Protein 6NK8 (pdb70)

Structure (mmCIF, N/CA/C/O backbone):
data_6NK8
#
_entry.id   6NK8
#
_cell.length_a   83.256
_cell.length_b   105.669
_cell.length_c   123.764
_cell.angle_alpha   90.000
_cell.angle_beta   90.000
_cell.angle_gamma   90.000
#
_symmetry.space_group_name_H-M   'C 2 2 21'
#
loop_
_entity.id
_entity.type
_entity.pdbx_description
1 polymer 'Class 2 OLD family nuclease'
2 non-polymer 'MAGNESIUM ION'
3 water water
#
loop_
_atom_site.group_PDB
_atom_site.id
_atom_site.type_symbol
_atom_site.label_atom_id
_atom_site.label_alt_id
_atom_site.label_comp_id
_atom_site.label_asym_id
_atom_site.label_entity_id
_atom_site.label_seq_id
_atom_site.pdbx_PDB_ins_code
_atom_site.Cartn_x
_atom_site.Cartn_y
_atom_site.Cartn_z
_atom_site.occupancy
_atom_site.B_iso_or_equiv
_atom_site.auth_seq_id
_atom_site.auth_comp_id
_atom_site.auth_asym_id
_atom_site.auth_atom_id
_atom_site.pdbx_PDB_model_num
ATOM 1 N N . PHE A 1 19 ? 54.74034 56.22142 33.87987 1.000 82.12163 391 PHE A N 1
ATOM 2 C CA . PHE A 1 19 ? 56.04176 56.55521 33.30731 1.000 76.70747 391 PHE A CA 1
ATOM 3 C C . PHE A 1 19 ? 57.13512 55.81105 34.08262 1.000 73.09181 391 PHE A C 1
ATOM 4 O O . PHE A 1 19 ? 58.18500 55.48948 33.52814 1.000 70.41432 391 PHE A O 1
ATOM 12 N N . PHE A 1 20 ? 56.86509 55.51693 35.35718 1.000 70.62320 392 PHE A N 1
ATOM 13 C CA . PHE A 1 20 ? 57.82776 54.83394 36.21222 1.000 62.13586 392 PHE A CA 1
ATOM 14 C C . PHE A 1 20 ? 57.13182 54.31944 37.47022 1.000 60.78590 392 PHE A C 1
ATOM 15 O O . PHE A 1 20 ? 56.20056 54.94292 37.98550 1.000 61.05952 392 PHE A O 1
ATOM 23 N N . ALA A 1 21 ? 57.59214 53.16112 37.94138 1.000 53.19913 393 ALA A N 1
ATOM 24 C CA . ALA A 1 21 ? 57.22395 52.59803 39.23156 1.000 44.85869 393 ALA A CA 1
ATOM 25 C C . ALA A 1 21 ? 58.50397 52.10763 39.88871 1.000 41.17313 393 ALA A C 1
ATOM 26 O O . ALA A 1 21 ? 59.48611 51.81857 39.20275 1.000 43.10340 393 ALA A O 1
ATOM 28 N N . ARG A 1 22 ? 58.51073 52.03958 41.22193 1.000 30.79527 394 ARG A N 1
ATOM 29 C CA . ARG A 1 22 ? 59.75020 51.66549 41.89429 1.000 25.42427 394 ARG A CA 1
ATOM 30 C C . ARG A 1 22 ? 60.06561 50.18590 41.68559 1.000 23.87806 394 ARG A C 1
ATOM 31 O O . ARG A 1 22 ? 61.23337 49.79147 41.73687 1.000 25.61257 394 ARG A O 1
ATOM 39 N N . GLY A 1 23 ? 59.04451 49.35776 41.45858 1.000 23.45597 395 GLY A N 1
ATOM 40 C CA . GLY A 1 23 ? 59.22386 47.92982 41.23823 1.000 20.72388 395 GLY A CA 1
ATOM 41 C C . GLY A 1 23 ? 58.00562 47.34014 40.55483 1.000 19.35731 395 GLY A C 1
ATOM 42 O O . GLY A 1 23 ? 56.92539 47.93781 40.54582 1.000 13.69357 395 GLY A O 1
ATOM 43 N N . ILE A 1 24 ? 58.19412 46.16272 39.96003 1.000 16.81432 396 ILE A N 1
ATOM 44 C CA . ILE A 1 24 ? 57.14013 45.49687 39.19787 1.000 15.57302 396 ILE A CA 1
ATOM 45 C C . ILE A 1 24 ? 57.13134 44.02187 39.55463 1.000 14.85297 396 ILE A C 1
ATOM 46 O O . ILE A 1 24 ? 58.19112 43.40601 39.69791 1.000 15.81398 396 ILE A O 1
ATOM 51 N N . ILE A 1 25 ? 55.93099 43.47323 39.73273 1.000 12.84868 397 ILE A N 1
ATOM 52 C CA . ILE A 1 25 ? 55.70527 42.04950 39.93947 1.000 12.93028 397 ILE A CA 1
ATOM 53 C C . ILE A 1 25 ? 55.02917 41.53598 38.68034 1.000 12.12743 397 ILE A C 1
ATOM 54 O O . ILE A 1 25 ? 53.87523 41.88135 38.40639 1.000 15.70132 397 ILE A O 1
ATOM 59 N N . PHE A 1 26 ? 55.73628 40.72971 37.90267 1.000 12.50947 398 PHE A N 1
ATOM 60 C CA . PHE A 1 26 ? 55.19964 40.19142 36.65897 1.000 11.95575 398 PHE A CA 1
ATOM 61 C C . PHE A 1 26 ? 54.50336 38.87920 36.94362 1.000 10.49635 398 PHE A C 1
ATOM 62 O O . PHE A 1 26 ? 55.07730 38.00666 37.58593 1.000 10.62516 398 PHE A O 1
ATOM 70 N N . VAL A 1 27 ? 53.27142 38.73678 36.46891 1.000 11.38431 399 VAL A N 1
ATOM 71 C CA . VAL A 1 27 ? 52.51204 37.52165 36.70744 1.000 13.94790 399 VAL A CA 1
ATOM 72 C C . VAL A 1 27 ? 51.89561 37.08875 35.39381 1.000 10.93317 399 VAL A C 1
ATOM 73 O O . VAL A 1 27 ? 51.89708 37.82712 34.41527 1.000 13.00137 399 VAL A O 1
ATOM 77 N N . GLU A 1 28 ? 51.35303 35.86744 35.39712 1.000 12.80485 400 GLU A N 1
ATOM 78 C CA . GLU A 1 28 ? 50.86835 35.24642 34.17497 1.000 15.45618 400 GLU A CA 1
ATOM 79 C C . GLU A 1 28 ? 49.47032 35.71008 33.80748 1.000 16.79784 400 GLU A C 1
ATOM 80 O O . GLU A 1 28 ? 49.18366 35.91010 32.62801 1.000 14.50713 400 GLU A O 1
ATOM 86 N N . GLY A 1 29 ? 48.56900 35.83915 34.77524 1.000 16.62615 401 GLY A N 1
ATOM 87 C CA . GLY A 1 29 ? 47.18929 36.02719 34.39369 1.000 13.67437 401 GLY A CA 1
ATOM 88 C C . GLY A 1 29 ? 46.36087 36.70954 35.45955 1.000 19.07307 401 GLY A C 1
ATOM 89 O O . GLY A 1 29 ? 46.88090 37.22522 36.45852 1.000 13.93873 401 GLY A O 1
ATOM 90 N N . ASP A 1 30 ? 45.04444 36.65637 35.23796 1.000 14.30964 402 ASP A N 1
ATOM 91 C CA . ASP A 1 30 ? 44.09179 37.39403 36.05300 1.000 17.05400 402 ASP A CA 1
ATOM 92 C C . ASP A 1 30 ? 44.05390 36.90138 37.49378 1.000 16.54011 402 ASP A C 1
ATOM 93 O O . ASP A 1 30 ? 43.85478 37.70606 38.40195 1.000 15.81356 402 ASP A O 1
ATOM 98 N N . ALA A 1 31 ? 44.25115 35.60196 37.73397 1.000 14.18339 403 ALA A N 1
ATOM 99 C CA . ALA A 1 31 ? 44.18054 35.10749 39.10720 1.000 15.10473 403 ALA A CA 1
ATOM 100 C C . ALA A 1 31 ? 45.28809 35.69620 39.97518 1.000 15.46907 403 ALA A C 1
ATOM 101 O O . ALA A 1 31 ? 45.04285 36.08957 41.12505 1.000 14.75996 403 ALA A O 1
ATOM 103 N N . GLU A 1 32 ? 46.51445 35.73969 39.45240 1.000 13.34680 404 GLU A N 1
ATOM 104 C CA . GLU A 1 32 ? 47.63637 36.30771 40.19610 1.000 13.95943 404 GLU A CA 1
ATOM 105 C C . GLU A 1 32 ? 47.46259 37.80723 40.37449 1.000 14.26011 404 GLU A C 1
ATOM 106 O O . GLU A 1 32 ? 47.79498 38.35955 41.42865 1.000 14.06595 404 GLU A O 1
ATOM 112 N N . ARG A 1 33 ? 46.93698 38.47691 39.34571 1.000 14.60438 405 ARG A N 1
ATOM 113 C CA . ARG A 1 33 ? 46.59650 39.89170 39.44325 1.000 16.14273 405 ARG A CA 1
ATOM 114 C C . ARG A 1 33 ? 45.74609 40.19070 40.67485 1.000 18.12930 405 ARG A C 1
ATOM 115 O O . ARG A 1 33 ? 45.92101 41.22449 41.32874 1.000 13.67930 405 ARG A O 1
ATOM 123 N N . PHE A 1 34 ? 44.81157 39.30755 41.00569 1.000 14.45114 406 PHE A N 1
ATOM 124 C CA . PHE A 1 34 ? 43.99601 39.54352 42.18513 1.000 13.29776 406 PHE A CA 1
ATOM 125 C C . PHE A 1 34 ? 44.58933 38.94344 43.45279 1.000 15.85500 406 PHE A C 1
ATOM 126 O O . PHE A 1 34 ? 44.37379 39.49406 44.53976 1.000 11.70355 406 PHE A O 1
ATOM 134 N N . LEU A 1 35 ? 45.35202 37.84630 43.35077 1.000 11.52163 407 LEU A N 1
ATOM 135 C CA . LEU A 1 35 ? 45.78380 37.17798 44.56790 1.000 12.71311 407 LEU A CA 1
ATOM 136 C C . LEU A 1 35 ? 47.09427 37.70447 45.11358 1.000 12.10392 407 LEU A C 1
ATOM 137 O O . LEU A 1 35 ? 47.28219 37.70573 46.33171 1.000 12.98085 407 LEU A O 1
ATOM 142 N N . ILE A 1 36 ? 48.02541 38.11657 44.27024 1.000 11.72131 408 ILE A N 1
ATOM 143 C CA . ILE A 1 36 ? 49.29348 38.62481 44.79341 1.000 15.58743 408 ILE A CA 1
ATOM 144 C C . ILE A 1 36 ? 49.07879 39.85806 45.66209 1.000 12.09518 408 ILE A C 1
ATOM 145 O O . ILE A 1 36 ? 49.68294 39.93229 46.74465 1.000 14.16806 408 ILE A O 1
ATOM 150 N N . PRO A 1 37 ? 48.25111 40.83926 45.28325 1.000 12.76923 409 PRO A N 1
ATOM 151 C CA . PRO A 1 37 ? 48.03197 41.98291 46.19602 1.000 12.80959 409 PRO A CA 1
ATOM 152 C C . PRO A 1 37 ? 47.32625 41.59680 47.48185 1.000 12.03389 409 PRO A C 1
ATOM 153 O O . PRO A 1 37 ? 47.56485 42.23359 48.51487 1.000 12.76264 409 PRO A O 1
ATOM 157 N N . ALA A 1 38 ? 46.45238 40.58933 47.45177 1.000 12.27813 410 ALA A N 1
ATOM 158 C CA . ALA A 1 38 ? 45.84033 40.11865 48.68604 1.000 9.27873 410 ALA A CA 1
ATOM 159 C C . ALA A 1 38 ? 46.87279 39.45250 49.58920 1.000 11.90799 410 ALA A C 1
ATOM 160 O O . ALA A 1 38 ? 46.91598 39.72372 50.78924 1.000 11.35160 410 ALA A O 1
ATOM 162 N N . PHE A 1 39 ? 47.73520 38.59087 49.03649 1.000 10.32834 411 PHE A N 1
ATOM 163 C CA . PHE A 1 39 ? 48.73990 37.96925 49.89529 1.000 10.65053 411 PHE A CA 1
ATOM 164 C C . PHE A 1 39 ? 49.71872 39.00050 50.43094 1.000 11.88422 411 PHE A C 1
ATOM 165 O O . PHE A 1 39 ? 50.20837 38.86348 51.55435 1.000 13.16154 411 PHE A O 1
ATOM 1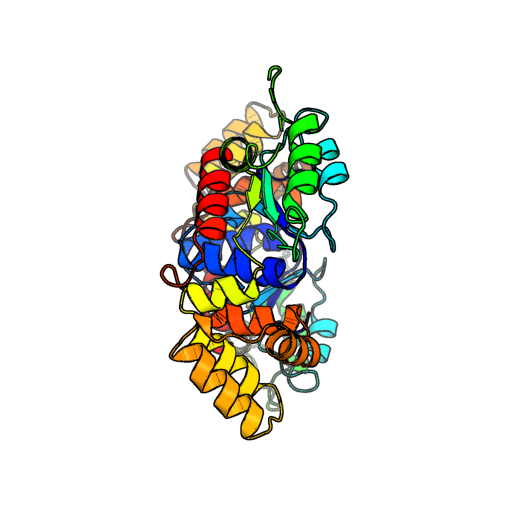73 N N . ALA A 1 40 ? 50.01987 40.03437 49.64674 1.000 12.12845 412 ALA A N 1
ATOM 174 C CA . ALA A 1 40 ? 50.89439 41.09868 50.13036 1.000 13.49489 412 ALA A CA 1
ATOM 175 C C . ALA A 1 40 ? 50.28600 41.79956 51.34422 1.000 13.39337 412 ALA A C 1
ATOM 176 O O . ALA A 1 40 ? 50.98645 42.08355 52.32002 1.000 14.87048 412 ALA A O 1
ATOM 178 N N . GLU A 1 41 ? 48.97828 42.06778 51.31112 1.000 14.35500 413 GLU A N 1
ATOM 179 C CA . GLU A 1 41 ? 48.30831 42.63089 52.48471 1.000 14.10120 413 GLU A CA 1
ATOM 180 C C . GLU A 1 41 ? 48.37770 41.68052 53.67506 1.000 16.81971 413 GLU A C 1
ATOM 181 O O . GLU A 1 41 ? 48.63315 42.10386 54.81054 1.000 15.63258 413 GLU A O 1
ATOM 187 N N . ALA A 1 42 ? 48.16246 40.38953 53.44232 1.000 15.46699 414 ALA A N 1
ATOM 188 C CA . ALA A 1 42 ? 48.19697 39.44825 54.55513 1.000 12.76844 414 ALA A CA 1
ATOM 189 C C . ALA A 1 42 ? 49.60019 39.29568 55.13147 1.000 16.09801 414 ALA A C 1
ATOM 190 O O . ALA A 1 42 ? 49.73282 38.93396 56.29997 1.000 14.71035 414 ALA A O 1
ATOM 192 N N . LEU A 1 43 ? 50.65169 39.55619 54.33783 1.000 15.68241 415 LEU A N 1
ATOM 193 C CA . LEU A 1 43 ? 52.02639 39.58888 54.83317 1.000 13.41168 415 LEU A CA 1
ATOM 194 C C . LEU A 1 43 ? 52.45911 40.96590 55.33276 1.000 15.90748 415 LEU A C 1
ATOM 195 O O . LEU A 1 43 ? 53.61977 41.12994 55.71829 1.000 15.75286 415 LEU A O 1
ATOM 200 N N . ASP A 1 44 ? 51.58030 41.96282 55.30438 1.000 14.56531 416 ASP A N 1
ATOM 201 C CA . ASP A 1 44 ? 51.94013 43.33432 55.67583 1.000 17.62002 416 ASP A CA 1
ATOM 202 C C . ASP A 1 44 ? 53.09141 43.87491 54.83203 1.000 17.51149 416 ASP A C 1
ATOM 203 O O . ASP A 1 44 ? 54.00073 44.51558 55.34936 1.000 17.18095 416 ASP A O 1
ATOM 208 N N . ILE A 1 45 ? 53.04828 43.62571 53.52472 1.000 18.62635 417 ILE A N 1
ATOM 209 C CA . ILE A 1 45 ? 53.99311 44.19590 52.56545 1.000 17.38912 417 ILE A CA 1
ATOM 210 C C . ILE A 1 45 ? 53.26059 45.27891 51.78988 1.000 16.77354 417 ILE A C 1
ATOM 211 O O . ILE A 1 45 ? 52.26652 45.00411 51.10798 1.000 17.34161 417 ILE A O 1
ATOM 216 N N . HIS A 1 46 ? 53.74007 46.51283 51.88592 1.000 16.98611 418 HIS A N 1
ATOM 217 C CA . HIS A 1 46 ? 52.94468 47.65888 51.45785 1.000 14.01765 418 HIS A CA 1
ATOM 218 C C . HIS A 1 46 ? 53.32721 48.06134 50.03313 1.000 17.83942 418 HIS A C 1
ATOM 219 O O . HIS A 1 46 ? 54.10815 48.98153 49.80779 1.000 18.33142 418 HIS A O 1
ATOM 226 N N . LEU A 1 47 ? 52.72712 47.36895 49.05616 1.000 16.56928 419 LEU A N 1
ATOM 227 C CA . LEU A 1 47 ? 53.04595 47.61745 47.64869 1.000 17.79632 419 LEU A CA 1
ATOM 228 C C . LEU A 1 47 ? 52.72196 49.04752 47.23612 1.000 17.65737 419 LEU A C 1
ATOM 229 O O . LEU A 1 47 ? 53.45867 49.65776 46.45673 1.000 15.96596 419 LEU A O 1
ATOM 234 N N . ASP A 1 48 ? 51.61875 49.59674 47.72079 1.000 15.24638 420 ASP A N 1
ATOM 235 C CA . ASP A 1 48 ? 51.26824 50.93881 47.27490 1.000 15.35736 420 ASP A CA 1
ATOM 236 C C . ASP A 1 48 ? 52.19781 51.96838 47.89777 1.000 18.89906 420 ASP A C 1
ATOM 237 O O . ASP A 1 48 ? 52.62257 52.91753 47.22432 1.000 21.37334 420 ASP A O 1
ATOM 242 N N . ILE A 1 49 ? 52.60173 51.75214 49.15463 1.000 16.44192 421 ILE A N 1
ATOM 243 C CA . ILE A 1 49 ? 53.56843 52.65558 49.77273 1.000 14.04322 421 ILE A CA 1
ATOM 244 C C . ILE A 1 49 ? 54.93876 52.50300 49.11621 1.000 16.18252 421 ILE A C 1
ATOM 245 O O . ILE A 1 49 ? 55.62137 53.49270 48.83609 1.000 15.53202 421 ILE A O 1
ATOM 250 N N . LEU A 1 50 ? 55.34943 51.27199 48.82182 1.000 17.41975 422 LEU A N 1
ATOM 251 C CA . LEU A 1 50 ? 56.63195 51.07842 48.15214 1.000 19.02709 422 LEU A CA 1
ATOM 252 C C . LEU A 1 50 ? 56.60387 51.47417 46.67685 1.000 19.04337 422 LEU A C 1
ATOM 253 O O . LEU A 1 50 ? 57.66885 51.56543 46.06274 1.000 22.70432 422 LEU A O 1
ATOM 258 N N . GLY A 1 51 ? 55.43097 51.71363 46.10449 1.000 18.68735 423 GLY A N 1
ATOM 259 C CA . GLY A 1 51 ? 55.30551 51.98617 44.68680 1.000 19.37965 423 GLY A CA 1
ATOM 260 C C . GLY A 1 51 ? 55.53662 50.78145 43.79812 1.000 21.03219 423 GLY A C 1
ATOM 261 O O . GLY A 1 51 ? 56.09701 50.92246 42.70529 1.000 21.62219 423 GLY A O 1
ATOM 262 N N . ILE A 1 52 ? 55.12132 49.59931 44.23807 1.000 17.70423 424 ILE A N 1
ATOM 263 C CA . ILE A 1 52 ? 55.27706 48.36862 43.47111 1.000 16.43571 424 ILE A CA 1
ATOM 264 C C . ILE A 1 52 ? 53.94953 48.05371 42.82001 1.000 19.01165 424 ILE A C 1
ATOM 265 O O . ILE A 1 52 ? 52.91286 48.03102 43.49286 1.000 24.10173 424 ILE A O 1
ATOM 270 N N . SER A 1 53 ? 53.96805 47.80294 41.51808 1.000 19.64164 425 SER A N 1
ATOM 271 C CA . SER A 1 53 ? 52.75306 47.44279 40.81133 1.000 16.69036 425 SER A CA 1
ATOM 272 C C . SER A 1 53 ? 52.81591 45.99479 40.34674 1.000 14.40448 425 SER A C 1
ATOM 273 O O . SER A 1 53 ? 53.88379 45.39668 40.20577 1.000 14.80548 425 SER A O 1
ATOM 276 N N . VAL A 1 54 ? 51.64553 45.42206 40.13770 1.000 13.46774 426 VAL A N 1
ATOM 277 C CA . VAL A 1 54 ? 51.52270 44.06990 39.62948 1.000 15.78842 426 VAL A CA 1
ATOM 278 C C . VAL A 1 54 ? 51.12205 44.15947 38.16316 1.000 19.30184 426 VAL A C 1
ATOM 279 O O . VAL A 1 54 ? 50.17560 44.87463 37.81957 1.000 16.23329 426 VAL A O 1
ATOM 283 N N . CYS A 1 55 ? 51.86469 43.47254 37.29195 1.000 18.16235 427 CYS A N 1
ATOM 284 C CA . CYS A 1 55 ? 51.63696 43.54169 35.85079 1.000 14.60401 427 CYS A CA 1
ATOM 285 C C . CYS A 1 55 ? 51.47341 42.13745 35.29842 1.000 13.70563 427 CYS A C 1
ATOM 286 O O . CYS A 1 55 ? 52.38395 41.31180 35.40011 1.000 15.09887 427 CYS A O 1
ATOM 289 N N . SER A 1 56 ? 50.31131 41.86395 34.73775 1.000 17.66801 428 SER A N 1
ATOM 290 C CA . SER A 1 56 ? 50.03911 40.59158 34.08945 1.000 18.21173 428 SER A CA 1
ATOM 291 C C . SER A 1 56 ? 50.48247 40.63043 32.63185 1.000 20.57543 428 SER A C 1
ATOM 292 O O . SER A 1 56 ? 50.22907 41.60351 31.92165 1.000 15.01362 428 SER A O 1
ATOM 295 N N . VAL A 1 57 ? 51.15001 39.56499 32.18488 1.000 19.66722 429 VAL A N 1
ATOM 296 C CA . VAL A 1 57 ? 51.53151 39.45760 30.78402 1.000 20.42243 429 VAL A CA 1
ATOM 297 C C . VAL A 1 57 ? 50.52752 38.65411 29.96735 1.000 18.67076 429 VAL A C 1
ATOM 298 O O . VAL A 1 57 ? 50.74326 38.47761 28.76596 1.000 21.81764 429 VAL A O 1
ATOM 302 N N . SER A 1 58 ? 49.43109 38.17993 30.57266 1.000 17.14258 430 SER A N 1
ATOM 303 C CA . SER A 1 58 ? 48.36316 37.46059 29.85476 1.000 20.49763 430 SER A CA 1
ATOM 304 C C . SER A 1 58 ? 48.93283 36.33109 28.99864 1.000 22.55926 430 SER A C 1
ATOM 305 O O . SER A 1 58 ? 48.64715 36.21186 27.80820 1.000 23.81331 430 SER A O 1
ATOM 308 N N . GLY A 1 59 ? 49.75390 35.49970 29.61042 1.000 22.39650 431 GLY A N 1
ATOM 309 C CA . GLY A 1 59 ? 50.33480 34.39555 28.88683 1.000 22.97196 431 GLY A CA 1
ATOM 310 C C . GLY A 1 59 ? 51.50496 33.86133 29.66860 1.000 22.37421 431 GLY A C 1
ATOM 311 O O . GLY A 1 59 ? 51.46652 33.84875 30.89979 1.000 25.85394 431 GLY A O 1
ATOM 312 N N . THR A 1 60 ? 52.54714 33.42401 28.97442 1.000 18.34474 432 THR A N 1
ATOM 313 C CA . THR A 1 60 ? 53.73389 32.90991 29.63701 1.000 21.15513 432 THR A CA 1
ATOM 314 C C . THR A 1 60 ? 55.00412 33.45885 29.00825 1.000 22.76556 432 THR A C 1
ATOM 315 O O . THR A 1 60 ? 56.09196 32.98295 29.34204 1.000 24.52417 432 THR A O 1
ATOM 319 N N . ASN A 1 61 ? 54.91437 34.46036 28.14202 1.000 21.68258 433 ASN A N 1
ATOM 320 C CA . ASN A 1 61 ? 56.09747 35.07859 27.54677 1.000 21.13917 433 ASN A CA 1
ATOM 321 C C . ASN A 1 61 ? 56.45278 36.36537 28.29281 1.000 20.53809 433 ASN A C 1
ATOM 322 O O . ASN A 1 61 ? 55.96885 37.44987 27.97753 1.000 26.17407 433 ASN A O 1
ATOM 327 N N . PHE A 1 62 ? 57.33049 36.24173 29.28131 1.000 21.34863 434 PHE A N 1
ATOM 328 C CA . PHE A 1 62 ? 57.81005 37.39764 30.03040 1.000 20.90249 434 PHE A CA 1
ATOM 329 C C . PHE A 1 62 ? 58.96747 38.11393 29.33585 1.000 29.35584 434 PHE A C 1
ATOM 330 O O . PHE A 1 62 ? 59.27231 39.26368 29.68545 1.000 22.96783 434 PHE A O 1
ATOM 338 N N . ALA A 1 63 ? 59.60600 37.46424 28.35672 1.000 28.89157 435 ALA A N 1
ATOM 339 C CA . ALA A 1 63 ? 60.86237 37.98132 27.81709 1.000 27.85736 435 ALA A CA 1
ATOM 340 C C . ALA A 1 63 ? 60.76179 39.39138 27.25120 1.000 30.03885 435 ALA A C 1
ATOM 341 O O . ALA A 1 63 ? 61.65483 40.19753 27.55324 1.000 32.78710 435 ALA A O 1
ATOM 343 N N . PRO A 1 64 ? 59.74040 39.77250 26.47193 1.000 33.00743 436 PRO A N 1
ATOM 344 C CA . PRO A 1 64 ? 59.69093 41.16789 26.00526 1.000 27.62595 436 PRO A CA 1
ATOM 345 C C . PRO A 1 64 ? 59.62834 42.16998 27.14015 1.000 35.05165 436 PRO A C 1
ATOM 346 O O . PRO A 1 64 ? 60.20147 43.26317 27.02719 1.000 34.66321 436 PRO A O 1
ATOM 350 N N . TYR A 1 65 ? 58.93245 41.83457 28.23142 1.000 32.52548 437 TYR A N 1
ATOM 351 C CA . TYR A 1 65 ? 58.80251 42.77871 29.33411 1.000 28.43038 437 TYR A CA 1
ATOM 352 C C . TYR A 1 65 ? 60.11967 42.91605 30.08009 1.000 29.00569 437 TYR A C 1
ATOM 353 O O . TYR A 1 65 ? 60.54174 44.03079 30.40655 1.000 30.39753 437 TYR A O 1
ATOM 362 N N . ILE A 1 66 ? 60.78287 41.78711 30.34856 1.000 27.14402 438 ILE A N 1
ATOM 363 C CA . ILE A 1 66 ? 62.08678 41.79714 31.00397 1.000 31.63915 438 ILE A CA 1
ATOM 364 C C . ILE A 1 66 ? 63.09356 42.61813 30.20693 1.000 38.71175 438 ILE A C 1
ATOM 365 O O . ILE A 1 66 ? 63.99898 43.23271 30.78356 1.000 37.04236 438 ILE A O 1
ATOM 370 N N . LYS A 1 67 ? 62.94943 42.65544 28.87870 1.000 37.82472 439 LYS A N 1
ATOM 371 C CA . LYS A 1 67 ? 63.84268 43.46489 28.05553 1.000 42.60245 439 LYS A CA 1
ATOM 372 C C . LYS A 1 67 ? 63.55781 44.95181 28.25150 1.000 37.59731 439 LYS A C 1
ATOM 373 O O . LYS A 1 67 ? 64.47922 45.76331 28.40165 1.000 43.26608 439 LYS A O 1
ATOM 379 N N . LEU A 1 68 ? 62.27987 45.32250 28.25763 1.000 34.51788 440 LEU A N 1
ATOM 380 C CA . LEU A 1 68 ? 61.90129 46.71270 28.47172 1.000 36.23570 440 LEU A CA 1
ATOM 381 C C . LEU A 1 68 ? 62.43681 47.23776 29.80441 1.000 43.66212 440 LEU A C 1
ATOM 382 O O . LEU A 1 68 ? 63.03593 48.31877 29.86428 1.000 44.96941 440 LEU A O 1
ATOM 387 N N . VAL A 1 69 ? 62.25033 46.47610 30.88320 1.000 37.00341 441 VAL A N 1
ATOM 388 C CA . VAL A 1 69 ? 62.49848 46.97985 32.23169 1.000 36.84251 441 VAL A CA 1
ATOM 389 C C . VAL A 1 69 ? 63.76265 46.42387 32.85508 1.000 34.70567 441 VAL A C 1
ATOM 390 O O . VAL A 1 69 ? 64.13145 46.86855 33.95249 1.000 36.81632 441 VAL A O 1
ATOM 394 N N . GLY A 1 70 ? 64.43568 45.47182 32.21627 1.000 43.11034 442 GLY A N 1
ATOM 395 C CA . GLY A 1 70 ? 65.64204 44.89579 32.77450 1.000 43.07128 442 GLY A CA 1
ATOM 396 C C . GLY A 1 70 ? 66.86097 45.76746 32.54326 1.000 49.02598 442 GLY A C 1
ATOM 397 O O . GLY A 1 70 ? 66.74894 46.93447 32.14551 1.000 47.96769 442 GLY A O 1
ATOM 398 N N . PRO A 1 71 ? 68.05685 45.22140 32.81399 1.000 55.66543 443 PRO A N 1
ATOM 399 C CA . PRO A 1 71 ? 69.29107 45.96265 32.48806 1.000 51.59368 443 PRO A CA 1
ATOM 400 C C . PRO A 1 71 ? 69.30151 46.50079 31.07081 1.000 59.30513 443 PRO A C 1
ATOM 401 O O . PRO A 1 71 ? 69.66546 47.66546 30.86543 1.000 60.67769 443 PRO A O 1
ATOM 405 N N . THR A 1 72 ? 68.87846 45.68221 30.09491 1.000 60.03094 444 THR A N 1
ATOM 406 C CA . THR A 1 72 ? 68.73203 46.12665 28.70615 1.000 62.19077 444 THR A CA 1
ATOM 407 C C . THR A 1 72 ? 68.03407 47.47867 28.61596 1.000 62.00147 444 THR A C 1
ATOM 408 O O . THR A 1 72 ? 68.37323 48.31553 27.76641 1.000 64.51212 444 THR A O 1
ATOM 412 N N . GLY A 1 73 ? 67.05575 47.70807 29.48418 1.000 52.75059 445 GLY A N 1
ATOM 413 C CA . GLY A 1 73 ? 66.26855 48.91716 29.42087 1.000 53.06702 445 GLY A CA 1
ATOM 414 C C . GLY A 1 73 ? 66.25592 49.65975 30.73670 1.000 55.02885 445 GLY A C 1
ATOM 415 O O . GLY A 1 73 ? 67.31650 49.92904 31.31256 1.000 54.69807 445 GLY A O 1
ATOM 416 N N . LEU A 1 74 ? 65.05180 49.94780 31.24088 1.000 47.28532 446 LEU A N 1
ATOM 417 C CA . LEU A 1 74 ? 64.86847 50.90159 32.32780 1.000 42.17101 446 LEU A CA 1
ATOM 418 C C . LEU A 1 74 ? 65.51744 50.46144 33.63347 1.000 40.71685 446 LEU A C 1
ATOM 419 O O . LEU A 1 74 ? 65.64191 51.28475 34.54545 1.000 47.91537 446 LEU A O 1
ATOM 424 N N . ASN A 1 75 ? 65.94649 49.20498 33.73850 1.000 42.20900 447 ASN A N 1
ATOM 425 C CA . ASN A 1 75 ? 66.55762 48.66560 34.95708 1.000 44.70677 447 ASN A CA 1
ATOM 426 C C . ASN A 1 75 ? 65.68221 48.88889 36.19564 1.000 43.55576 447 ASN A C 1
ATOM 427 O O . ASN A 1 75 ? 66.17620 49.19513 37.28485 1.000 38.14988 447 ASN A O 1
ATOM 432 N N . ILE A 1 76 ? 64.37365 48.73621 36.02406 1.000 41.10416 448 ILE A N 1
ATOM 433 C CA . ILE A 1 76 ? 63.43866 48.76407 37.15240 1.000 32.84039 448 ILE A CA 1
ATOM 434 C C . ILE A 1 76 ? 63.52980 47.43504 37.89688 1.000 27.64289 448 ILE A C 1
ATOM 435 O O . ILE A 1 76 ? 63.54470 46.37733 37.25462 1.000 29.31179 448 ILE A O 1
ATOM 440 N N . PRO A 1 77 ? 63.60449 47.43884 39.22287 1.000 26.01193 449 PRO A N 1
ATOM 441 C CA . PRO A 1 77 ? 63.53485 46.17032 39.96151 1.000 22.87099 449 PRO A CA 1
ATOM 442 C C . PRO A 1 77 ? 62.23064 45.43560 39.66840 1.000 17.51427 449 PRO A C 1
ATOM 443 O O . PRO A 1 77 ? 61.16834 46.04770 39.54626 1.000 17.40743 449 PRO A O 1
ATOM 447 N N . HIS A 1 78 ? 62.32342 44.11334 39.52595 1.000 17.64377 450 HIS A N 1
ATOM 448 C CA . HIS A 1 78 ? 61.17566 43.32645 39.09935 1.000 19.14280 450 HIS A CA 1
ATOM 449 C C . HIS A 1 78 ? 61.34052 41.89712 39.57818 1.000 18.01772 450 HIS A C 1
ATOM 450 O O . HIS A 1 78 ? 62.44447 41.44782 39.86710 1.000 20.73744 450 HIS A O 1
ATOM 457 N N . VAL A 1 79 ? 60.21260 41.19579 39.67952 1.000 16.32531 451 VAL A N 1
ATOM 458 C CA . VAL A 1 79 ? 60.18085 39.76110 39.91968 1.000 15.65328 451 VAL A CA 1
ATOM 459 C C . VAL A 1 79 ? 59.22621 39.14824 38.91169 1.000 16.81132 451 VAL A C 1
ATOM 460 O O . VAL A 1 79 ? 58.42135 39.83907 38.27941 1.000 15.59362 451 VAL A O 1
ATOM 464 N N . VAL A 1 80 ? 59.31098 37.82558 38.78993 1.000 15.65402 452 VAL A N 1
ATOM 465 C CA . VAL A 1 80 ? 58.47549 37.05738 37.88625 1.000 13.92936 452 VAL A CA 1
ATOM 466 C C . VAL A 1 80 ? 57.89823 35.90264 38.67716 1.000 14.13495 452 VAL A C 1
ATOM 467 O O . VAL A 1 80 ? 58.63120 35.20376 39.37988 1.000 18.33209 452 VAL A O 1
ATOM 471 N N . LEU A 1 81 ? 56.58971 35.70155 38.57529 1.000 14.17902 453 LEU A N 1
ATOM 472 C CA . LEU A 1 81 ? 55.94321 34.51817 39.12760 1.000 14.03604 453 LEU A CA 1
ATOM 473 C C . LEU A 1 81 ? 55.42078 33.71720 37.95152 1.000 15.37576 453 LEU A C 1
ATOM 474 O O . LEU A 1 81 ? 54.69269 34.26000 37.11305 1.000 16.15335 453 LEU A O 1
ATOM 479 N N . THR A 1 82 ? 55.82159 32.44911 37.86459 1.000 15.84495 454 THR A N 1
ATOM 480 C CA . THR A 1 82 ? 55.39651 31.60003 36.75724 1.000 15.98358 454 THR A CA 1
ATOM 481 C C . THR A 1 82 ? 55.24151 30.16188 37.24399 1.000 20.78718 454 THR A C 1
ATOM 482 O O . THR A 1 82 ? 55.80341 29.75908 38.26842 1.000 19.24141 454 THR A O 1
ATOM 486 N N . ASP A 1 83 ? 54.44733 29.39393 36.50597 1.000 19.41612 455 ASP A N 1
ATOM 487 C CA . ASP A 1 83 ? 54.14096 28.02291 36.88000 1.000 22.50309 455 ASP A CA 1
ATOM 488 C C . ASP A 1 83 ? 55.14527 27.06269 36.25985 1.000 21.57788 455 ASP A C 1
ATOM 489 O O . ASP A 1 83 ? 55.62548 27.27603 35.14325 1.000 17.47956 455 ASP A O 1
ATOM 494 N N . LEU A 1 84 ? 55.43102 25.97536 36.99317 1.000 22.92462 456 LEU A N 1
ATOM 495 C CA . LEU A 1 84 ? 56.37270 24.97068 36.49993 1.000 21.46139 456 LEU A CA 1
ATOM 496 C C . LEU A 1 84 ? 55.86682 24.33533 35.21747 1.000 21.08475 456 LEU A C 1
ATOM 497 O O . LEU A 1 84 ? 56.63661 24.12380 34.27645 1.000 22.30395 456 LEU A O 1
ATOM 502 N N . ASP A 1 85 ? 54.57968 24.04915 35.15503 1.000 24.20669 457 ASP A N 1
ATOM 503 C CA . ASP A 1 85 ? 53.95002 23.40285 34.00709 1.000 24.32473 457 ASP A CA 1
ATOM 504 C C . ASP A 1 85 ? 54.63875 22.06390 33.74219 1.000 29.49970 457 ASP A C 1
ATOM 505 O O . ASP A 1 85 ? 55.24809 21.86469 32.67717 1.000 29.86695 457 ASP A O 1
ATOM 510 N N . PRO A 1 86 ? 54.57288 21.12655 34.68786 1.000 32.51445 458 PRO A N 1
ATOM 511 C CA . PRO A 1 86 ? 55.25559 19.84045 34.48906 1.000 31.98041 458 PRO A CA 1
ATOM 512 C C . PRO A 1 86 ? 54.57892 19.04904 33.39267 1.000 33.98377 458 PRO A C 1
ATOM 513 O O . PRO A 1 86 ? 53.35409 19.02431 33.27996 1.000 35.53928 458 PRO A O 1
ATOM 517 N N . VAL A 1 87 ? 55.38829 18.41263 32.55235 1.000 38.53787 459 VAL A N 1
ATOM 518 C CA . VAL A 1 87 ? 54.87418 17.68433 31.39809 1.000 42.69203 459 VAL A CA 1
ATOM 519 C C . VAL A 1 87 ? 55.28936 16.22211 31.51860 1.000 53.16885 459 VAL A C 1
ATOM 520 O O . VAL A 1 87 ? 56.43847 15.91564 31.86003 1.000 50.16815 459 VAL A O 1
ATOM 524 N N . ASP A 1 88 ? 54.34779 15.32486 31.22718 1.000 57.43494 460 ASP A N 1
ATOM 525 C CA . ASP A 1 88 ? 54.64123 13.89501 31.22687 1.000 62.84724 460 ASP A CA 1
ATOM 526 C C . ASP A 1 88 ? 55.78981 13.57371 30.27851 1.000 57.78672 460 ASP A C 1
ATOM 527 O O . ASP A 1 88 ? 55.78222 13.97213 29.10926 1.000 58.33813 460 ASP A O 1
ATOM 532 N N . ASP A 1 89 ? 56.79232 12.87246 30.80427 1.000 53.62067 461 ASP A N 1
ATOM 533 C CA . ASP A 1 89 ? 57.93414 12.38494 30.03666 1.000 53.80056 461 ASP A CA 1
ATOM 534 C C . ASP A 1 89 ? 58.68417 13.49881 29.30241 1.000 57.63459 461 ASP A C 1
ATOM 535 O O . ASP A 1 89 ? 59.37155 13.23253 28.31294 1.000 58.84876 461 ASP A O 1
ATOM 540 N N . ARG A 1 90 ? 58.58426 14.73949 29.76198 1.000 53.12345 462 ARG A N 1
ATOM 541 C CA . ARG A 1 90 ? 59.36808 15.84454 29.23060 1.000 51.04875 462 ARG A CA 1
ATOM 542 C C . ARG A 1 90 ? 59.89888 16.67636 30.38658 1.000 44.65336 462 ARG A C 1
ATOM 543 O O . ARG A 1 90 ? 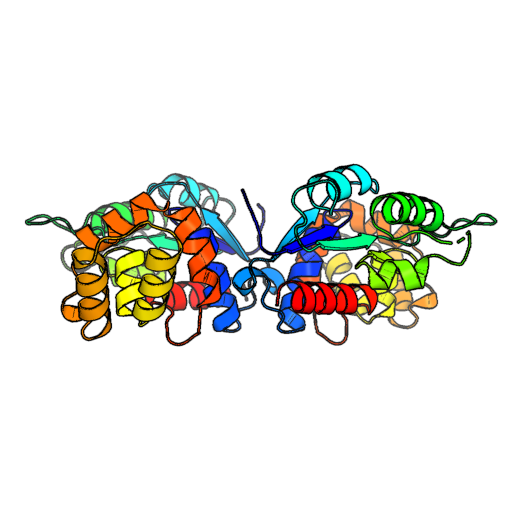59.41963 16.55372 31.51813 1.000 44.14339 462 ARG A O 1
ATOM 551 N N . PRO A 1 91 ? 60.87670 17.54338 30.13274 1.000 40.61543 463 PRO A N 1
ATOM 552 C CA . PRO A 1 91 ? 61.15558 18.61040 31.08430 1.000 34.55439 463 PRO A CA 1
ATOM 553 C C . PRO A 1 91 ? 59.96199 19.53672 31.19092 1.000 34.70089 463 PRO A C 1
ATOM 554 O O . PRO A 1 91 ? 59.22629 19.74374 30.20824 1.000 31.29295 463 PRO A O 1
ATOM 558 N N . PRO A 1 92 ? 59.73000 20.12136 32.36556 1.000 39.02879 464 PRO A N 1
ATOM 559 C CA . PRO A 1 92 ? 58.58802 21.02888 32.51535 1.000 29.27857 464 PRO A CA 1
ATOM 560 C C . PRO A 1 92 ? 58.76972 22.26987 31.65194 1.000 23.42489 464 PRO A C 1
ATOM 561 O O . PRO A 1 92 ? 59.88639 22.69648 31.36330 1.000 26.41844 464 PRO A O 1
ATOM 565 N N . LEU A 1 93 ? 57.64523 22.84247 31.22590 1.000 23.75197 465 LEU A N 1
ATOM 566 C CA . LEU A 1 93 ? 57.68976 23.96011 30.28710 1.000 20.74292 465 LEU A CA 1
ATOM 567 C C . LEU A 1 93 ? 58.42100 25.16525 30.84668 1.000 20.54310 465 LEU A C 1
ATOM 568 O O . LEU A 1 93 ? 58.99325 25.94053 30.07713 1.000 26.25151 465 LEU A O 1
ATOM 573 N N . ALA A 1 94 ? 58.40671 25.35879 32.16961 1.000 22.86797 466 ALA A N 1
ATOM 574 C CA . ALA A 1 94 ? 59.05089 26.53413 32.75989 1.000 23.03236 466 ALA A CA 1
ATOM 575 C C . ALA A 1 94 ? 60.56704 26.52994 32.59419 1.000 27.98428 466 ALA A C 1
ATOM 576 O O . ALA A 1 94 ? 61.18972 27.59867 32.67242 1.000 26.46630 466 ALA A O 1
ATOM 578 N N . ARG A 1 95 ? 61.17017 25.35318 32.39041 1.000 28.41012 467 ARG A N 1
ATOM 579 C CA . ARG A 1 95 ? 62.61889 25.24671 32.23534 1.000 30.52439 467 ARG A CA 1
ATOM 580 C C . ARG A 1 95 ? 63.12267 26.14205 31.10704 1.000 28.89268 467 ARG A C 1
ATOM 581 O O . ARG A 1 95 ? 63.89450 27.08140 31.33192 1.000 28.96714 467 ARG A O 1
ATOM 589 N N . LYS A 1 96 ? 62.68644 25.86267 29.87816 1.000 32.22492 468 LYS A N 1
ATOM 590 C CA . LYS A 1 96 ? 63.08447 26.68182 28.73852 1.000 32.63050 468 LYS A CA 1
ATOM 591 C C . LYS A 1 96 ? 62.62819 28.12713 28.91033 1.000 30.79910 468 LYS A C 1
ATOM 592 O O . LYS A 1 96 ? 63.32764 29.06518 28.50464 1.000 28.01464 468 LYS A O 1
ATOM 598 N N . ARG A 1 97 ? 61.45486 28.32843 29.51385 1.000 32.30615 469 ARG A N 1
ATOM 599 C CA . ARG A 1 97 ? 60.96104 29.68461 29.74789 1.000 27.38299 469 ARG A CA 1
ATOM 600 C C . ARG A 1 97 ? 61.91328 30.47072 30.64120 1.000 28.90103 469 ARG A C 1
ATOM 601 O O . ARG A 1 97 ? 62.23107 31.63371 30.35936 1.000 29.02381 469 ARG A O 1
ATOM 609 N N . LEU A 1 98 ? 62.39984 29.84452 31.71334 1.000 25.12101 470 LEU A N 1
ATOM 610 C CA . LEU A 1 98 ? 63.32981 30.53859 32.59413 1.000 26.47007 470 LEU A CA 1
ATOM 611 C C . LEU A 1 98 ? 64.68556 30.75703 31.92375 1.000 33.62547 470 LEU A C 1
ATOM 612 O O . LEU A 1 98 ? 65.26061 31.84994 32.02327 1.000 35.16432 470 LEU A O 1
ATOM 617 N N . LEU A 1 99 ? 65.21752 29.73136 31.24108 1.000 29.26396 471 LEU A N 1
ATOM 618 C CA . LEU A 1 99 ? 66.48911 29.89273 30.54038 1.000 30.70381 471 LEU A CA 1
ATOM 619 C C . LEU A 1 99 ? 66.44966 31.09412 29.60971 1.000 31.98751 471 LEU A C 1
ATOM 620 O O . LEU A 1 99 ? 67.40557 31.87336 29.54316 1.000 34.14990 471 LEU A O 1
ATOM 625 N N . ARG A 1 100 ? 65.33677 31.26388 28.89637 1.000 31.41655 472 ARG A N 1
ATOM 626 C CA . ARG A 1 100 ? 65.17295 32.40353 28.00599 1.000 27.40092 472 ARG A CA 1
ATOM 627 C C . ARG A 1 100 ? 65.23054 33.72022 28.77058 1.000 32.76143 472 ARG A C 1
ATOM 628 O O . ARG A 1 100 ? 65.81959 34.69616 28.29466 1.000 38.86664 472 ARG A O 1
ATOM 636 N N . LEU A 1 101 ? 64.62925 33.77561 29.96014 1.000 34.32436 473 LEU A N 1
ATOM 637 C CA . LEU A 1 101 ? 64.70214 35.01602 30.73058 1.000 34.96257 473 LEU A CA 1
ATOM 638 C C . LEU A 1 101 ? 66.06671 35.17971 31.37886 1.000 37.01204 473 LEU A C 1
ATOM 639 O O . LEU A 1 101 ? 66.56819 36.30342 31.49986 1.000 33.11052 473 LEU A O 1
ATOM 644 N N . LEU A 1 102 ? 66.67033 34.06984 31.81302 1.000 36.05757 474 LEU A N 1
ATOM 645 C CA . LEU A 1 102 ? 68.00504 34.13502 32.39629 1.000 37.02798 474 LEU A CA 1
ATOM 646 C C . LEU A 1 102 ? 69.02078 34.59858 31.36670 1.000 41.51386 474 LEU A C 1
ATOM 647 O O . LEU A 1 102 ? 69.89632 35.41613 31.67207 1.000 46.20646 474 LEU A O 1
ATOM 652 N N . GLU A 1 103 ? 68.90785 34.09124 30.13554 1.000 38.52499 475 GLU A N 1
ATOM 653 C CA . GLU A 1 103 ? 69.81402 34.49249 29.06698 1.000 45.40051 475 GLU A CA 1
ATOM 654 C C . GLU A 1 103 ? 69.90731 36.01042 28.97413 1.000 47.86120 475 GLU A C 1
ATOM 655 O O . GLU A 1 103 ? 70.98704 36.56600 28.74692 1.000 51.81738 475 GLU A O 1
ATOM 661 N N . LEU A 1 104 ? 68.79473 36.69659 29.19535 1.000 44.50095 476 LEU A N 1
ATOM 662 C CA . LEU A 1 104 ? 68.72120 38.14181 29.04542 1.000 50.28898 476 LEU A CA 1
ATOM 663 C C . LEU A 1 104 ? 69.03212 38.90131 30.32481 1.000 50.60755 476 LEU A C 1
ATOM 664 O O . LEU A 1 104 ? 69.00498 40.13421 30.31065 1.000 59.46778 476 LEU A O 1
ATOM 669 N N . ALA A 1 105 ? 69.32305 38.21648 31.42500 1.000 45.55124 477 ALA A N 1
ATOM 670 C CA . ALA A 1 105 ? 69.49174 38.89295 32.70141 1.000 48.89914 477 ALA A CA 1
ATOM 671 C C . ALA A 1 105 ? 70.78809 38.56800 33.43716 1.000 52.62247 477 ALA A C 1
ATOM 672 O O . ALA A 1 105 ? 71.18687 39.34339 34.31969 1.000 57.48113 477 ALA A O 1
ATOM 674 N N . VAL A 1 106 ? 71.44318 37.46099 33.11940 1.000 48.59714 478 VAL A N 1
ATOM 675 C CA . VAL A 1 106 ? 72.43228 36.86668 33.99806 1.000 52.10187 478 VAL A CA 1
ATOM 676 C C . VAL A 1 106 ? 73.83817 37.23110 33.52828 1.000 56.39609 478 VAL A C 1
ATOM 677 O O . VAL A 1 106 ? 74.03729 37.76890 32.44061 1.000 51.85042 478 VAL A O 1
ATOM 681 N N . THR A 1 107 ? 74.83056 36.95950 34.37823 1.000 61.35596 479 THR A N 1
ATOM 682 C CA . THR A 1 107 ? 76.23826 37.14058 34.04867 1.000 67.67014 479 THR A CA 1
ATOM 683 C C . THR A 1 107 ? 76.79397 35.90188 33.34721 1.000 70.16061 479 THR A C 1
ATOM 684 O O . THR A 1 107 ? 76.15866 34.84378 33.28109 1.000 67.24435 479 THR A O 1
ATOM 688 N N . ASP A 1 108 ? 78.02031 36.03367 32.85318 1.000 73.05590 480 ASP A N 1
ATOM 689 C CA . ASP A 1 108 ? 78.60135 35.00005 32.01355 1.000 72.65673 480 ASP A CA 1
ATOM 690 C C . ASP A 1 108 ? 79.03478 33.78685 32.83221 1.000 69.03482 480 ASP A C 1
ATOM 691 O O . ASP A 1 108 ? 79.42234 33.89629 34.00052 1.000 66.16998 480 ASP A O 1
ATOM 696 N N . GLU A 1 109 ? 78.95352 32.61914 32.19523 1.000 68.04261 481 GLU A N 1
ATOM 697 C CA . GLU A 1 109 ? 79.25476 31.33992 32.83333 1.000 75.48477 481 GLU A CA 1
ATOM 698 C C . GLU A 1 109 ? 80.30211 30.53147 32.05605 1.000 76.35923 481 GLU A C 1
ATOM 699 O O . GLU A 1 109 ? 80.74354 30.92759 30.97337 1.000 72.25251 481 GLU A O 1
ATOM 705 N N . GLU A 1 116 ? 67.21905 21.72068 32.17083 1.000 63.56671 488 GLU A N 1
ATOM 706 C CA . GLU A 1 116 ? 68.60527 21.61204 32.59605 1.000 63.76358 488 GLU A CA 1
ATOM 707 C C . GLU A 1 116 ? 68.70250 21.23405 34.06963 1.000 60.85122 488 GLU A C 1
ATOM 708 O O . GLU A 1 116 ? 69.79210 20.93128 34.54767 1.000 68.24051 488 GLU A O 1
ATOM 714 N N . ASP A 1 117 ? 67.56986 21.26280 34.78524 1.000 61.62108 489 ASP A N 1
ATOM 715 C CA . ASP A 1 117 ? 67.51631 21.00639 36.23527 1.000 62.55512 489 ASP A CA 1
ATOM 716 C C . ASP A 1 117 ? 68.47985 21.91595 37.00209 1.000 60.03620 489 ASP A C 1
ATOM 717 O O . ASP A 1 117 ? 68.74255 21.72185 38.19209 1.000 61.34563 489 ASP A O 1
ATOM 722 N N . GLU A 1 118 ? 68.99155 22.92225 36.32630 1.000 62.55164 490 GLU A N 1
ATOM 723 C CA . GLU A 1 118 ? 69.98438 23.85783 36.82322 1.000 62.03069 490 GLU A CA 1
ATOM 724 C C . GLU A 1 118 ? 69.37147 25.19161 37.23832 1.000 48.45294 490 GLU A C 1
ATOM 725 O O . GLU A 1 118 ? 69.61098 25.65175 38.36487 1.000 48.34443 490 GLU A O 1
ATOM 731 N N . PRO A 1 119 ? 68.59220 25.85000 36.37114 1.000 50.84156 491 PRO A N 1
ATOM 732 C CA . PRO A 1 119 ? 68.45688 27.30655 36.47649 1.000 45.42781 491 PRO A CA 1
ATOM 733 C C . PRO A 1 119 ? 67.53415 27.79400 37.58129 1.000 35.25705 491 PRO A C 1
ATOM 734 O O . PRO A 1 119 ? 67.41998 29.01011 37.75269 1.000 39.24810 491 PRO A O 1
ATOM 738 N N . TRP A 1 120 ? 66.89115 26.90357 38.34017 1.000 36.25424 492 TRP A N 1
ATOM 739 C CA . TRP A 1 120 ? 65.87777 27.34204 39.29555 1.000 37.12971 492 TRP A CA 1
ATOM 740 C C . TRP A 1 120 ? 66.47012 28.28819 40.32975 1.000 41.56483 492 TRP A C 1
ATOM 741 O O . TRP A 1 120 ? 66.04546 29.44264 40.45162 1.000 37.94527 492 TRP A O 1
ATOM 752 N N . ASP A 1 121 ? 67.47660 27.82004 41.07131 1.000 44.11000 493 ASP A N 1
ATOM 753 C CA . ASP A 1 121 ? 67.98627 28.60681 42.18744 1.000 40.79111 493 ASP A CA 1
ATOM 754 C C . ASP A 1 121 ? 68.71560 29.84823 41.70178 1.000 37.96306 493 ASP A C 1
ATOM 755 O O . ASP A 1 121 ? 68.66562 30.89614 42.36271 1.000 37.53231 493 ASP A O 1
ATOM 760 N N . LEU A 1 122 ? 69.35886 29.76981 40.53847 1.000 32.62557 494 LEU A N 1
ATOM 761 C CA . LEU A 1 122 ? 69.92048 30.98005 39.94913 1.000 37.80349 494 LEU A CA 1
ATOM 762 C C . LEU A 1 122 ? 68.81795 31.93946 39.52801 1.000 35.99016 494 LEU A C 1
ATOM 763 O O . LEU A 1 122 ? 68.94808 33.15420 39.70357 1.000 33.34367 494 LEU A O 1
ATOM 768 N N . GLY A 1 123 ? 67.72292 31.40667 38.97579 1.000 35.70241 495 GLY A N 1
ATOM 769 C CA . GLY A 1 123 ? 66.57327 32.24572 38.66412 1.000 34.61061 495 GLY A CA 1
ATOM 770 C C . GLY A 1 123 ? 66.05197 33.00115 39.87461 1.000 29.95920 495 GLY A C 1
ATOM 771 O O . GLY A 1 123 ? 65.81095 34.21148 39.81081 1.000 26.22193 495 GLY A O 1
ATOM 772 N N . GLU A 1 124 ? 65.88922 32.30158 41.00245 1.000 23.60329 496 GLU A N 1
ATOM 773 C CA . GLU A 1 124 ? 65.42989 32.97606 42.21150 1.000 25.34166 496 GLU A CA 1
ATOM 774 C C . GLU A 1 124 ? 66.36796 34.10086 42.62066 1.000 31.17769 496 GLU A C 1
ATOM 775 O O . GLU A 1 124 ? 65.91465 35.14825 43.10166 1.000 32.52954 496 GLU A O 1
ATOM 781 N N . GLU A 1 125 ? 67.67885 33.91070 42.44006 1.000 34.32905 497 GLU A N 1
ATOM 782 C CA . GLU A 1 125 ? 68.61873 34.99088 42.73003 1.000 33.05861 497 GLU A CA 1
ATOM 783 C C . GLU A 1 125 ? 68.26843 36.24822 41.95720 1.000 29.48897 497 GLU A C 1
ATOM 784 O O . GLU A 1 125 ? 68.48557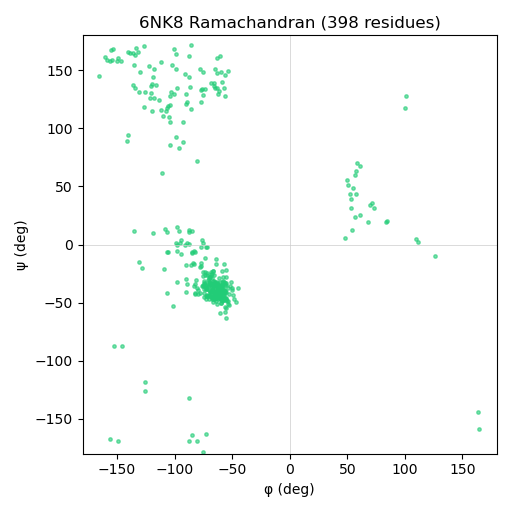 37.35990 42.45416 1.000 30.77069 497 GLU A O 1
ATOM 790 N N . TYR A 1 126 ? 67.73335 36.09913 40.74481 1.000 26.97228 498 TYR A N 1
ATOM 791 C CA . TYR A 1 126 ? 67.38316 37.24212 39.91199 1.000 30.74690 498 TYR A CA 1
ATOM 792 C C . TYR A 1 126 ? 65.90156 37.61350 39.99746 1.000 31.86063 498 TYR A C 1
ATOM 793 O O . TYR A 1 126 ? 65.41962 38.38605 39.16115 1.000 27.78503 498 TYR A O 1
ATOM 802 N N . GLY A 1 127 ? 65.17770 37.10674 40.99988 1.000 28.20022 499 GLY A N 1
ATOM 803 C CA . GLY A 1 127 ? 63.77125 37.44280 41.14975 1.000 26.21556 499 GLY A CA 1
ATOM 804 C C . GLY A 1 127 ? 62.81782 36.62420 40.30594 1.000 28.89810 499 GLY A C 1
ATOM 805 O O . GLY A 1 127 ? 61.68213 37.05496 40.08334 1.000 23.24267 499 GLY A O 1
ATOM 806 N N . TYR A 1 128 ? 63.23868 35.45233 39.82346 1.000 27.54057 500 TYR A N 1
ATOM 807 C CA . TYR A 1 128 ? 62.41987 34.62278 38.95200 1.000 24.43973 500 TYR A CA 1
ATOM 808 C C . TYR A 1 128 ? 61.96381 33.42510 39.76947 1.000 24.61118 500 TYR A C 1
ATOM 809 O O . TYR A 1 128 ? 62.78484 32.60208 40.18294 1.000 25.13355 500 TYR A O 1
ATOM 818 N N . PHE A 1 129 ? 60.65814 33.32198 40.00793 1.000 20.78260 501 PHE A N 1
ATOM 819 C CA . PHE A 1 129 ? 60.13410 32.33620 40.93919 1.000 18.16698 501 PHE A CA 1
ATOM 820 C C . PHE A 1 129 ? 59.14323 31.41577 40.24860 1.000 20.26703 501 PHE A C 1
ATOM 821 O O . PHE A 1 129 ? 58.17885 31.87182 39.62009 1.000 20.37381 501 PHE A O 1
ATOM 829 N N . VAL A 1 130 ? 59.39641 30.12085 40.36684 1.000 21.04398 502 VAL A N 1
ATOM 830 C CA . VAL A 1 130 ? 58.59576 29.08690 39.74179 1.000 19.92350 502 VAL A CA 1
ATOM 831 C C . VAL A 1 130 ? 57.97681 28.26933 40.85309 1.000 22.08848 502 VAL A C 1
ATOM 832 O O . VAL A 1 130 ? 58.63878 27.97516 41.85183 1.000 21.75780 502 VAL A O 1
ATOM 836 N N . ASN A 1 131 ? 56.70111 27.93194 40.70898 1.000 21.50250 503 ASN A N 1
ATOM 837 C CA . ASN A 1 131 ? 56.12589 27.05516 41.70729 1.000 22.76750 503 ASN A CA 1
ATOM 838 C C . ASN A 1 131 ? 56.45304 25.62106 41.30549 1.000 28.56649 503 ASN A C 1
ATOM 839 O O . ASN A 1 131 ? 57.33491 25.37089 40.48559 1.000 27.05700 503 ASN A O 1
ATOM 844 N N . ASP A 1 132 ? 55.75442 24.65322 41.89080 1.000 23.65433 504 ASP A N 1
ATOM 845 C CA . ASP A 1 132 ? 56.05138 23.25740 41.57690 1.000 28.47839 504 ASP A CA 1
ATOM 846 C C . ASP A 1 132 ? 54.99533 22.61507 40.68949 1.000 32.89139 504 ASP A C 1
ATOM 847 O O . ASP A 1 132 ? 55.17112 21.47683 40.25199 1.000 33.91193 504 ASP A O 1
ATOM 852 N N . SER A 1 133 ? 53.89492 23.30146 40.41863 1.000 28.57680 505 SER A N 1
ATOM 853 C CA . SER A 1 133 ? 52.95049 22.77642 39.43866 1.000 27.13285 505 SER A CA 1
ATOM 854 C C . SER A 1 133 ? 52.30837 23.93241 38.66549 1.000 25.09421 505 SER A C 1
ATOM 855 O O . SER A 1 133 ? 52.78988 24.35251 37.60485 1.000 27.04352 505 SER A O 1
ATOM 858 N N . THR A 1 134 ? 51.22715 24.45667 39.22532 1.000 22.55531 506 THR A N 1
ATOM 859 C CA . THR A 1 134 ? 50.60735 25.67660 38.73999 1.000 24.85541 506 THR A CA 1
ATOM 860 C C . THR A 1 134 ? 49.85368 26.27991 39.91495 1.000 23.43141 506 THR A C 1
ATOM 861 O O . THR A 1 134 ? 49.68807 25.63000 40.94839 1.000 26.17994 506 THR A O 1
ATOM 865 N N . LEU A 1 135 ? 49.42894 27.53564 39.75959 1.000 21.15528 507 LEU A N 1
ATOM 866 C CA . LEU A 1 135 ? 48.95040 28.30869 40.90464 1.000 21.53257 507 LEU A CA 1
ATOM 867 C C . LEU A 1 135 ? 47.97909 27.51992 41.77709 1.000 25.70025 507 LEU A C 1
ATOM 868 O O . LEU A 1 135 ? 48.13725 27.46360 43.00188 1.000 21.59708 507 LEU A O 1
ATOM 873 N N . GLU A 1 136 ? 46.96630 26.89528 41.15830 1.000 21.33335 508 GLU A N 1
ATOM 874 C CA . GLU A 1 136 ? 45.80379 26.45928 41.93210 1.000 25.46248 508 GLU A CA 1
ATOM 875 C C . GLU A 1 136 ? 46.08792 25.23239 42.78967 1.000 27.72279 508 GLU A C 1
ATOM 876 O O . GLU A 1 136 ? 45.67224 25.22693 43.96181 1.000 25.19488 508 GLU A O 1
ATOM 882 N N . PRO A 1 137 ? 46.75503 24.17014 42.29464 1.000 28.13915 509 PRO A N 1
ATOM 883 C CA . PRO A 1 137 ? 47.26277 23.12561 43.20902 1.000 27.28969 509 PRO A CA 1
ATOM 884 C C . PRO A 1 137 ? 48.13023 23.65557 44.33443 1.000 28.65379 509 PRO A C 1
ATOM 885 O O . PRO A 1 137 ? 48.10691 23.12000 45.45348 1.000 30.20667 509 PRO A O 1
ATOM 889 N N . GLU A 1 138 ? 48.94392 24.66888 44.03904 1.000 27.81285 510 GLU A N 1
ATOM 890 C CA . GLU A 1 138 ? 49.78763 25.28522 45.05664 1.000 30.89671 510 GLU A CA 1
ATOM 891 C C . GLU A 1 138 ? 48.95284 25.91335 46.16349 1.000 26.77756 510 GLU A C 1
ATOM 892 O O . GLU A 1 138 ? 49.28175 25.78318 47.35067 1.000 28.49887 510 GLU A O 1
ATOM 898 N N . LEU A 1 139 ? 47.88024 26.61883 45.79223 1.000 22.25444 511 LEU A N 1
ATOM 899 C CA . LEU A 1 139 ? 46.98529 27.18608 46.79592 1.000 23.21508 511 LEU A CA 1
ATOM 900 C C . LEU A 1 139 ? 46.37195 26.09423 47.66896 1.000 23.93011 511 LEU A C 1
ATOM 901 O O . LEU A 1 139 ? 46.26901 26.25460 48.88936 1.000 22.79790 511 LEU A O 1
ATOM 906 N N . PHE A 1 140 ? 45.94736 24.97948 47.05894 1.000 24.44187 512 PHE A N 1
ATOM 907 C CA . PHE A 1 140 ? 45.43744 23.83891 47.82881 1.000 24.61594 512 PHE A CA 1
ATOM 908 C C . PHE A 1 140 ? 46.48373 23.29070 48.78585 1.000 24.46395 512 PHE A C 1
ATOM 909 O O . PHE A 1 140 ? 46.19900 23.06805 49.96621 1.000 29.62932 512 PHE A O 1
ATOM 917 N N . GLN A 1 141 ? 47.69348 23.01671 48.27993 1.000 28.59280 513 GLN A N 1
ATOM 918 C CA . GLN A 1 141 ? 48.77231 22.55150 49.14976 1.000 30.27183 513 GLN A CA 1
ATOM 919 C C . GLN A 1 141 ? 49.04748 23.53402 50.28021 1.000 28.26844 513 GLN A C 1
ATOM 920 O O . GLN A 1 141 ? 49.43738 23.12617 51.37696 1.000 30.71266 513 GLN A O 1
ATOM 926 N N . ALA A 1 142 ? 48.85622 24.82686 50.04356 1.000 26.18206 514 ALA A N 1
ATOM 927 C CA . ALA A 1 142 ? 49.21708 25.78724 51.07415 1.000 23.35056 514 ALA A CA 1
ATOM 928 C C . ALA A 1 142 ? 48.15028 25.95008 52.13892 1.000 21.27802 514 ALA A C 1
ATOM 929 O O . ALA A 1 142 ? 48.39123 26.66171 53.11053 1.000 25.30598 514 ALA A O 1
ATOM 931 N N . GLY A 1 143 ? 46.97868 25.33317 51.98798 1.000 24.03999 515 GLY A N 1
ATOM 932 C CA . GLY A 1 143 ? 45.95084 25.41912 53.00537 1.000 19.80813 515 GLY A CA 1
ATOM 933 C C . GLY A 1 143 ? 44.72522 26.20309 52.60823 1.000 23.91827 515 GLY A C 1
ATOM 934 O O . GLY A 1 143 ? 43.81816 26.35579 53.43655 1.000 24.27553 515 GLY A O 1
ATOM 935 N N . LEU A 1 144 ? 44.65177 26.70793 51.37957 1.000 18.40913 516 LEU A N 1
ATOM 936 C CA . LEU A 1 144 ? 43.48682 27.47894 50.97025 1.000 24.81960 516 LEU A CA 1
ATOM 937 C C . LEU A 1 144 ? 42.36291 26.60816 50.42202 1.000 22.68357 516 LEU A C 1
ATOM 938 O O . LEU A 1 144 ? 41.38440 27.14994 49.88909 1.000 23.12512 516 LEU A O 1
ATOM 943 N N . GLY A 1 145 ? 42.46166 25.28247 50.58269 1.000 22.20202 517 GLY A N 1
ATOM 944 C CA . GLY A 1 145 ? 41.47420 24.39047 49.99146 1.000 20.74678 517 GLY A CA 1
ATOM 945 C C . GLY A 1 145 ? 40.06003 24.63601 50.48665 1.000 22.51700 517 GLY A C 1
ATOM 946 O O . GLY A 1 145 ? 39.10050 24.56065 49.71022 1.000 22.04955 517 GLY A O 1
ATOM 947 N N . SER A 1 146 ? 39.90565 24.93886 51.78080 1.000 22.80155 518 SER A N 1
ATOM 948 C CA . SER A 1 146 ? 38.56844 25.22533 52.30801 1.000 24.62470 518 SER A CA 1
ATOM 949 C C . SER A 1 146 ? 37.98055 26.47953 51.67541 1.000 19.83324 518 SER A C 1
ATOM 950 O O . SER A 1 146 ? 36.77995 26.54058 51.38972 1.000 23.45553 518 SER A O 1
ATOM 953 N N . GLY A 1 147 ? 38.80452 27.50164 51.47833 1.000 19.74310 519 GLY A N 1
ATOM 954 C CA . GLY A 1 147 ? 38.33115 28.68717 50.79616 1.000 15.76157 519 GLY A CA 1
ATOM 955 C C . GLY A 1 147 ? 37.94865 28.40114 49.36314 1.000 15.33687 519 GLY A C 1
ATOM 956 O O . GLY A 1 147 ? 36.90366 28.85368 48.89442 1.000 15.64938 519 GLY A O 1
ATOM 957 N N . ILE A 1 148 ? 38.77792 27.62480 48.65232 1.000 16.50482 520 ILE A N 1
ATOM 958 C CA . ILE A 1 148 ? 38.47117 27.31800 47.25599 1.000 16.47994 520 ILE A CA 1
ATOM 959 C C . ILE A 1 148 ? 37.13694 26.58986 47.15807 1.000 18.18954 520 ILE A C 1
ATOM 960 O O . ILE A 1 148 ? 36.31129 26.89630 46.28811 1.000 17.89176 520 ILE A O 1
ATOM 965 N N . ARG A 1 149 ? 36.89376 25.63864 48.06535 1.000 17.96500 521 ARG A N 1
ATOM 966 C CA . ARG A 1 149 ? 35.61448 24.92717 48.09830 1.000 19.25894 521 ARG A CA 1
ATOM 967 C C . ARG A 1 149 ? 34.45157 25.86131 48.41622 1.000 18.32082 521 ARG A C 1
ATOM 968 O O . ARG A 1 149 ? 33.39464 25.80232 47.77120 1.000 18.53074 521 ARG A O 1
ATOM 976 N N . ASP A 1 150 ? 34.61809 26.71813 49.42712 1.000 18.96205 522 ASP A N 1
ATOM 977 C CA . ASP A 1 150 ? 33.58111 27.69244 49.75529 1.000 18.63182 522 ASP A CA 1
ATOM 978 C C . ASP A 1 150 ? 33.26149 28.57889 48.56404 1.000 16.53031 522 ASP A C 1
ATOM 979 O O . ASP A 1 150 ? 32.09355 28.81544 48.24654 1.000 18.29585 522 ASP A O 1
ATOM 984 N N . VAL A 1 151 ? 34.29451 29.11215 47.91450 1.000 18.42122 523 VAL A N 1
ATOM 985 C CA . VAL A 1 151 ? 34.07582 29.98135 46.76529 1.000 15.35383 523 VAL A CA 1
ATOM 986 C C . VAL A 1 151 ? 33.30756 29.23343 45.68452 1.000 15.74802 523 VAL A C 1
ATOM 987 O O . VAL A 1 151 ? 32.31890 29.73314 45.13339 1.000 17.17456 523 VAL A O 1
ATOM 991 N N . ILE A 1 152 ? 33.74230 28.01601 45.37767 1.000 17.14510 524 ILE A N 1
ATOM 992 C CA . ILE A 1 152 ? 33.14570 27.26952 44.27733 1.000 18.34265 524 ILE A CA 1
ATOM 993 C C . ILE A 1 152 ? 31.71188 26.90220 44.61278 1.000 22.64342 524 ILE A C 1
ATOM 994 O O . ILE A 1 152 ? 30.80364 27.07260 43.79066 1.000 22.10507 524 ILE A O 1
ATOM 999 N N . GLU A 1 153 ? 31.48036 26.41811 45.83742 1.000 17.80165 525 GLU A N 1
ATOM 1000 C CA . GLU A 1 153 ? 30.13134 25.99387 46.19924 1.000 21.92995 525 GLU A CA 1
ATOM 1001 C C . GLU A 1 153 ? 29.18099 27.17509 46.32359 1.000 20.52435 525 GLU A C 1
ATOM 1002 O O . GLU A 1 153 ? 27.97814 27.02056 46.11336 1.000 23.38602 525 GLU A O 1
ATOM 1008 N N . SER A 1 154 ? 29.67433 28.35740 46.66402 1.000 21.68591 526 SER A N 1
ATOM 1009 C CA . SER A 1 154 ? 28.73702 29.46152 46.81458 1.000 22.32441 526 SER A CA 1
ATOM 1010 C C . SER A 1 154 ? 28.51106 30.23644 45.52762 1.000 22.47829 526 SER A C 1
ATOM 1011 O O . SER A 1 154 ? 27.51069 30.94859 45.41681 1.000 28.22544 526 SER A O 1
ATOM 1014 N N . GLU A 1 155 ? 29.38453 30.10471 44.54436 1.000 24.65723 527 GLU A N 1
ATOM 1015 C CA . GLU A 1 155 ? 29.20718 30.85217 43.31003 1.000 26.56733 527 GLU A CA 1
ATOM 1016 C C . GLU A 1 155 ? 28.55162 30.03012 42.21998 1.000 27.83800 527 GLU A C 1
ATOM 1017 O O . GLU A 1 155 ? 27.81424 30.57974 41.40030 1.000 30.39551 527 GLU A O 1
ATOM 1023 N N . LEU A 1 156 ? 28.79669 28.73399 42.19205 1.000 22.19870 528 LEU A N 1
ATOM 1024 C CA . LEU A 1 156 ? 28.22182 27.88234 41.17353 1.000 25.94530 528 LEU A CA 1
ATOM 1025 C C . LEU A 1 1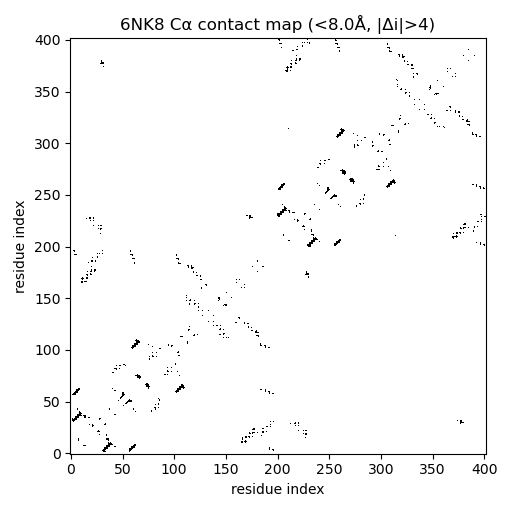56 ? 27.05121 27.09362 41.73083 1.000 24.57531 528 LEU A C 1
ATOM 1026 O O . LEU A 1 156 ? 26.97396 26.81629 42.92612 1.000 28.51191 528 LEU A O 1
ATOM 1031 N N . SER A 1 157 ? 26.15191 26.71536 40.84332 1.000 26.33033 529 SER A N 1
ATOM 1032 C CA . SER A 1 157 ? 25.30809 25.55501 41.08576 1.000 27.02440 529 SER A CA 1
ATOM 1033 C C . SER A 1 157 ? 26.16107 24.30929 40.85938 1.000 24.95332 529 SER A C 1
ATOM 1034 O O . SER A 1 157 ? 26.84239 24.20632 39.83602 1.000 26.91172 529 SER A O 1
ATOM 1037 N N . THR A 1 158 ? 26.17409 23.38774 41.83053 1.000 24.02316 530 THR A N 1
ATOM 1038 C CA . THR A 1 158 ? 27.08938 22.25005 41.80027 1.000 22.72011 530 THR A CA 1
ATOM 1039 C C . THR A 1 158 ? 26.35569 20.93430 42.04338 1.000 27.23357 530 THR A C 1
ATOM 1040 O O . THR A 1 158 ? 25.36082 20.87124 42.77325 1.000 25.21316 530 THR A O 1
ATOM 1044 N N . SER A 1 159 ? 26.86808 19.88084 41.42317 1.000 25.71066 531 SER A N 1
ATOM 1045 C CA . SER A 1 159 ? 26.42869 18.52789 41.70877 1.000 27.00137 531 SER A CA 1
ATOM 1046 C C . SER A 1 159 ? 27.05914 18.02861 43.00122 1.000 27.93490 531 SER A C 1
ATOM 1047 O O . SER A 1 159 ? 28.15991 18.44567 43.38003 1.000 26.07488 531 SER A O 1
ATOM 1050 N N . ALA A 1 160 ? 26.33965 17.12431 43.67845 1.000 25.71977 532 ALA A N 1
ATOM 1051 C CA . ALA A 1 160 ? 26.86509 16.47308 44.87514 1.000 27.45805 532 ALA A CA 1
ATOM 1052 C C . ALA A 1 160 ? 28.23708 15.87853 44.60921 1.000 24.26873 532 ALA A C 1
ATOM 1053 O O . ALA A 1 160 ? 29.12330 15.91014 45.46782 1.000 27.55868 532 ALA A O 1
ATOM 1055 N N . GLN A 1 161 ? 28.43631 15.36525 43.40324 1.000 25.43801 533 GLN A N 1
ATOM 1056 C CA . GLN A 1 161 ? 29.69231 14.71340 43.06330 1.000 29.63300 533 GLN A CA 1
ATOM 1057 C C . GLN A 1 161 ? 30.85201 15.70425 43.08953 1.000 28.96817 533 GLN A C 1
ATOM 1058 O O . GLN A 1 161 ? 31.90073 15.42685 43.67925 1.000 30.12034 533 GLN A O 1
ATOM 1064 N N . THR A 1 162 ? 30.68249 16.88103 42.47847 1.000 28.18489 534 THR A N 1
ATOM 1065 C CA . THR A 1 162 ? 31.76028 17.86379 42.57018 1.000 30.43145 534 THR A CA 1
ATOM 1066 C C . THR A 1 162 ? 31.95625 18.33848 44.01401 1.000 24.35879 534 THR A C 1
ATOM 1067 O O . THR A 1 162 ? 33.09344 18.50463 44.45594 1.000 27.66970 534 THR A O 1
ATOM 1071 N N . ARG A 1 163 ? 30.87678 18.48545 44.79575 1.000 28.03787 535 ARG A N 1
ATOM 1072 C CA . ARG A 1 163 ? 31.04587 18.84829 46.20760 1.000 25.66011 535 ARG A CA 1
ATOM 1073 C C . ARG A 1 163 ? 31.75507 17.76010 47.01621 1.000 29.93744 535 ARG A C 1
ATOM 1074 O O . ARG A 1 163 ? 32.47709 18.06631 47.97719 1.000 28.20178 535 ARG A O 1
ATOM 1082 N N . GLU A 1 164 ? 31.55827 16.48987 46.67944 1.000 29.74828 536 GLU A N 1
ATOM 1083 C CA . GLU A 1 164 ? 32.34409 15.48899 47.38706 1.000 30.98501 536 GLU A CA 1
ATOM 1084 C C . GLU A 1 164 ? 33.79014 15.46225 46.88969 1.000 31.33963 536 GLU A C 1
ATOM 1085 O O . GLU A 1 164 ? 34.71734 15.24487 47.67891 1.000 30.04555 536 GLU A O 1
ATOM 1091 N N . ALA A 1 165 ? 34.00915 15.68876 45.59302 1.000 29.33240 537 ALA A N 1
ATOM 1092 C CA . ALA A 1 165 ? 35.37774 15.84177 45.10501 1.000 30.13098 537 ALA A CA 1
ATOM 1093 C C . ALA A 1 165 ? 36.10200 16.95374 45.85856 1.000 31.66806 537 ALA A C 1
ATOM 1094 O O . ALA A 1 165 ? 37.23064 16.76727 46.32389 1.000 35.33981 537 ALA A O 1
ATOM 1096 N N . LEU A 1 166 ? 35.45065 18.11145 46.02009 1.000 26.52686 538 LEU A N 1
ATOM 1097 C CA . LEU A 1 166 ? 36.07872 19.21152 46.74234 1.000 30.07960 538 LEU A CA 1
ATOM 1098 C C . LEU A 1 166 ? 36.35471 18.84832 48.20506 1.000 28.80961 538 LEU A C 1
ATOM 1099 O O . LEU A 1 166 ? 37.36951 19.27369 48.76666 1.000 30.36162 538 LEU A O 1
ATOM 1104 N N . ALA A 1 167 ? 35.49242 18.04632 48.83317 1.000 31.12685 539 ALA A N 1
ATOM 1105 C CA . ALA A 1 167 ? 35.73864 17.65075 50.22168 1.000 28.02334 539 ALA A CA 1
ATOM 1106 C C . ALA A 1 167 ? 36.93721 16.72414 50.32683 1.000 31.26228 539 ALA A C 1
ATOM 1107 O O . ALA A 1 167 ? 37.70836 16.80802 51.28563 1.000 35.22420 539 ALA A O 1
ATOM 1109 N N . CYS A 1 168 ? 37.11505 15.83646 49.34958 1.000 33.57700 540 CYS A N 1
ATOM 1110 C CA . CYS A 1 168 ? 38.29827 14.98422 49.33691 1.000 33.73559 540 CYS A CA 1
ATOM 1111 C C . CYS A 1 168 ? 39.55922 15.80949 49.14850 1.000 34.43632 540 CYS A C 1
ATOM 1112 O O . CYS A 1 168 ? 40.56035 15.60443 49.84410 1.000 35.67701 540 CYS A O 1
ATOM 1115 N N . TRP A 1 169 ? 39.52071 16.75294 48.20648 1.000 33.73627 541 TRP A N 1
ATOM 1116 C CA . TRP A 1 169 ? 40.67198 17.60344 47.94188 1.000 32.70593 541 TRP A CA 1
ATOM 1117 C C . TRP A 1 169 ? 41.07161 18.39670 49.18069 1.000 37.00115 541 TRP A C 1
ATOM 1118 O O . TRP A 1 169 ? 42.26294 18.61842 49.42656 1.000 36.11294 541 TRP A O 1
ATOM 1129 N N . VAL A 1 170 ? 40.09556 18.81397 49.98905 1.000 33.25056 542 VAL A N 1
ATOM 1130 C CA . VAL A 1 170 ? 40.42867 19.60735 51.17059 1.000 34.39933 542 VAL A CA 1
ATOM 1131 C C . VAL A 1 170 ? 41.08263 18.73900 52.23762 1.000 41.27244 542 VAL A C 1
ATOM 1132 O O . VAL A 1 170 ? 42.07139 19.14205 52.86602 1.000 37.13453 542 VAL A O 1
ATOM 1136 N N . ASP A 1 171 ? 40.53301 17.54595 52.48170 1.000 40.35224 543 ASP A N 1
ATOM 1137 C CA . ASP A 1 171 ? 41.11788 16.68152 53.49533 1.000 43.06169 543 ASP A CA 1
ATOM 1138 C C . ASP A 1 171 ? 42.40619 16.01859 53.02423 1.000 41.08752 543 ASP A C 1
ATOM 1139 O O . ASP A 1 171 ? 43.24420 15.66354 53.85667 1.000 44.42299 543 ASP A O 1
ATOM 1144 N N . ASP A 1 172 ? 42.60256 15.87168 51.71722 1.000 40.91836 544 ASP A N 1
ATOM 1145 C CA . ASP A 1 172 ? 43.88556 15.42280 51.18209 1.000 40.72668 544 ASP A CA 1
ATOM 1146 C C . ASP A 1 172 ? 44.23019 16.18860 49.91392 1.000 42.03308 544 ASP A C 1
ATOM 1147 O O . ASP A 1 172 ? 43.82383 15.80941 48.80926 1.000 38.99805 544 ASP A O 1
ATOM 1152 N N . PRO A 1 173 ? 45.00600 17.26960 50.03306 1.000 42.38817 545 PRO A N 1
ATOM 1153 C CA . PRO A 1 173 ? 45.33863 18.06762 48.84032 1.000 41.70867 545 PRO A CA 1
ATOM 1154 C C . PRO A 1 173 ? 46.04734 17.28687 47.75154 1.000 43.24024 545 PRO A C 1
ATOM 1155 O O . PRO A 1 173 ? 45.98160 17.68606 46.58322 1.000 46.48109 545 PRO A O 1
ATOM 1159 N N . THR A 1 174 ? 46.70673 16.17844 48.07854 1.000 44.16248 546 THR A N 1
ATOM 1160 C CA . THR A 1 174 ? 47.35101 15.38902 47.03253 1.000 46.99233 546 THR A CA 1
ATOM 1161 C C . THR A 1 174 ? 46.34364 14.74008 46.08300 1.000 47.06542 546 THR A C 1
ATOM 1162 O O . THR A 1 174 ? 46.69493 14.43961 44.93415 1.000 41.46983 546 THR A O 1
ATOM 1166 N N . ALA A 1 175 ? 45.09841 14.53793 46.51820 1.000 44.37414 547 ALA A N 1
ATOM 1167 C CA . ALA A 1 175 ? 44.09764 13.90388 45.66348 1.000 45.83292 547 ALA A CA 1
ATOM 1168 C C . ALA A 1 175 ? 43.54192 14.82809 44.58439 1.000 44.88458 547 ALA A C 1
ATOM 1169 O O . ALA A 1 175 ? 42.64671 14.40967 43.84195 1.000 46.16683 547 ALA A O 1
ATOM 1171 N N . LEU A 1 176 ? 44.05792 16.04927 44.46078 1.000 45.12976 548 LEU A N 1
ATOM 1172 C CA . LEU A 1 176 ? 43.40468 17.06219 43.64417 1.000 42.25227 548 LEU A CA 1
ATOM 1173 C C . LEU A 1 176 ? 43.39707 16.66611 42.17336 1.000 41.15363 548 LEU A C 1
ATOM 1174 O O . LEU A 1 176 ? 44.41472 16.22810 41.63086 1.000 42.53917 548 LEU A O 1
ATOM 1179 N N . ASN A 1 177 ? 42.23666 16.82997 41.53233 1.000 40.49898 549 ASN A N 1
ATOM 1180 C CA . ASN A 1 177 ? 42.05716 16.57445 40.10368 1.000 43.57720 549 ASN A CA 1
ATOM 1181 C C . ASN A 1 177 ? 42.00099 17.91293 39.37166 1.000 41.55738 549 ASN A C 1
ATOM 1182 O O . ASN A 1 177 ? 40.97236 18.60018 39.39450 1.000 39.41522 549 ASN A O 1
ATOM 1187 N N . ASN A 1 178 ? 43.08751 18.25412 38.67697 1.000 41.69738 550 ASN A N 1
ATOM 1188 C CA . ASN A 1 178 ? 43.23298 19.61101 38.16488 1.000 36.96080 550 ASN A CA 1
ATOM 1189 C C . ASN A 1 178 ? 42.34206 19.88645 36.96296 1.000 41.08324 550 ASN A C 1
ATOM 1190 O O . ASN A 1 178 ? 41.88873 21.01994 36.79830 1.000 43.66149 550 ASN A O 1
ATOM 1195 N N . GLU A 1 179 ? 42.07415 18.89713 36.10969 1.000 44.12871 551 GLU A N 1
ATOM 1196 C CA . GLU A 1 179 ? 41.12613 19.15039 35.02593 1.000 46.70167 551 GLU A CA 1
ATOM 1197 C C . GLU A 1 179 ? 39.80229 19.63032 35.58901 1.000 39.71505 551 GLU A C 1
ATOM 1198 O O . GLU A 1 179 ? 39.17856 20.55300 35.05069 1.000 42.21581 551 GLU A O 1
ATOM 1204 N N . ARG A 1 180 ? 39.37730 19.03172 36.69779 1.000 40.62368 552 ARG A N 1
ATOM 1205 C CA . ARG A 1 180 ? 38.05406 19.29822 37.23551 1.000 42.45953 552 ARG A CA 1
ATOM 1206 C C . ARG A 1 180 ? 38.00757 20.62349 37.98595 1.000 36.30524 552 ARG A C 1
ATOM 1207 O O . ARG A 1 180 ? 37.03866 21.38233 37.85221 1.000 34.88356 552 ARG A O 1
ATOM 1215 N N . LEU A 1 181 ? 39.04250 20.91601 38.77461 1.000 33.04953 553 LEU A N 1
ATOM 1216 C CA . LEU A 1 181 ? 39.11676 22.20533 39.44762 1.000 30.41924 553 LEU A CA 1
ATOM 1217 C C . LEU A 1 181 ? 39.09490 23.34943 38.44193 1.000 32.71805 553 LEU A C 1
ATOM 1218 O O . LEU A 1 181 ? 38.34572 24.32306 38.60465 1.000 29.48572 553 LEU A O 1
ATOM 1223 N N . LEU A 1 182 ? 39.89550 23.23611 37.37561 1.000 31.82380 554 LEU A N 1
ATOM 1224 C CA . LEU A 1 182 ? 39.98568 24.32367 36.40925 1.000 31.04290 554 LEU A CA 1
ATOM 1225 C C . LEU A 1 182 ? 38.67234 24.51214 35.66189 1.000 33.28068 554 LEU A C 1
ATOM 1226 O O . LEU A 1 182 ? 38.27951 25.65019 35.35636 1.000 28.61945 554 LEU A O 1
ATOM 1231 N N . LYS A 1 183 ? 37.97123 23.41582 35.36764 1.000 31.04841 555 LYS A N 1
ATOM 1232 C CA . LYS A 1 183 ? 36.67136 23.55204 34.72262 1.000 30.96879 555 LYS A CA 1
ATOM 1233 C C . LYS A 1 183 ? 35.70361 24.30221 35.62000 1.000 29.85570 555 LYS A C 1
ATOM 1234 O O . LYS A 1 183 ? 34.97444 25.18925 35.15734 1.000 33.12772 555 LYS A O 1
ATOM 1240 N N . LEU A 1 184 ? 35.69963 23.97228 36.91409 1.000 27.03055 556 LEU A N 1
ATOM 1241 C CA . LEU A 1 184 ? 34.92236 24.73601 37.88294 1.000 29.47898 556 LEU A CA 1
ATOM 1242 C C . LEU A 1 184 ? 35.33646 26.20227 37.87803 1.000 27.24010 556 LEU A C 1
ATOM 1243 O O . LEU A 1 184 ? 34.48981 27.10036 37.81687 1.000 26.00953 556 LEU A O 1
ATOM 1248 N N . ILE A 1 185 ? 36.64472 26.46087 37.90890 1.000 30.13063 557 ILE A N 1
ATOM 1249 C CA . ILE A 1 185 ? 37.13590 27.83539 37.96887 1.000 25.85802 557 ILE A CA 1
ATOM 1250 C C . ILE A 1 185 ? 36.79559 28.61000 36.69895 1.000 24.66053 557 ILE A C 1
ATOM 1251 O O . ILE A 1 185 ? 36.48804 29.80792 36.76003 1.000 24.61408 557 ILE A O 1
ATOM 1256 N N . GLU A 1 186 ? 36.79996 27.95476 35.53716 1.000 27.90760 558 GLU A N 1
ATOM 1257 C CA . GLU A 1 186 ? 36.47398 28.68398 34.31183 1.000 28.00726 558 GLU A CA 1
ATOM 1258 C C . GLU A 1 186 ? 34.98830 29.01006 34.21004 1.000 24.56504 558 GLU A C 1
ATOM 1259 O O . GLU A 1 186 ? 34.61855 29.98874 33.54533 1.000 22.69593 558 GLU A O 1
ATOM 1265 N N . ARG A 1 187 ? 34.12491 28.21495 34.85787 1.000 24.74517 559 ARG A N 1
ATOM 1266 C CA . ARG A 1 187 ? 32.71347 28.57977 34.94723 1.000 21.79933 559 ARG A CA 1
ATOM 1267 C C . ARG A 1 187 ? 32.54273 29.90670 35.66393 1.000 22.19549 559 ARG A C 1
ATOM 1268 O O . ARG A 1 187 ? 31.65400 30.70368 35.32872 1.000 24.30058 559 ARG A O 1
ATOM 1276 N N . ILE A 1 188 ? 33.36722 30.14692 36.67621 1.000 21.96615 560 ILE A N 1
ATOM 1277 C CA . ILE A 1 188 ? 33.31062 31.40543 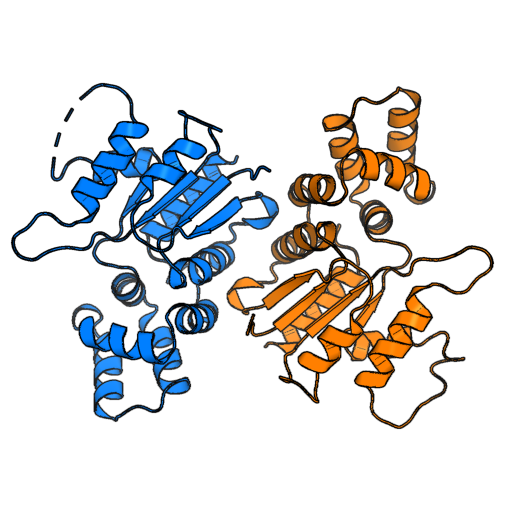37.39924 1.000 19.48753 560 ILE A CA 1
ATOM 1278 C C . ILE A 1 188 ? 34.04235 32.48304 36.62506 1.000 19.67260 560 ILE A C 1
ATOM 1279 O O . ILE A 1 188 ? 33.63337 33.64509 36.60885 1.000 20.54702 560 ILE A O 1
ATOM 1284 N N . GLY A 1 189 ? 35.14130 32.11350 35.98176 1.000 24.85011 561 GLY A N 1
ATOM 1285 C CA . GLY A 1 189 ? 36.07854 33.08519 35.46860 1.000 21.93330 561 GLY A CA 1
ATOM 1286 C C . GLY A 1 189 ? 37.23880 33.16827 36.42768 1.000 23.18996 561 GLY A C 1
ATOM 1287 O O . GLY A 1 189 ? 37.04595 33.36679 37.63901 1.000 17.69829 561 GLY A O 1
ATOM 1288 N N . LYS A 1 190 ? 38.44866 33.02577 35.88489 1.000 20.16472 562 LYS A N 1
ATOM 1289 C CA . LYS A 1 190 ? 39.63782 32.92787 36.71971 1.000 20.87838 562 LYS A CA 1
ATOM 1290 C C . LYS A 1 190 ? 39.83893 34.18560 37.55021 1.000 19.82436 562 LYS A C 1
ATOM 1291 O O . LYS A 1 190 ? 40.25531 34.11116 38.71466 1.000 19.11304 562 LYS A O 1
ATOM 1297 N N . GLY A 1 191 ? 39.52245 35.34938 36.98300 1.000 20.21285 563 GLY A N 1
ATOM 1298 C CA . GLY A 1 191 ? 39.66876 36.58511 37.73389 1.000 16.40587 563 GLY A CA 1
ATOM 1299 C C . GLY A 1 191 ? 38.58341 36.77419 38.77940 1.000 18.63503 563 GLY A C 1
ATOM 1300 O O . GLY A 1 191 ? 38.85646 37.23043 39.89134 1.000 18.67342 563 GLY A O 1
ATOM 1301 N N . ARG A 1 192 ? 37.33413 36.45994 38.43058 1.000 16.84424 564 ARG A N 1
ATOM 1302 C CA . ARG A 1 192 ? 36.26284 36.48217 39.42254 1.000 20.70459 564 ARG A CA 1
ATOM 1303 C C . ARG A 1 192 ? 36.54704 35.49059 40.54733 1.000 15.62680 564 ARG A C 1
ATOM 1304 O O . ARG A 1 192 ? 36.44123 35.82160 41.72919 1.000 17.51605 564 ARG A O 1
ATOM 1312 N N . PHE A 1 193 ? 36.93310 34.27223 40.19139 1.000 18.34649 565 PHE A N 1
ATOM 1313 C CA . PHE A 1 193 ? 37.29195 33.28352 41.19517 1.000 16.46423 565 PHE A CA 1
ATOM 1314 C C . PHE A 1 193 ? 38.35705 33.82509 42.14335 1.000 15.13827 565 PHE A C 1
ATOM 1315 O O . PHE A 1 193 ? 38.19923 33.77763 43.36316 1.000 14.92652 565 PHE A O 1
ATOM 1323 N N . ALA A 1 194 ? 39.44535 34.35345 41.59107 1.000 16.81347 566 ALA A N 1
ATOM 1324 C CA . ALA A 1 194 ? 40.55788 34.81206 42.41129 1.000 13.29031 566 ALA A CA 1
ATOM 1325 C C . ALA A 1 194 ? 40.17153 35.99444 43.27390 1.000 13.28189 566 ALA A C 1
ATOM 1326 O O . ALA A 1 194 ? 40.66212 36.12895 44.40298 1.000 13.86093 566 ALA A O 1
ATOM 1328 N N . GLN A 1 195 ? 39.32053 36.88438 42.76113 1.000 13.97049 567 GLN A N 1
ATOM 1329 C CA . GLN A 1 195 ? 38.89983 38.00482 43.59238 1.000 14.87193 567 GLN A CA 1
ATOM 1330 C C . GLN A 1 195 ? 38.09088 37.51433 44.78629 1.000 16.69896 567 GLN A C 1
ATOM 1331 O O . GLN A 1 195 ? 38.25272 38.01560 45.90065 1.000 13.51891 567 GLN A O 1
ATOM 1337 N N . ALA A 1 196 ? 37.19762 36.54631 44.57227 1.000 16.83929 568 ALA A N 1
ATOM 1338 C CA . ALA A 1 196 ? 36.48442 35.97272 45.70967 1.000 18.75205 568 ALA A CA 1
ATOM 1339 C C . ALA A 1 196 ? 37.45670 35.28466 46.66028 1.000 12.64835 568 ALA A C 1
ATOM 1340 O O . ALA A 1 196 ? 37.35245 35.42164 47.88226 1.000 13.06081 568 ALA A O 1
ATOM 1342 N N . LEU A 1 197 ? 38.43790 34.57422 46.11674 1.000 10.55842 569 LEU A N 1
ATOM 1343 C CA . LEU A 1 197 ? 39.34236 33.82565 46.97822 1.000 11.34977 569 LEU A CA 1
ATOM 1344 C C . LEU A 1 197 ? 40.25838 34.75308 47.76778 1.000 12.53560 569 LEU A C 1
ATOM 1345 O O . LEU A 1 197 ? 40.71096 34.39441 48.85734 1.000 13.36028 569 LEU A O 1
ATOM 1350 N N . ALA A 1 198 ? 40.55347 35.93780 47.22856 1.000 11.98136 570 ALA A N 1
ATOM 1351 C CA . ALA A 1 198 ? 41.37488 36.91161 47.94172 1.000 12.61175 570 ALA A CA 1
ATOM 1352 C C . ALA A 1 198 ? 40.87660 37.16402 49.35081 1.000 10.90633 570 ALA A C 1
ATOM 1353 O O . ALA A 1 198 ? 41.68570 37.43915 50.24061 1.000 13.00196 570 ALA A O 1
ATOM 1355 N N . GLY A 1 199 ? 39.55286 37.08963 49.57463 1.000 10.72797 571 GLY A N 1
ATOM 1356 C CA . GLY A 1 199 ? 38.99173 37.35233 50.89345 1.000 10.44402 571 GLY A CA 1
ATOM 1357 C C . GLY A 1 199 ? 39.43898 36.35937 51.95326 1.000 17.38685 571 GLY A C 1
ATOM 1358 O O . GLY A 1 199 ? 39.30072 36.63596 53.15385 1.000 14.11598 571 GLY A O 1
ATOM 1359 N N . PHE A 1 200 ? 39.97964 35.21040 51.53507 1.000 17.03215 572 PHE A N 1
ATOM 1360 C CA . PHE A 1 200 ? 40.51192 34.20103 52.44759 1.000 17.31125 572 PHE A CA 1
ATOM 1361 C C . PHE A 1 200 ? 42.01458 34.27168 52.59074 1.000 15.33344 572 PHE A C 1
ATOM 1362 O O . PHE A 1 200 ? 42.58301 33.44342 53.28606 1.000 16.11693 572 PHE A O 1
ATOM 1370 N N . ALA A 1 201 ? 42.67148 35.21380 51.93055 1.000 14.55662 573 ALA A N 1
ATOM 1371 C CA . ALA A 1 201 ? 44.12128 35.27927 51.97491 1.000 15.10144 573 ALA A CA 1
ATOM 1372 C C . ALA A 1 201 ? 44.61799 35.49927 53.40248 1.000 18.63016 573 ALA A C 1
ATOM 1373 O O . ALA A 1 201 ? 44.10299 36.35572 54.12696 1.000 16.91725 573 ALA A O 1
ATOM 1375 N N . THR A 1 202 ? 45.60358 34.69957 53.81394 1.000 16.41029 574 THR A N 1
ATOM 1376 C CA . THR A 1 202 ? 46.27440 34.87925 55.08841 1.000 18.16757 574 THR A CA 1
ATOM 1377 C C . THR A 1 202 ? 47.75449 34.60985 54.87527 1.000 19.73420 574 THR A C 1
ATOM 1378 O O . THR A 1 202 ? 48.15908 34.07389 53.83928 1.000 17.99430 574 THR A O 1
ATOM 1382 N N . ALA A 1 203 ? 48.56756 35.01513 55.85866 1.000 16.96290 575 ALA A N 1
ATOM 1383 C CA . ALA A 1 203 ? 50.00525 34.74639 55.78971 1.000 22.69653 575 ALA A CA 1
ATOM 1384 C C . ALA A 1 203 ? 50.31061 33.25553 55.79618 1.000 25.17462 575 ALA A C 1
ATOM 1385 O O . ALA A 1 203 ? 51.26122 32.81245 55.14247 1.000 26.76223 575 ALA A O 1
ATOM 1387 N N . ASP A 1 204 ? 49.52327 32.46398 56.50726 1.000 23.01870 576 ASP A N 1
ATOM 1388 C CA . ASP A 1 204 ? 49.83938 31.05320 56.59669 1.000 29.89290 576 ASP A CA 1
ATOM 1389 C C . ASP A 1 204 ? 49.29763 30.24163 55.42714 1.000 28.84329 576 ASP A C 1
ATOM 1390 O O . ASP A 1 204 ? 49.63692 29.06312 55.31841 1.000 31.79012 576 ASP A O 1
ATOM 1395 N N . THR A 1 205 ? 48.49061 30.83141 54.53936 1.000 25.55245 577 THR A N 1
ATOM 1396 C CA . THR A 1 205 ? 48.06429 30.14980 53.32111 1.000 22.93931 577 THR A CA 1
ATOM 1397 C C . THR A 1 205 ? 48.72087 30.71854 52.06971 1.000 22.32184 577 THR A C 1
ATOM 1398 O O . THR A 1 205 ? 48.29002 30.40595 50.95881 1.000 19.22818 577 THR A O 1
ATOM 1402 N N . CYS A 1 206 ? 49.76115 31.53049 52.22312 1.000 24.16894 578 CYS A N 1
ATOM 1403 C CA . CYS A 1 206 ? 50.46671 32.09638 51.08618 1.000 19.17689 578 CYS A CA 1
ATOM 1404 C C . CYS A 1 206 ? 51.52809 31.12773 50.59713 1.000 23.07042 578 CYS A C 1
ATOM 1405 O O . CYS A 1 206 ? 52.48276 30.85752 51.33612 1.000 27.34680 578 CYS A O 1
ATOM 1408 N N . PRO A 1 207 ? 51.42963 30.61206 49.37175 1.000 21.91165 579 PRO A N 1
ATOM 1409 C CA . PRO A 1 207 ? 52.47997 29.71686 48.86697 1.000 22.36856 579 PRO A CA 1
ATOM 1410 C C . PRO A 1 207 ? 53.85171 30.35969 48.98820 1.000 22.35198 579 PRO A C 1
ATOM 1411 O O . PRO A 1 207 ? 53.99720 31.58412 48.90963 1.000 21.47725 579 PRO A O 1
ATOM 1415 N N . ALA A 1 208 ? 54.85789 29.50218 49.18548 1.000 21.73167 580 ALA A N 1
ATOM 1416 C CA . ALA A 1 208 ? 56.22649 29.95883 49.41120 1.000 22.00190 580 ALA A CA 1
ATOM 1417 C C . ALA A 1 208 ? 56.74594 30.79449 48.25493 1.000 16.13645 580 ALA A C 1
ATOM 1418 O O . ALA A 1 208 ? 57.44215 31.79306 48.47102 1.000 22.64881 580 ALA A O 1
ATOM 1420 N N . TYR A 1 209 ? 56.45815 30.39109 47.02047 1.000 16.27475 581 TYR A N 1
ATOM 1421 C CA . TYR A 1 209 ? 57.05256 31.09958 45.89140 1.000 20.08181 581 TYR A CA 1
ATOM 1422 C C . TYR A 1 209 ? 56.47237 32.50228 45.73768 1.000 18.03588 581 TYR A C 1
ATOM 1423 O O . TYR A 1 209 ? 57.16288 33.40642 45.26521 1.000 18.94279 581 TYR A O 1
ATOM 1432 N N . ILE A 1 210 ? 55.22019 32.70799 46.13683 1.000 19.78263 582 ILE A N 1
ATOM 1433 C CA . ILE A 1 210 ? 54.66020 34.05363 46.13626 1.000 18.33471 582 ILE A CA 1
ATOM 1434 C C . ILE A 1 210 ? 55.26151 34.86501 47.27319 1.000 17.17656 582 ILE A C 1
ATOM 1435 O O . ILE A 1 210 ? 55.70444 35.99941 47.07772 1.000 16.60252 582 ILE A O 1
ATOM 1440 N N . ARG A 1 211 ? 55.30484 34.28141 48.47580 1.000 18.75673 583 ARG A N 1
ATOM 1441 C CA . ARG A 1 211 ? 55.89904 34.96365 49.62345 1.000 19.43061 583 ARG A CA 1
ATOM 1442 C C . ARG A 1 211 ? 57.34556 35.36592 49.35494 1.000 22.93292 583 ARG A C 1
ATOM 1443 O O . ARG A 1 211 ? 57.75613 36.48375 49.68718 1.000 23.51447 583 ARG A O 1
ATOM 1451 N N . ASN A 1 212 ? 58.13653 34.47269 48.74963 1.000 21.89559 584 ASN A N 1
ATOM 1452 C CA . ASN A 1 212 ? 59.52749 34.80955 48.45667 1.000 19.42126 584 ASN A CA 1
ATOM 1453 C C . ASN A 1 212 ? 59.62747 35.90629 47.39725 1.000 19.31846 584 ASN A C 1
ATOM 1454 O O . ASN A 1 212 ? 60.45119 36.82432 47.51157 1.000 21.64880 584 ASN A O 1
ATOM 1459 N N . ALA A 1 213 ? 58.80701 35.84461 46.35538 1.000 15.99904 585 ALA A N 1
ATOM 1460 C CA . ALA A 1 213 ? 58.86142 36.91276 45.35848 1.000 17.02568 585 ALA A CA 1
ATOM 1461 C C . ALA A 1 213 ? 58.48315 38.26040 45.97061 1.000 15.96106 585 ALA A C 1
ATOM 1462 O O . ALA A 1 213 ? 59.07910 39.29288 45.63552 1.000 14.71906 585 ALA A O 1
ATOM 1464 N N . LEU A 1 214 ? 57.49061 38.26909 46.86788 1.000 16.36870 586 LEU A N 1
ATOM 1465 C CA . LEU A 1 214 ? 57.06746 39.51575 47.51119 1.000 18.94188 586 LEU A CA 1
ATOM 1466 C C . LEU A 1 214 ? 58.16082 40.06632 48.42635 1.000 16.72677 586 LEU A C 1
ATOM 1467 O O . LEU A 1 214 ? 58.48324 41.25716 48.36986 1.000 17.02308 586 LEU A O 1
ATOM 1472 N N . GLU A 1 215 ? 58.75492 39.21632 49.27440 1.000 21.39311 587 GLU A N 1
ATOM 1473 C CA . GLU A 1 215 ? 59.86802 39.68671 50.10477 1.000 24.50168 587 GLU A CA 1
ATOM 1474 C C . GLU A 1 215 ? 61.03044 40.14537 49.23669 1.000 20.82597 587 GLU A C 1
ATOM 1475 O O . GLU A 1 215 ? 61.73281 41.10367 49.57267 1.000 23.64462 587 GLU A O 1
ATOM 1481 N N . TYR A 1 216 ? 61.25549 39.46566 48.11679 1.000 21.76187 588 TYR A N 1
ATOM 1482 C CA . TYR A 1 216 ? 62.36790 39.84599 47.25583 1.000 21.57034 588 TYR A CA 1
ATOM 1483 C C . TYR A 1 216 ? 62.13060 41.21015 46.63337 1.000 19.15915 588 TYR A C 1
ATOM 1484 O O . TYR A 1 216 ? 63.04636 42.03705 46.58090 1.000 18.96285 588 TYR A O 1
ATOM 1493 N N . ILE A 1 217 ? 60.91696 41.47215 46.14572 1.000 18.61339 589 ILE A N 1
ATOM 1494 C CA . ILE A 1 217 ? 60.74492 42.75575 45.47535 1.000 17.16416 589 ILE A CA 1
ATOM 1495 C C . ILE A 1 217 ? 60.67990 43.87436 46.50742 1.000 15.91892 589 ILE A C 1
ATOM 1496 O O . ILE A 1 217 ? 61.09951 44.99575 46.22530 1.000 17.59473 589 ILE A O 1
ATOM 1501 N N . ARG A 1 218 ? 60.23255 43.59295 47.73350 1.000 19.89353 590 ARG A N 1
ATOM 1502 C CA . ARG A 1 218 ? 60.31259 44.62017 48.77588 1.000 23.46845 590 ARG A CA 1
ATOM 1503 C C . ARG A 1 218 ? 61.75980 44.92082 49.15422 1.000 23.29768 590 ARG A C 1
ATOM 1504 O O . ARG A 1 218 ? 62.13739 46.08822 49.29356 1.000 21.90966 590 ARG A O 1
ATOM 1512 N N . ASP A 1 219 ? 62.57336 43.88378 49.37888 1.000 22.98834 591 ASP A N 1
ATOM 1513 C CA . ASP A 1 219 ? 63.99992 44.11265 49.60534 1.000 22.67129 591 ASP A CA 1
ATOM 1514 C C . ASP A 1 219 ? 64.60275 44.90774 48.45215 1.000 28.78947 591 ASP A C 1
ATOM 1515 O O . ASP A 1 219 ? 65.30358 45.90393 48.65782 1.000 28.81643 591 ASP A O 1
ATOM 1520 N N . ALA A 1 220 ? 64.30531 44.49659 47.22140 1.000 28.38134 592 ALA A N 1
ATOM 1521 C CA . ALA A 1 220 ? 64.89705 45.14739 46.05630 1.000 28.77478 592 ALA A CA 1
ATOM 1522 C C . ALA A 1 220 ? 64.56741 46.63772 46.00785 1.000 30.21560 592 ALA A C 1
ATOM 1523 O O . ALA A 1 220 ? 65.44734 47.46902 45.75876 1.000 35.39804 592 ALA A O 1
ATOM 1525 N N . VAL A 1 221 ? 63.30223 47.00154 46.22212 1.000 26.96525 593 VAL A N 1
ATOM 1526 C CA . VAL A 1 221 ? 62.94607 48.41359 46.09363 1.000 29.94170 593 VAL A CA 1
ATOM 1527 C C . VAL A 1 221 ? 63.60853 49.23898 47.19506 1.000 30.87669 593 VAL A C 1
ATOM 1528 O O . VAL A 1 221 ? 63.92329 50.41577 46.99400 1.000 35.76115 593 VAL A O 1
ATOM 1532 N N . ALA A 1 222 ? 63.86966 48.64023 48.34683 1.000 31.57594 594 ALA A N 1
ATOM 1533 C CA . ALA A 1 222 ? 64.59101 49.32757 49.41738 1.000 37.15230 594 ALA A CA 1
ATOM 1534 C C . ALA A 1 222 ? 66.06036 49.57894 49.04971 1.000 38.54614 594 ALA A C 1
ATOM 1535 O O . ALA A 1 222 ? 66.83494 48.63928 48.82204 1.000 39.21909 594 ALA A O 1
ATOM 1537 N N . PHE B 1 19 ? 35.45635 46.43282 36.06755 1.000 71.32359 391 PHE B N 1
ATOM 1538 C CA . PHE B 1 19 ? 35.06651 46.49203 37.48137 1.000 67.37782 391 PHE B CA 1
ATOM 1539 C C . PHE B 1 19 ? 34.47809 45.16497 38.01844 1.000 68.03199 391 PHE B C 1
ATOM 1540 O O . PHE B 1 19 ? 35.06289 44.09597 37.83205 1.000 68.49752 391 PHE B O 1
ATOM 1548 N N . PHE B 1 20 ? 33.31869 45.27327 38.68605 1.000 63.22945 392 PHE B N 1
ATOM 1549 C CA . PHE B 1 20 ? 32.64938 44.22324 39.46400 1.000 56.43368 392 PHE B CA 1
ATOM 1550 C C . PHE B 1 20 ? 33.44519 43.91793 40.73218 1.000 55.51256 392 PHE B C 1
ATOM 1551 O O . PHE B 1 20 ? 33.47636 42.78312 41.22368 1.000 46.23488 392 PHE B O 1
ATOM 1559 N N . ALA B 1 21 ? 34.06935 44.96453 41.26943 1.000 45.63614 393 ALA B N 1
ATOM 1560 C CA . ALA B 1 21 ? 34.62709 44.95278 42.60597 1.000 29.73487 393 ALA B CA 1
ATOM 1561 C C . ALA B 1 21 ? 33.53471 44.69677 43.63563 1.000 29.91308 393 ALA B C 1
ATOM 1562 O O . ALA B 1 21 ? 32.33790 44.85920 43.36396 1.000 31.96278 393 ALA B O 1
ATOM 1564 N N . ARG B 1 22 ? 33.94593 44.29344 44.84352 1.000 25.21139 394 ARG B N 1
ATOM 1565 C CA . ARG B 1 22 ? 32.96316 44.24538 45.91459 1.000 21.38438 394 ARG B CA 1
ATOM 1566 C C . ARG B 1 22 ? 32.66463 45.62749 46.46313 1.000 15.76925 394 ARG B C 1
ATOM 1567 O O . ARG B 1 22 ? 31.62103 45.81208 47.08101 1.000 17.43388 394 ARG B O 1
ATOM 1575 N N . GLY B 1 23 ? 33.53194 46.60728 46.22557 1.000 17.63275 395 GLY B N 1
ATOM 1576 C CA . GLY B 1 23 ? 33.28086 47.96723 46.67503 1.000 14.74933 395 GLY B CA 1
ATOM 1577 C C . GLY B 1 23 ? 34.11972 48.92432 45.86017 1.000 18.08793 395 GLY B C 1
ATOM 1578 O O . GLY B 1 23 ? 35.10766 48.52805 45.23540 1.000 16.42630 395 GLY B O 1
ATOM 1579 N N . ILE B 1 24 ? 33.70615 50.19007 45.84004 1.000 14.86850 396 ILE B N 1
ATOM 1580 C CA . ILE B 1 24 ? 34.36935 51.17972 45.00514 1.000 16.04281 396 ILE B CA 1
ATOM 1581 C C . ILE B 1 24 ? 34.59184 52.44441 45.81285 1.000 12.85168 396 ILE B C 1
ATOM 1582 O O . ILE B 1 24 ? 33.69182 52.90588 46.51855 1.000 12.57774 396 ILE B O 1
ATOM 1587 N N . ILE B 1 25 ? 35.79098 52.98713 45.71205 1.000 12.62821 397 ILE B N 1
ATOM 1588 C CA . ILE B 1 25 ? 36.11866 54.30887 46.22320 1.000 15.54330 397 ILE B CA 1
ATOM 1589 C C . ILE B 1 25 ? 36.21399 55.21913 45.01474 1.000 13.00007 397 ILE B C 1
ATOM 1590 O O . ILE B 1 25 ? 37.12112 55.07138 44.19708 1.000 16.52526 397 ILE B O 1
ATOM 1595 N N . PHE B 1 26 ? 35.25997 56.12510 44.86859 1.000 15.37736 398 PHE B N 1
ATOM 1596 C CA . PHE B 1 26 ? 35.24855 57.07309 43.76115 1.000 17.78023 398 PHE B CA 1
ATOM 1597 C C . PHE B 1 26 ? 36.03431 58.31209 44.18433 1.000 17.69866 398 PHE B C 1
ATOM 1598 O O . PHE B 1 26 ? 35.71424 58.94836 45.20145 1.000 13.15666 398 PHE B O 1
ATOM 1606 N N . VAL B 1 27 ? 37.06013 58.64976 43.41211 1.000 18.45750 399 VAL B N 1
ATOM 1607 C CA . VAL B 1 27 ? 37.88683 59.81491 43.68066 1.000 20.57701 399 VAL B CA 1
ATOM 1608 C C . VAL B 1 27 ? 37.94434 60.68500 42.42112 1.000 22.38532 399 VAL B C 1
ATOM 1609 O O . VAL B 1 27 ? 37.52372 60.27571 41.33656 1.000 20.87677 399 VAL B O 1
ATOM 1613 N N . GLU B 1 28 ? 38.50872 61.89158 42.57732 1.000 17.62832 400 GLU B N 1
ATOM 1614 C CA . GLU B 1 28 ? 38.54475 62.88861 41.50269 1.000 22.35263 400 GLU B CA 1
ATOM 1615 C C . GLU B 1 28 ? 39.64050 62.63797 40.47203 1.000 24.12358 400 GLU B C 1
ATOM 1616 O O . GLU B 1 28 ? 39.41513 62.81157 39.26921 1.000 24.25962 400 GLU B O 1
ATOM 1622 N N . GLY B 1 29 ? 40.84044 62.27773 40.90832 1.000 23.13566 401 GLY B N 1
ATOM 1623 C CA . GLY B 1 29 ? 41.95538 62.25025 39.98254 1.000 20.06080 401 GLY B CA 1
ATOM 1624 C C . GLY B 1 29 ? 42.97759 61.20354 40.34433 1.000 25.97374 401 GLY B C 1
ATOM 1625 O O . GLY B 1 29 ? 42.74130 60.36250 41.21225 1.000 25.48639 401 GLY B O 1
ATOM 1626 N N . ASP B 1 30 ? 44.13187 61.24903 39.70128 1.000 23.28613 402 ASP B N 1
ATOM 1627 C CA . ASP B 1 30 ? 45.10800 60.20558 39.94275 1.000 27.36177 402 ASP B CA 1
ATOM 1628 C C . ASP B 1 30 ? 45.94524 60.46254 41.18267 1.000 23.40620 402 ASP B C 1
ATOM 1629 O O . ASP B 1 30 ? 46.55988 59.51974 41.69237 1.000 22.45291 402 ASP B O 1
ATOM 1634 N N . ALA B 1 31 ? 45.96024 61.69514 41.69651 1.000 17.45836 403 ALA B N 1
ATOM 1635 C CA . ALA B 1 31 ? 46.57604 61.92377 42.99687 1.000 18.83085 403 ALA B CA 1
ATOM 1636 C C . ALA B 1 31 ? 45.93797 61.02023 44.04099 1.000 20.91162 403 ALA B C 1
ATOM 1637 O O . ALA B 1 31 ? 46.61300 60.21252 44.68953 1.000 18.83126 403 ALA B O 1
ATOM 1639 N N . GLU B 1 32 ? 44.61995 61.14039 44.19651 1.000 19.24588 404 GLU B N 1
ATOM 1640 C CA . GLU B 1 32 ? 43.88375 60.26586 45.10009 1.000 19.86285 404 GLU B CA 1
ATOM 1641 C C . GLU B 1 32 ? 44.10950 58.80431 44.76130 1.000 19.15010 404 GLU B C 1
ATOM 1642 O O . GLU B 1 32 ? 44.16502 57.95730 45.65914 1.000 18.31072 404 GLU B O 1
ATOM 1648 N N . ARG B 1 33 ? 44.24640 58.47930 43.47532 1.000 21.00513 405 ARG B N 1
ATOM 1649 C CA . ARG B 1 33 ? 44.37746 57.06754 43.12165 1.000 19.03417 405 ARG B CA 1
ATOM 1650 C C . ARG B 1 33 ? 45.68822 56.50261 43.64324 1.000 18.54284 405 ARG B C 1
ATOM 1651 O O . ARG B 1 33 ? 45.75962 55.32849 44.00879 1.000 18.68766 405 ARG B O 1
ATOM 1659 N N . PHE B 1 34 ? 46.73039 57.32602 43.71428 1.000 16.60894 406 PHE B N 1
ATOM 1660 C CA . PHE B 1 34 ? 47.95065 56.85793 44.35273 1.000 20.34667 406 PHE B CA 1
ATOM 1661 C C . PHE B 1 34 ? 47.85556 56.92639 45.86413 1.000 14.64646 406 PHE B C 1
ATOM 1662 O O . PHE B 1 34 ? 48.33111 56.02116 46.55035 1.000 16.59398 406 PHE B O 1
ATOM 1670 N N . LEU B 1 35 ? 47.24587 57.97696 46.40492 1.000 13.66383 407 LEU B N 1
ATOM 1671 C CA . LEU B 1 35 ? 47.39551 58.20956 47.83272 1.000 11.32366 407 LEU B CA 1
ATOM 1672 C C . LEU B 1 35 ? 46.43699 57.36714 48.65971 1.000 12.28470 407 LEU B C 1
ATOM 1673 O O . LEU B 1 35 ? 46.84211 56.80693 49.68498 1.000 12.57070 407 LEU B O 1
ATOM 1678 N N . ILE B 1 36 ? 45.17137 57.25485 48.23846 1.000 13.15988 408 ILE B N 1
ATOM 1679 C CA . ILE B 1 36 ? 44.18622 56.51028 49.03299 1.000 13.08062 408 ILE B CA 1
ATOM 1680 C C . ILE B 1 36 ? 44.66263 55.08564 49.33986 1.000 12.52534 408 ILE B C 1
ATOM 1681 O O . ILE B 1 36 ? 44.63519 54.69158 50.51269 1.000 14.38095 408 ILE B O 1
ATOM 1686 N N . PRO B 1 37 ? 45.14899 54.29561 48.37285 1.000 10.80888 409 PRO B N 1
ATOM 1687 C CA . PRO B 1 37 ? 45.63989 52.95537 48.72388 1.000 11.84030 409 PRO B CA 1
ATOM 1688 C C . PRO B 1 37 ? 46.86483 52.98560 49.61263 1.000 12.58534 409 PRO B C 1
ATOM 1689 O O . PRO B 1 37 ? 47.10064 52.01757 50.34109 1.000 14.23951 409 PRO B O 1
ATOM 1693 N N . ALA B 1 38 ? 47.66339 54.05235 49.55929 1.000 13.01083 410 ALA B N 1
ATOM 1694 C CA . ALA B 1 38 ? 48.82266 54.15019 50.43778 1.000 12.76269 410 ALA B CA 1
ATOM 1695 C C . ALA B 1 38 ? 48.39053 54.37553 51.88024 1.000 9.22006 410 ALA B C 1
ATOM 1696 O O . ALA B 1 38 ? 48.89065 53.71374 52.79619 1.000 8.53804 410 ALA B O 1
ATOM 1698 N N . PHE B 1 39 ? 47.46040 55.31159 52.09948 1.000 8.21651 411 PHE B N 1
ATOM 1699 C CA . PHE B 1 39 ? 46.92178 55.52350 53.44112 1.000 8.52476 411 PHE B CA 1
ATOM 1700 C C . PHE B 1 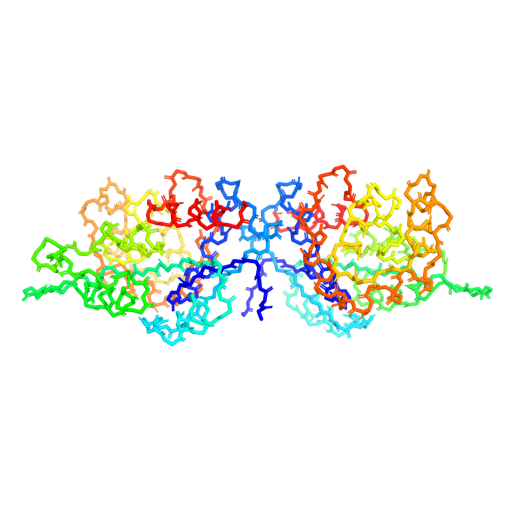39 ? 46.18673 54.29001 53.95122 1.000 8.94257 411 PHE B C 1
ATOM 1701 O O . PHE B 1 39 ? 46.24796 53.98506 55.14233 1.000 9.81702 411 PHE B O 1
ATOM 1709 N N . ALA B 1 40 ? 45.48413 53.57156 53.06828 1.000 8.20101 412 ALA B N 1
ATOM 1710 C CA . ALA B 1 40 ? 44.81863 52.33990 53.48933 1.000 11.27917 412 ALA B CA 1
ATOM 1711 C C . ALA B 1 40 ? 45.82657 51.34022 54.02284 1.000 10.22415 412 ALA B C 1
ATOM 1712 O O . ALA B 1 40 ? 45.58262 50.67745 55.03612 1.000 9.19172 412 ALA B O 1
ATOM 1714 N N . GLU B 1 41 ? 46.97503 51.22541 53.35950 1.000 9.09442 413 GLU B N 1
ATOM 1715 C CA . GLU B 1 41 ? 48.01683 50.34138 53.86276 1.000 11.77353 413 GLU B CA 1
ATOM 1716 C C . GLU B 1 41 ? 48.49527 50.81240 55.22674 1.000 9.47328 413 GLU B C 1
ATOM 1717 O O . GLU B 1 41 ? 48.66041 50.01202 56.15310 1.000 9.96090 413 GLU B O 1
ATOM 1723 N N . ALA B 1 42 ? 48.72333 52.11521 55.35881 1.000 7.26127 414 ALA B N 1
ATOM 1724 C CA . ALA B 1 42 ? 49.18074 52.67194 56.62265 1.000 9.44465 414 ALA B CA 1
ATOM 1725 C C . ALA B 1 42 ? 48.17513 52.39498 57.73323 1.000 10.33486 414 ALA B C 1
ATOM 1726 O O . ALA B 1 42 ? 48.56238 52.17180 58.88806 1.000 9.00299 414 ALA B O 1
ATOM 1728 N N . LEU B 1 43 ? 46.87960 52.41679 57.40427 1.000 8.25071 415 LEU B N 1
ATOM 1729 C CA . LEU B 1 43 ? 45.81481 52.20542 58.37856 1.000 9.86018 415 LEU B CA 1
ATOM 1730 C C . LEU B 1 43 ? 45.48662 50.73912 58.55734 1.000 8.18840 415 LEU B C 1
ATOM 1731 O O . LEU B 1 43 ? 44.59175 50.41547 59.34378 1.000 9.82177 415 LEU B O 1
ATOM 1736 N N . ASP B 1 44 ? 46.17856 49.85468 57.83968 1.000 7.65737 416 ASP B N 1
ATOM 1737 C CA . ASP B 1 44 ? 45.89145 48.42458 57.86994 1.000 9.42982 416 ASP B CA 1
ATOM 1738 C C . ASP B 1 44 ? 44.43113 48.15568 57.52607 1.000 8.21449 416 ASP B C 1
ATOM 1739 O O . ASP B 1 44 ? 43.72655 47.43318 58.22472 1.000 8.37312 416 ASP B O 1
ATOM 1744 N N . ILE B 1 45 ? 43.96922 48.77182 56.44771 1.000 9.41888 417 ILE B N 1
ATOM 1745 C CA . ILE B 1 45 ? 42.65911 48.50219 55.86916 1.000 7.55058 417 ILE B CA 1
ATOM 1746 C C . ILE B 1 45 ? 42.90664 47.82144 54.53241 1.000 9.43630 417 ILE B C 1
ATOM 1747 O O . ILE B 1 45 ? 43.52481 48.39753 53.62778 1.000 11.38398 417 ILE B O 1
ATOM 1752 N N . HIS B 1 46 ? 42.47683 46.58353 54.42607 1.000 11.84673 418 HIS B N 1
ATOM 1753 C CA . HIS B 1 46 ? 42.94845 45.67356 53.38417 1.000 12.89878 418 HIS B CA 1
ATOM 1754 C C . HIS B 1 46 ? 42.01541 45.73596 52.17987 1.000 13.21065 418 HIS B C 1
ATOM 1755 O O . HIS B 1 46 ? 41.11067 44.92698 52.04860 1.000 12.67198 418 HIS B O 1
ATOM 1762 N N . LEU B 1 47 ? 42.27711 46.66457 51.24824 1.000 12.44989 419 LEU B N 1
ATOM 1763 C CA . LEU B 1 47 ? 41.36035 46.85255 50.12574 1.000 12.61436 419 LEU B CA 1
ATOM 1764 C C . LEU B 1 47 ? 41.39712 45.67573 49.15956 1.000 13.57959 419 LEU B C 1
ATOM 1765 O O . LEU B 1 47 ? 40.37067 45.31976 48.57787 1.000 15.59747 419 LEU B O 1
ATOM 1770 N N . ASP B 1 48 ? 42.56249 45.07273 48.96107 1.000 12.38009 420 ASP B N 1
ATOM 1771 C CA . ASP B 1 48 ? 42.66962 43.96165 48.01901 1.000 12.38211 420 ASP B CA 1
ATOM 1772 C C . ASP B 1 48 ? 42.02552 42.69425 48.56742 1.000 14.57362 420 ASP B C 1
ATOM 1773 O O . ASP B 1 48 ? 41.40181 41.93767 47.81609 1.000 15.51872 420 ASP B O 1
ATOM 1778 N N . ILE B 1 49 ? 42.16404 42.43796 49.86860 1.000 13.73945 421 ILE B N 1
ATOM 1779 C CA . ILE B 1 49 ? 41.46641 41.30352 50.46981 1.000 11.24195 421 ILE B CA 1
ATOM 1780 C C . ILE B 1 49 ? 39.95549 41.49507 50.37453 1.000 13.89595 421 ILE B C 1
ATOM 1781 O O . ILE B 1 49 ? 39.21252 40.54785 50.10257 1.000 16.09843 421 ILE B O 1
ATOM 1786 N N . LEU B 1 50 ? 39.47594 42.72350 50.58533 1.000 14.88366 422 LEU B N 1
ATOM 1787 C CA . LEU B 1 50 ? 38.04638 43.00650 50.55406 1.000 11.05841 422 LEU B CA 1
ATOM 1788 C C . LEU B 1 50 ? 37.49860 43.22056 49.15237 1.000 15.91977 422 LEU B C 1
ATOM 1789 O O . LEU B 1 50 ? 36.27885 43.35378 49.00248 1.000 15.70501 422 LEU B O 1
ATOM 1794 N N . GLY B 1 51 ? 38.35075 43.25493 48.12319 1.000 15.88139 423 GLY B N 1
ATOM 1795 C CA . GLY B 1 51 ? 37.84426 43.45984 46.78091 1.000 13.57148 423 GLY B CA 1
ATOM 1796 C C . GLY B 1 51 ? 37.39634 44.87895 46.51553 1.000 17.08483 423 GLY B C 1
ATOM 1797 O O . GLY B 1 51 ? 36.48273 45.09719 45.71068 1.000 14.64386 423 GLY B O 1
ATOM 1798 N N . ILE B 1 52 ? 38.02743 45.86062 47.15751 1.000 12.03217 424 ILE B N 1
ATOM 1799 C CA . ILE B 1 52 ? 37.63868 47.25724 47.01361 1.000 14.03523 424 ILE B CA 1
ATOM 1800 C C . ILE B 1 52 ? 38.55105 47.93268 45.99956 1.000 17.99269 424 ILE B C 1
ATOM 1801 O O . ILE B 1 52 ? 39.76902 47.74568 46.02119 1.000 16.63652 424 ILE B O 1
ATOM 1806 N N . SER B 1 53 ? 37.96099 48.69688 45.09456 1.000 18.65805 425 SER B N 1
ATOM 1807 C CA . SER B 1 53 ? 38.70865 49.35311 44.04427 1.000 17.56383 425 SER B CA 1
ATOM 1808 C C . SER B 1 53 ? 38.57320 50.85534 44.19269 1.000 15.82665 425 SER B C 1
ATOM 1809 O O . SER B 1 53 ? 37.56764 51.35621 44.70089 1.000 19.99377 425 SER B O 1
ATOM 1812 N N . VAL B 1 54 ? 39.60528 51.55505 43.74761 1.000 15.82306 426 VAL B N 1
ATOM 1813 C CA . VAL B 1 54 ? 39.65228 53.00591 43.70730 1.000 20.31564 426 VAL B CA 1
ATOM 1814 C C . VAL B 1 54 ? 39.44537 53.40344 42.26249 1.000 20.63487 426 VAL B C 1
ATOM 1815 O O . VAL B 1 54 ? 40.23079 53.01855 41.39757 1.000 23.93124 426 VAL B O 1
ATOM 1819 N N . CYS B 1 55 ? 38.39762 54.16208 41.98545 1.000 20.00704 427 CYS B N 1
ATOM 1820 C CA . CYS B 1 55 ? 38.08505 54.54219 40.61728 1.000 21.50750 427 CYS B CA 1
ATOM 1821 C C . CYS B 1 55 ? 38.12888 56.05449 40.51502 1.000 21.71616 427 CYS B C 1
ATOM 1822 O O . CYS B 1 55 ? 37.32715 56.75168 41.14440 1.000 20.19809 427 CYS B O 1
ATOM 1825 N N . SER B 1 56 ? 39.08185 56.54700 39.74243 1.000 21.18052 428 SER B N 1
ATOM 1826 C CA . SER B 1 56 ? 39.12349 57.95137 39.37978 1.000 26.00255 428 SER B CA 1
ATOM 1827 C C . SER B 1 56 ? 38.10374 58.24941 38.29427 1.000 24.20178 428 SER B C 1
ATOM 1828 O O . SER B 1 56 ? 38.04095 57.54772 37.28503 1.000 23.03091 428 SER B O 1
ATOM 1831 N N . VAL B 1 57 ? 37.33213 59.31947 38.48476 1.000 26.54061 429 VAL B N 1
ATOM 1832 C CA . VAL B 1 57 ? 36.43597 59.81366 37.45110 1.000 28.61208 429 VAL B CA 1
ATOM 1833 C C . VAL B 1 57 ? 37.06033 60.92508 36.61236 1.000 31.84717 429 VAL B C 1
ATOM 1834 O O . VAL B 1 57 ? 36.38409 61.48675 35.74400 1.000 35.18915 429 VAL B O 1
ATOM 1838 N N . SER B 1 58 ? 38.32766 61.25950 36.84570 1.000 33.55404 430 SER B N 1
ATOM 1839 C CA . SER B 1 58 ? 39.03996 62.27518 36.06107 1.000 30.89513 430 SER B CA 1
ATOM 1840 C C . SER B 1 58 ? 38.25948 63.57878 36.00839 1.000 33.71838 430 SER B C 1
ATOM 1841 O O . SER B 1 58 ? 38.13956 64.22493 34.96566 1.000 41.47011 430 SER B O 1
ATOM 1844 N N . GLY B 1 59 ? 37.72057 63.97063 37.14930 1.000 32.12530 431 GLY B N 1
ATOM 1845 C CA . GLY B 1 59 ? 36.92320 65.17365 37.20106 1.000 26.73392 431 GLY B CA 1
ATOM 1846 C C . GLY B 1 59 ? 36.12683 65.19955 38.48031 1.000 23.31893 431 GLY B C 1
ATOM 1847 O O . GLY B 1 59 ? 36.47814 64.54881 39.45357 1.000 31.69473 431 GLY B O 1
ATOM 1848 N N . THR B 1 60 ? 35.05977 65.98072 38.45610 1.000 29.61999 432 THR B N 1
ATOM 1849 C CA . THR B 1 60 ? 34.25633 66.19358 39.64448 1.000 27.00786 432 THR B CA 1
ATOM 1850 C C . THR B 1 60 ? 32.82168 65.72099 39.45986 1.000 34.12781 432 THR B C 1
ATOM 1851 O O . THR B 1 60 ? 31.98842 65.94829 40.34947 1.000 33.04766 432 THR B O 1
ATOM 1855 N N . ASN B 1 61 ? 32.53515 65.01055 38.35883 1.000 29.45421 433 ASN B N 1
ATOM 1856 C CA . ASN B 1 61 ? 31.17983 64.62787 37.94807 1.000 33.54296 433 ASN B CA 1
ATOM 1857 C C . ASN B 1 61 ? 30.95740 63.15001 38.26652 1.000 36.14271 433 ASN B C 1
ATOM 1858 O O . ASN B 1 61 ? 31.13249 62.27688 37.41179 1.000 33.49367 433 ASN B O 1
ATOM 1863 N N . PHE B 1 62 ? 30.55235 62.87042 39.51135 1.000 34.60222 434 PHE B N 1
ATOM 1864 C CA . PHE B 1 62 ? 30.32163 61.50209 39.97036 1.000 33.43172 434 PHE B CA 1
ATOM 1865 C C . PHE B 1 62 ? 28.93030 60.98198 39.64711 1.000 30.54685 434 PHE B C 1
ATOM 1866 O O . PHE B 1 62 ? 28.71507 59.76666 39.70579 1.000 29.02953 434 PHE B O 1
ATOM 1874 N N . ALA B 1 63 ? 27.98826 61.87469 39.34523 1.000 37.09559 435 ALA B N 1
ATOM 1875 C CA . ALA B 1 63 ? 26.58587 61.49064 39.18822 1.000 37.57716 435 ALA B CA 1
ATOM 1876 C C . ALA B 1 63 ? 26.35197 60.38180 38.17276 1.000 36.38595 435 ALA B C 1
ATOM 1877 O O . ALA B 1 63 ? 25.52369 59.50051 38.45777 1.000 40.60791 435 ALA B O 1
ATOM 1879 N N . PRO B 1 64 ? 27.01456 60.34330 37.00517 1.000 31.85144 436 PRO B N 1
ATOM 1880 C CA . PRO B 1 64 ? 26.80698 59.18862 36.11882 1.000 34.24227 436 PRO B CA 1
ATOM 1881 C C . PRO B 1 64 ? 27.24644 57.87705 36.73849 1.000 35.13460 436 PRO B C 1
ATOM 1882 O O . PRO B 1 64 ? 26.60100 56.84534 36.51021 1.000 34.41246 436 PRO B O 1
ATOM 1886 N N . TYR B 1 65 ? 28.33595 57.88507 37.51686 1.000 34.70075 437 TYR B N 1
ATOM 1887 C CA . TYR B 1 65 ? 28.80836 56.64985 38.12917 1.000 27.59090 437 TYR B CA 1
ATOM 1888 C C . TYR B 1 65 ? 27.90781 56.22851 39.26711 1.000 30.15576 437 TYR B C 1
ATOM 1889 O O . TYR B 1 65 ? 27.73197 55.02851 39.49678 1.000 27.58945 437 TYR B O 1
ATOM 1898 N N . ILE B 1 66 ? 27.33006 57.19797 39.98477 1.000 33.88162 438 ILE B N 1
ATOM 1899 C CA . ILE B 1 66 ? 26.45680 56.87583 41.11148 1.000 30.77683 438 ILE B CA 1
ATOM 1900 C C . ILE B 1 66 ? 25.21894 56.14077 40.62419 1.000 37.01130 438 ILE B C 1
ATOM 1901 O O . ILE B 1 66 ? 24.78654 55.15531 41.23364 1.000 37.43158 438 ILE B O 1
ATOM 1906 N N . LYS B 1 67 ? 24.63147 56.60708 39.51363 1.000 41.92714 439 LYS B N 1
ATOM 1907 C CA . LYS B 1 67 ? 23.45598 55.94607 38.95059 1.000 38.07715 439 LYS B CA 1
ATOM 1908 C C . LYS B 1 67 ? 23.76983 54.50510 38.58621 1.000 36.90525 439 LYS B C 1
ATOM 1909 O O . LYS B 1 67 ? 23.04924 53.58105 38.98155 1.000 44.62775 439 LYS B O 1
ATOM 1915 N N . LEU B 1 68 ? 24.86143 54.29507 37.84735 1.000 32.98010 440 LEU B N 1
ATOM 1916 C CA . LEU B 1 68 ? 25.21743 52.95299 37.40133 1.000 33.88558 440 LEU B CA 1
ATOM 1917 C C . LEU B 1 68 ? 25.41955 52.00193 38.56883 1.000 41.59376 440 LEU B C 1
ATOM 1918 O O . LEU B 1 68 ? 25.13334 50.80501 38.45488 1.000 46.87529 440 LEU B O 1
ATOM 1923 N N . VAL B 1 69 ? 25.90734 52.51359 39.69288 1.000 39.28961 441 VAL B N 1
ATOM 1924 C CA . VAL B 1 69 ? 26.39239 51.67758 40.78133 1.000 39.55635 441 VAL B CA 1
ATOM 1925 C C . VAL B 1 69 ? 25.46549 51.71050 41.99315 1.000 37.77192 441 VAL B C 1
ATOM 1926 O O . VAL B 1 69 ? 25.47262 50.75356 42.78460 1.000 39.61591 441 VAL B O 1
ATOM 1930 N N . GLY B 1 70 ? 24.63219 52.74114 42.13002 1.000 38.08491 442 GLY B N 1
ATOM 1931 C CA . GLY B 1 70 ? 23.77483 52.91538 43.27781 1.000 43.81152 442 GLY B CA 1
ATOM 1932 C C . GLY B 1 70 ? 22.59647 51.96113 43.33393 1.000 48.92966 442 GLY B C 1
ATOM 1933 O O . GLY B 1 70 ? 22.56100 50.91581 42.66630 1.000 45.82204 442 GLY B O 1
ATOM 1934 N N . PRO B 1 71 ? 21.60451 52.31178 44.16144 1.000 55.75815 443 PRO B N 1
ATOM 1935 C CA . PRO B 1 71 ? 20.47008 51.38930 44.38564 1.000 56.24765 443 PRO B CA 1
ATOM 1936 C C . PRO B 1 71 ? 19.74017 50.99512 43.10903 1.000 63.16253 443 PRO B C 1
ATOM 1937 O O . PRO B 1 71 ? 19.37106 49.82306 42.94408 1.000 62.03450 443 PRO B O 1
ATOM 1941 N N . THR B 1 72 ? 19.54312 51.94056 42.18442 1.000 65.01472 444 THR B N 1
ATOM 1942 C CA . THR B 1 72 ? 18.88951 51.61432 40.92033 1.000 58.76548 444 THR B CA 1
ATOM 1943 C C . THR B 1 72 ? 19.76752 50.72611 40.04400 1.000 62.46958 444 THR B C 1
ATOM 1944 O O . THR B 1 72 ? 19.25647 49.86526 39.31711 1.000 65.56899 444 THR B O 1
ATOM 1948 N N . GLY B 1 73 ? 21.08355 50.92491 40.08384 1.000 55.20457 445 GLY B N 1
ATOM 1949 C CA . GLY B 1 73 ? 21.97868 50.16528 39.23054 1.000 50.75988 445 GLY B CA 1
ATOM 1950 C C . GLY B 1 73 ? 22.41416 48.84645 39.83182 1.000 50.58154 445 GLY B C 1
ATOM 1951 O O . GLY B 1 73 ? 21.58069 48.09396 40.34026 1.000 53.39235 445 GLY B O 1
ATOM 1952 N N . LEU B 1 74 ? 23.71879 48.56115 39.79313 1.000 47.91759 446 LEU B N 1
ATOM 1953 C CA . LEU B 1 74 ? 24.26121 47.30542 40.30209 1.000 47.77769 446 LEU B CA 1
ATOM 1954 C C . LEU B 1 74 ? 24.23792 47.19800 41.82588 1.000 42.32726 446 LEU B C 1
ATOM 1955 O O . LEU B 1 74 ? 24.64709 46.15269 42.34245 1.000 44.75645 446 LEU B O 1
ATOM 1960 N N . ASN B 1 75 ? 23.78995 48.22309 42.54956 1.000 38.55895 447 ASN B N 1
ATOM 1961 C CA . ASN B 1 75 ? 23.73656 48.19887 44.01582 1.000 44.80008 447 ASN B CA 1
ATOM 1962 C C . ASN B 1 75 ? 25.06448 47.75372 44.63520 1.000 40.01426 447 ASN B C 1
ATOM 1963 O O . ASN B 1 75 ? 25.12814 46.79958 45.41704 1.000 41.82295 447 ASN B O 1
ATOM 1968 N N . ILE B 1 76 ? 26.13367 48.44723 44.28432 1.000 34.87449 448 ILE B N 1
ATOM 1969 C CA . ILE B 1 76 ? 27.47838 48.11156 44.74827 1.000 34.22961 448 ILE B CA 1
ATOM 1970 C C . ILE B 1 76 ? 27.86329 49.09183 45.85370 1.000 24.98638 448 ILE B C 1
ATOM 1971 O O . ILE B 1 76 ? 27.66896 50.30880 45.68095 1.000 22.39775 448 ILE B O 1
ATOM 1976 N N . PRO B 1 77 ? 28.36454 48.61699 46.99314 1.000 21.92373 449 PRO B N 1
ATOM 1977 C CA . PRO B 1 77 ? 28.83641 49.54545 48.03383 1.000 18.46028 449 PRO B CA 1
ATOM 1978 C C . PRO B 1 77 ? 29.90280 50.47335 47.47846 1.000 17.04150 449 PRO B C 1
ATOM 1979 O O . PRO B 1 77 ? 30.79284 50.04875 46.73966 1.000 15.40230 449 PRO B O 1
ATOM 1983 N N . HIS B 1 78 ? 29.77728 51.76235 47.79021 1.000 15.15519 450 HIS B N 1
ATOM 1984 C CA . HIS B 1 78 ? 30.67933 52.73844 47.20770 1.000 15.21310 450 HIS B CA 1
ATOM 1985 C C . HIS B 1 78 ? 30.78954 53.94625 48.12884 1.000 13.75682 450 HIS B C 1
ATOM 1986 O O . HIS B 1 78 ? 29.91386 54.19865 48.94928 1.000 15.12746 450 HIS B O 1
ATOM 1993 N N . VAL B 1 79 ? 31.87737 54.71008 47.96936 1.000 13.77831 451 VAL B N 1
ATOM 1994 C CA . VAL B 1 79 ? 32.02630 55.99854 48.63745 1.000 14.00096 451 VAL B CA 1
ATOM 1995 C C . VAL B 1 79 ? 32.53369 57.00412 47.61986 1.000 12.77243 451 VAL B C 1
ATOM 1996 O O . VAL B 1 79 ? 33.03905 56.64686 46.55637 1.000 12.91103 451 VAL B O 1
ATOM 2000 N N . VAL B 1 80 ? 32.38591 58.28014 47.96332 1.000 16.56147 452 VAL B N 1
ATOM 2001 C CA . VAL B 1 80 ? 32.85299 59.38762 47.14520 1.000 15.63620 452 VAL B CA 1
ATOM 2002 C C . VAL B 1 80 ? 33.74895 60.26420 48.00816 1.000 15.43839 452 VAL B C 1
ATOM 2003 O O . VAL B 1 80 ? 33.38054 60.61700 49.13198 1.000 13.59971 452 VAL B O 1
ATOM 2007 N N . LEU B 1 81 ? 34.92385 60.60368 47.48785 1.000 16.69074 453 LEU B N 1
ATOM 2008 C CA . LEU B 1 81 ? 35.82674 61.56427 48.11180 1.000 16.97882 453 LEU B CA 1
ATOM 2009 C C . LEU B 1 81 ? 35.98336 62.72554 47.15343 1.000 21.48456 453 LEU B C 1
ATOM 2010 O O . LEU B 1 81 ? 36.33471 62.51584 45.98500 1.000 19.80783 453 LEU B O 1
ATOM 2015 N N . THR B 1 82 ? 35.73262 63.94166 47.63735 1.000 19.51082 454 THR B N 1
ATOM 2016 C CA . THR B 1 82 ? 35.77134 65.09668 46.75025 1.000 25.22811 454 THR B CA 1
ATOM 2017 C C . THR B 1 82 ? 36.20820 66.32347 47.54910 1.000 22.30972 454 THR B C 1
ATOM 2018 O O . THR B 1 82 ? 36.14409 66.34160 48.78559 1.000 21.31127 454 THR B O 1
ATOM 2022 N N . ASP B 1 83 ? 36.68577 67.34217 46.82921 1.000 23.08613 455 ASP B N 1
ATOM 2023 C CA . ASP B 1 83 ? 37.22124 68.55155 47.45028 1.000 21.01319 455 ASP B CA 1
ATOM 2024 C C . ASP B 1 83 ? 36.12431 69.56821 47.72084 1.000 23.01626 455 ASP B C 1
ATOM 2025 O O . ASP B 1 83 ? 35.19269 69.71038 46.92860 1.000 26.28395 455 ASP B O 1
ATOM 2030 N N . LEU B 1 84 ? 36.25382 70.29623 48.83665 1.000 22.85503 456 LEU B N 1
ATOM 2031 C CA . LEU B 1 84 ? 35.28494 71.34713 49.14234 1.000 27.40520 456 LEU B CA 1
ATOM 2032 C C . LEU B 1 84 ? 35.27992 72.42140 48.05800 1.000 34.47911 456 LEU B C 1
ATOM 2033 O O . LEU B 1 84 ? 34.21477 72.92891 47.67980 1.000 26.10089 456 LEU B O 1
ATOM 2038 N N . ASP B 1 85 ? 36.46977 72.76977 47.53968 1.000 32.76928 457 ASP B N 1
ATOM 2039 C CA . ASP B 1 85 ? 36.65963 73.76746 46.49734 1.000 30.36769 457 ASP B CA 1
ATOM 2040 C C . ASP B 1 85 ? 36.06893 75.10171 46.93224 1.000 36.59291 457 ASP B C 1
ATOM 2041 O O . ASP B 1 85 ? 35.15833 75.62362 46.27568 1.000 37.90187 457 ASP B O 1
ATOM 2046 N N . PRO B 1 86 ? 36.54869 75.67724 48.02989 1.000 32.42108 458 PRO B N 1
ATOM 2047 C CA . PRO B 1 86 ? 35.99404 76.95667 48.48552 1.000 33.71795 458 PRO B CA 1
ATOM 2048 C C . PRO B 1 86 ? 36.29678 78.06146 47.48402 1.000 34.51203 458 PRO B C 1
ATOM 2049 O O . PRO B 1 86 ? 37.39166 78.13773 46.93184 1.000 36.17137 458 PRO B O 1
ATOM 2053 N N . VAL B 1 87 ? 35.30806 78.91611 47.24160 1.000 42.06707 459 VAL B N 1
ATOM 2054 C CA . VAL B 1 87 ? 35.46774 80.07341 46.36723 1.000 47.72566 459 VAL B CA 1
ATOM 2055 C C . VAL B 1 87 ? 35.21930 81.32567 47.18938 1.000 49.88122 459 VAL B C 1
ATOM 2056 O O . VAL B 1 87 ? 34.36617 81.33808 48.08273 1.000 45.67744 459 VAL B O 1
ATOM 2060 N N . ASP B 1 88 ? 35.96449 82.38625 46.88590 1.000 53.48156 460 ASP B N 1
ATOM 2061 C CA . ASP B 1 88 ? 35.84633 83.61413 47.66685 1.000 61.91296 460 ASP B CA 1
ATOM 2062 C C . ASP B 1 88 ? 34.54293 84.33748 47.32714 1.000 59.70851 460 ASP B C 1
ATOM 2063 O O . ASP B 1 88 ? 34.16880 84.45044 46.15341 1.000 53.43614 460 ASP B O 1
ATOM 2068 N N . ASP B 1 89 ? 33.83177 84.77915 48.37209 1.000 58.36411 461 ASP B N 1
ATOM 2069 C CA . ASP B 1 89 ? 32.54383 85.47508 48.25336 1.000 64.27523 461 ASP B CA 1
ATOM 2070 C C . ASP B 1 89 ? 31.47510 84.60996 47.58841 1.000 61.64437 461 ASP B C 1
ATOM 2071 O O . ASP B 1 89 ? 30.51354 85.12663 47.01132 1.000 62.34391 461 ASP B O 1
ATOM 2076 N N . ARG B 1 90 ? 31.61645 83.29341 47.67639 1.000 56.41810 462 ARG B N 1
ATOM 2077 C CA . ARG B 1 90 ? 30.67070 82.38007 47.05597 1.000 54.73807 462 ARG B CA 1
ATOM 2078 C C . ARG B 1 90 ? 30.62857 81.10057 47.87425 1.000 55.10191 462 ARG B C 1
ATOM 2079 O O . ARG B 1 90 ? 31.56537 80.81029 48.62874 1.000 57.13965 462 ARG B O 1
ATOM 2087 N N . PRO B 1 91 ? 29.55339 80.32566 47.76720 1.000 52.22427 463 PRO B N 1
ATOM 2088 C CA . PRO B 1 91 ? 29.49865 79.03227 48.46307 1.000 51.07512 463 PRO B CA 1
ATOM 2089 C C . PRO B 1 91 ? 30.57381 78.08979 47.94852 1.000 45.89158 463 PRO B C 1
ATOM 2090 O O . PRO B 1 91 ? 31.11635 78.28633 46.84673 1.000 38.21399 463 PRO B O 1
ATOM 2094 N N . PRO B 1 92 ? 30.91860 77.05915 48.72243 1.000 40.71853 464 PRO B N 1
ATOM 2095 C CA . PRO B 1 92 ? 31.86645 76.05425 48.22709 1.000 33.22318 464 PRO B CA 1
ATOM 2096 C C . PRO B 1 92 ? 31.27827 75.27449 47.06585 1.000 33.79328 464 PRO B C 1
ATOM 2097 O O . PRO B 1 92 ? 30.11646 74.86322 47.10244 1.000 35.83208 464 PRO B O 1
ATOM 2101 N N . LEU B 1 93 ? 32.09802 75.06821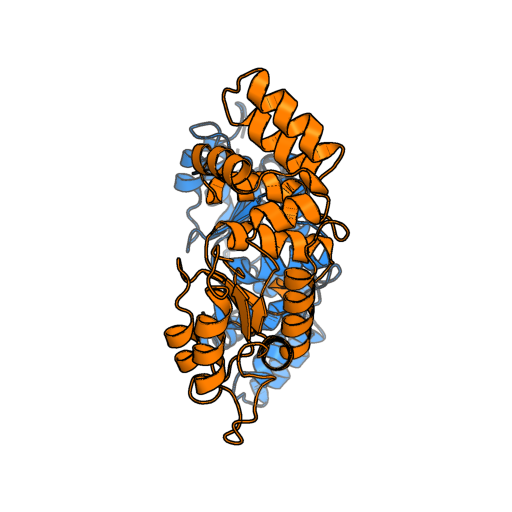 46.02845 1.000 30.70988 465 LEU B N 1
ATOM 2102 C CA . LEU B 1 93 ? 31.63215 74.33193 44.85733 1.000 31.03731 465 LEU B CA 1
ATOM 2103 C C . LEU B 1 93 ? 31.08519 72.96218 45.22764 1.000 33.26084 465 LEU B C 1
ATOM 2104 O O . LEU B 1 93 ? 30.19610 72.44676 44.54323 1.000 36.09891 465 LEU B O 1
ATOM 2109 N N . ALA B 1 94 ? 31.57205 72.37265 46.32103 1.000 33.84732 466 ALA B N 1
ATOM 2110 C CA . ALA B 1 94 ? 31.19519 71.00535 46.65953 1.000 33.50398 466 ALA B CA 1
ATOM 2111 C C . ALA B 1 94 ? 29.77260 70.89536 47.18173 1.000 30.56650 466 ALA B C 1
ATOM 2112 O O . ALA B 1 94 ? 29.19211 69.81034 47.10955 1.000 32.20051 466 ALA B O 1
ATOM 2114 N N . ARG B 1 95 ? 29.20303 71.97551 47.71921 1.000 34.33583 467 ARG B N 1
ATOM 2115 C CA . ARG B 1 95 ? 27.85787 71.89667 48.28544 1.000 37.08287 467 ARG B CA 1
ATOM 2116 C C . ARG B 1 95 ? 26.83514 71.51923 47.21984 1.000 38.85705 467 ARG B C 1
ATOM 2117 O O . ARG B 1 95 ? 26.00072 70.62490 47.42167 1.000 39.83548 467 ARG B O 1
ATOM 2125 N N . LYS B 1 96 ? 26.89837 72.18954 46.06757 1.000 39.53284 468 LYS B N 1
ATOM 2126 C CA . LYS B 1 96 ? 25.97154 71.90677 44.97851 1.000 41.57215 468 LYS B CA 1
ATOM 2127 C C . LYS B 1 96 ? 26.26061 70.55235 44.34776 1.000 39.04516 468 LYS B C 1
ATOM 2128 O O . LYS B 1 96 ? 25.33547 69.78751 44.06102 1.000 35.45721 468 LYS B O 1
ATOM 2134 N N . ARG B 1 97 ? 27.54175 70.24253 44.11859 1.000 36.69175 469 ARG B N 1
ATOM 2135 C CA . ARG B 1 97 ? 27.91521 68.92530 43.60307 1.000 35.53485 469 ARG B CA 1
ATOM 2136 C C . ARG B 1 97 ? 27.43510 67.79972 44.52450 1.000 33.79672 469 ARG B C 1
ATOM 2137 O O . ARG B 1 97 ? 27.15174 66.69138 44.05778 1.000 32.43982 469 ARG B O 1
ATOM 2145 N N . LEU B 1 98 ? 27.30129 68.07148 45.82515 1.000 31.15492 470 LEU B N 1
ATOM 2146 C CA . LEU B 1 98 ? 26.85962 67.03436 46.75071 1.000 33.47475 470 LEU B CA 1
ATOM 2147 C C . LEU B 1 98 ? 25.34400 66.90336 46.76857 1.000 34.54552 470 LEU B C 1
ATOM 2148 O O . LEU B 1 98 ? 24.81430 65.79963 46.93280 1.000 34.59167 470 LEU B O 1
ATOM 2153 N N . LEU B 1 99 ? 24.62965 68.01916 46.63314 1.000 36.52847 471 LEU B N 1
ATOM 2154 C CA . LEU B 1 99 ? 23.17976 67.93969 46.49826 1.000 40.30400 471 LEU B CA 1
ATOM 2155 C C . LEU B 1 99 ? 22.78452 67.10831 45.27940 1.000 36.59497 471 LEU B C 1
ATOM 2156 O O . LEU B 1 99 ? 21.80385 66.36124 45.32245 1.000 40.71619 471 LEU B O 1
ATOM 2161 N N . ARG B 1 100 ? 23.55776 67.19337 44.19605 1.000 35.95966 472 ARG B N 1
ATOM 2162 C CA . ARG B 1 100 ? 23.25122 66.39865 43.01031 1.000 39.99769 472 ARG B CA 1
ATOM 2163 C C . ARG B 1 100 ? 23.38725 64.90268 43.28618 1.000 39.62750 472 ARG B C 1
ATOM 2164 O O . ARG B 1 100 ? 22.51193 64.11226 42.91766 1.000 42.99538 472 ARG B O 1
ATOM 2172 N N . LEU B 1 101 ? 24.47854 64.48739 43.93490 1.000 39.17809 473 LEU B N 1
ATOM 2173 C CA . LEU B 1 101 ? 24.62175 63.07291 44.27562 1.000 36.17472 473 LEU B CA 1
ATOM 2174 C C . LEU B 1 101 ? 23.55100 62.63128 45.26666 1.000 37.20107 473 LEU B C 1
ATOM 2175 O O . LEU B 1 101 ? 23.01710 61.51974 45.16041 1.000 37.78570 473 LEU B O 1
ATOM 2180 N N . LEU B 1 102 ? 23.24247 63.47837 46.25543 1.000 37.30130 474 LEU B N 1
ATOM 2181 C CA . LEU B 1 102 ? 22.21653 63.12943 47.23263 1.000 40.13491 474 LEU B CA 1
ATOM 2182 C C . LEU B 1 102 ? 20.84855 62.96973 46.57738 1.000 42.44486 474 LEU B C 1
ATOM 2183 O O . LEU B 1 102 ? 20.05807 62.12085 47.00234 1.000 42.96535 474 LEU B O 1
ATOM 2188 N N . GLU B 1 103 ? 20.55446 63.77203 45.54581 1.000 43.24240 475 GLU B N 1
ATOM 2189 C CA . GLU B 1 103 ? 19.29325 63.62849 44.82415 1.000 49.29258 475 GLU B CA 1
ATOM 2190 C C . GLU B 1 103 ? 19.11539 62.21782 44.28449 1.000 49.24377 475 GLU B C 1
ATOM 2191 O O . GLU B 1 103 ? 17.99241 61.69819 44.25885 1.000 49.49767 475 GLU B O 1
ATOM 2197 N N . LEU B 1 104 ? 20.20713 61.57401 43.86313 1.000 47.50545 476 LEU B N 1
ATOM 2198 C CA . LEU B 1 104 ? 20.10221 60.23755 43.28233 1.000 49.14979 476 LEU B CA 1
ATOM 2199 C C . LEU B 1 104 ? 20.08681 59.12094 44.31159 1.000 46.16274 476 LEU B C 1
ATOM 2200 O O . LEU B 1 104 ? 19.87794 57.96742 43.93438 1.000 49.20264 476 LEU B O 1
ATOM 2205 N N . ALA B 1 105 ? 20.29662 59.41487 45.58956 1.000 47.08038 477 ALA B N 1
ATOM 2206 C CA . ALA B 1 105 ? 20.51292 58.35580 46.56633 1.000 46.40088 477 ALA B CA 1
ATOM 2207 C C . ALA B 1 105 ? 19.66889 58.44108 47.83756 1.000 47.49738 477 ALA B C 1
ATOM 2208 O O . ALA B 1 105 ? 19.64384 57.46749 48.60207 1.000 54.44415 477 ALA B O 1
ATOM 2210 N N . VAL B 1 106 ? 19.04896 59.56591 48.13344 1.000 49.26069 478 VAL B N 1
ATOM 2211 C CA . VAL B 1 106 ? 18.41675 59.76708 49.43515 1.000 50.35010 478 VAL B CA 1
ATOM 2212 C C . VAL B 1 106 ? 16.91996 59.50875 49.33499 1.000 54.73459 478 VAL B C 1
ATOM 2213 O O . VAL B 1 106 ? 16.30377 59.68573 48.27904 1.000 52.99082 478 VAL B O 1
ATOM 2217 N N . THR B 1 107 ? 16.32906 59.07464 50.44741 1.000 59.20457 479 THR B N 1
ATOM 2218 C CA . THR B 1 107 ? 14.88535 58.88705 50.50179 1.000 59.90608 479 THR B CA 1
ATOM 2219 C C . THR B 1 107 ? 14.17334 60.20059 50.21581 1.000 66.77989 479 THR B C 1
ATOM 2220 O O . THR B 1 107 ? 14.67173 61.28061 50.53903 1.000 69.62263 479 THR B O 1
ATOM 2224 N N . ASP B 1 108 ? 12.99174 60.10877 49.60257 1.000 74.00953 480 ASP B N 1
ATOM 2225 C CA . ASP B 1 108 ? 12.24376 61.31078 49.22145 1.000 77.98316 480 ASP B CA 1
ATOM 2226 C C . ASP B 1 108 ? 11.49314 61.85333 50.43845 1.000 80.77256 480 ASP B C 1
ATOM 2227 O O . ASP B 1 108 ? 10.26668 61.77539 50.55875 1.000 88.58146 480 ASP B O 1
ATOM 2232 N N . GLU B 1 109 ? 12.26957 62.41977 51.35531 1.000 77.01732 481 GLU B N 1
ATOM 2233 C CA . GLU B 1 109 ? 11.73103 63.25465 52.41908 1.000 83.04819 481 GLU B CA 1
ATOM 2234 C C . GLU B 1 109 ? 12.03087 64.72784 52.20064 1.000 84.91620 481 GLU B C 1
ATOM 2235 O O . GLU B 1 109 ? 11.15529 65.57164 52.41429 1.000 87.34373 481 GLU B O 1
ATOM 2241 N N . GLU B 1 110 ? 13.25329 65.04731 51.76711 1.000 84.08001 482 GLU B N 1
ATOM 2242 C CA . GLU B 1 110 ? 13.65680 66.40109 51.39193 1.000 88.11139 482 GLU B CA 1
ATOM 2243 C C . GLU B 1 110 ? 13.53430 67.35707 52.58389 1.000 90.11715 482 GLU B C 1
ATOM 2244 O O . GLU B 1 110 ? 12.71651 68.27980 52.60633 1.000 90.13000 482 GLU B O 1
ATOM 2250 N N . TRP B 1 111 ? 14.39111 67.11134 53.57357 1.000 91.32968 483 TRP B N 1
ATOM 2251 C CA . TRP B 1 111 ? 14.46621 67.98133 54.73970 1.000 87.62871 483 TRP B CA 1
ATOM 2252 C C . TRP B 1 111 ? 15.19863 69.27073 54.37525 1.000 92.05638 483 TRP B C 1
ATOM 2253 O O . TRP B 1 111 ? 15.63147 69.47654 53.23700 1.000 91.90344 483 TRP B O 1
ATOM 2264 N N . ASP B 1 112 ? 15.37160 70.15057 55.36673 1.000 94.46145 484 ASP B N 1
ATOM 2265 C CA . ASP B 1 112 ? 16.02300 71.42965 55.10743 1.000 93.08099 484 ASP B CA 1
ATOM 2266 C C . ASP B 1 112 ? 17.51644 71.25895 54.85739 1.000 88.01324 484 ASP B C 1
ATOM 2267 O O . ASP B 1 112 ? 18.12614 72.09686 54.18232 1.000 90.12917 484 ASP B O 1
ATOM 2272 N N . GLU B 1 113 ? 18.11541 70.18350 55.37071 1.000 82.31748 485 GLU B N 1
ATOM 2273 C CA . GLU B 1 113 ? 19.56133 69.98664 55.32402 1.000 83.73240 485 GLU B CA 1
ATOM 2274 C C . GLU B 1 113 ? 20.31868 71.18342 55.88916 1.000 83.02378 485 GLU B C 1
ATOM 2275 O O . GLU B 1 113 ? 21.42003 71.49414 55.42309 1.000 79.66463 485 GLU B O 1
ATOM 2281 N N . LEU B 1 114 ? 19.71985 71.87605 56.86672 1.000 87.45255 486 LEU B N 1
ATOM 2282 C CA . LEU B 1 114 ? 20.28603 73.07497 57.48143 1.000 86.91783 486 LEU B CA 1
ATOM 2283 C C . LEU B 1 114 ? 20.54424 74.17639 56.45684 1.000 88.16036 486 LEU B C 1
ATOM 2284 O O . LEU B 1 114 ? 21.70584 74.49058 56.16724 1.000 88.42758 486 LEU B O 1
ATOM 2289 N N . ASP B 1 115 ? 19.47348 74.77549 55.91920 1.000 88.41439 487 ASP B N 1
ATOM 2290 C CA . ASP B 1 115 ? 19.53666 75.79112 54.86654 1.000 86.29407 487 ASP B CA 1
ATOM 2291 C C . ASP B 1 115 ? 20.02394 75.21150 53.54370 1.000 88.47718 487 ASP B C 1
ATOM 2292 O O . ASP B 1 115 ? 20.49368 75.95785 52.67686 1.000 90.11326 487 ASP B O 1
ATOM 2297 N N . GLU B 1 116 ? 19.94405 73.87995 53.39308 1.000 84.40842 488 GLU B N 1
ATOM 2298 C CA . GLU B 1 116 ? 20.47458 73.11563 52.26370 1.000 79.41673 488 GLU B CA 1
ATOM 2299 C C . GLU B 1 116 ? 21.91213 73.48468 51.91142 1.000 71.92228 488 GLU B C 1
ATOM 2300 O O . GLU B 1 116 ? 22.45511 72.99508 50.91844 1.000 66.48227 488 GLU B O 1
ATOM 2306 N N . ASP B 1 117 ? 22.54749 74.34446 52.69683 1.000 71.23732 489 ASP B N 1
ATOM 2307 C CA . ASP B 1 117 ? 23.97866 74.53133 52.50021 1.000 68.27130 489 ASP B CA 1
ATOM 2308 C C . ASP B 1 117 ? 24.77197 73.64837 53.43641 1.000 68.36109 489 ASP B C 1
ATOM 2309 O O . ASP B 1 117 ? 25.98838 73.52897 53.27516 1.000 75.60116 489 ASP B O 1
ATOM 2314 N N . GLU B 1 118 ? 24.11611 72.99492 54.36391 1.000 70.93618 490 GLU B N 1
ATOM 2315 C CA . GLU B 1 118 ? 24.74585 72.00146 55.22310 1.000 64.38075 490 GLU B CA 1
ATOM 2316 C C . GLU B 1 118 ? 24.24606 70.59827 54.90598 1.000 58.34281 490 GLU B C 1
ATOM 2317 O O . G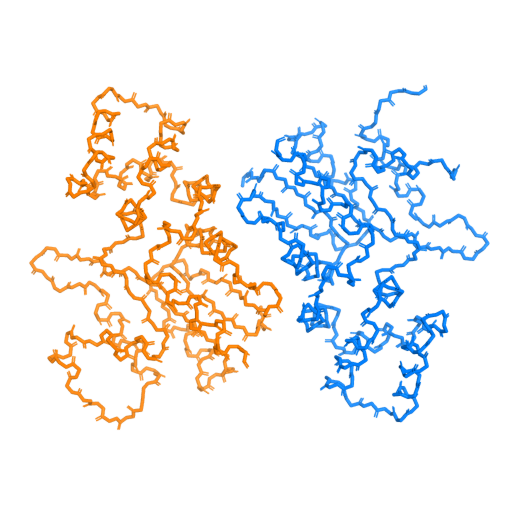LU B 1 118 ? 23.65345 69.95188 55.78078 1.000 60.84460 490 GLU B O 1
ATOM 2323 N N . PRO B 1 119 ? 24.44469 70.08154 53.69762 1.000 52.69059 491 PRO B N 1
ATOM 2324 C CA . PRO B 1 119 ? 24.09795 68.68237 53.44626 1.000 45.53274 491 PRO B CA 1
ATOM 2325 C C . PRO B 1 119 ? 25.21746 67.70584 53.77943 1.000 41.34193 491 PRO B C 1
ATOM 2326 O O . PRO B 1 119 ? 25.11564 66.53790 53.39631 1.000 37.35724 491 PRO B O 1
ATOM 2330 N N . TRP B 1 120 ? 26.25841 68.16299 54.48867 1.000 39.29436 492 TRP B N 1
ATOM 2331 C CA . TRP B 1 120 ? 27.47953 67.37691 54.68153 1.000 40.21210 492 TRP B CA 1
ATOM 2332 C C . TRP B 1 120 ? 27.23190 66.12992 55.52000 1.000 35.81754 492 TRP B C 1
ATOM 2333 O O . TRP B 1 120 ? 27.65858 65.02659 55.15637 1.000 30.25449 492 TRP B O 1
ATOM 2344 N N . ASP B 1 121 ? 26.57491 66.29822 56.66660 1.000 35.21143 493 ASP B N 1
ATOM 2345 C CA . ASP B 1 121 ? 26.34651 65.17638 57.56260 1.000 38.01420 493 ASP B CA 1
ATOM 2346 C C . ASP B 1 121 ? 25.52304 64.09674 56.88102 1.000 34.46183 493 ASP B C 1
ATOM 2347 O O . ASP B 1 121 ? 25.85438 62.90876 56.94784 1.000 39.72994 493 ASP B O 1
ATOM 2352 N N . LEU B 1 122 ? 24.46118 64.49119 56.19097 1.000 34.27748 494 LEU B N 1
ATOM 2353 C CA . LEU B 1 122 ? 23.67622 63.50506 55.46482 1.000 34.38403 494 LEU B CA 1
ATOM 2354 C C . LEU B 1 122 ? 24.49258 62.86599 54.34666 1.000 29.49675 494 LEU B C 1
ATOM 2355 O O . LEU B 1 122 ? 24.30522 61.68449 54.03268 1.000 28.33350 494 LEU B O 1
ATOM 2360 N N . GLY B 1 123 ? 25.41128 63.62260 53.74545 1.000 29.25058 495 GLY B N 1
ATOM 2361 C CA . GLY B 1 123 ? 26.28182 63.03781 52.74344 1.000 30.48411 495 GLY B CA 1
ATOM 2362 C C . GLY B 1 123 ? 27.16055 61.94312 53.31704 1.000 25.85614 495 GLY B C 1
ATOM 2363 O O . GLY B 1 123 ? 27.31328 60.87825 52.71661 1.000 25.05942 495 GLY B O 1
ATOM 2364 N N . GLU B 1 124 ? 27.72238 62.17888 54.50514 1.000 26.73170 496 GLU B N 1
ATOM 2365 C CA . GLU B 1 124 ? 28.59316 61.18486 55.12111 1.000 27.27882 496 GLU B CA 1
ATOM 2366 C C . GLU B 1 124 ? 27.83215 59.91350 55.46512 1.000 28.30880 496 GLU B C 1
ATOM 2367 O O . GLU B 1 124 ? 28.38721 58.81096 55.37142 1.000 26.40077 496 GLU B O 1
ATOM 2373 N N . GLU B 1 125 ? 26.56129 60.04146 55.86500 1.000 25.83039 497 GLU B N 1
ATOM 2374 C CA . GLU B 1 125 ? 25.74636 58.85036 56.09297 1.000 28.22962 497 GLU B CA 1
ATOM 2375 C C . GLU B 1 125 ? 25.61148 58.02465 54.82937 1.000 28.08628 497 GLU B C 1
ATOM 2376 O O . GLU B 1 125 ? 25.54791 56.79398 54.89373 1.000 28.23480 497 GLU B O 1
ATOM 2382 N N . TYR B 1 126 ? 25.60375 58.67152 53.67369 1.000 27.61560 498 TYR B N 1
ATOM 2383 C CA . TYR B 1 126 ? 25.50895 57.95141 52.41453 1.000 30.26237 498 TYR B CA 1
ATOM 2384 C C . TYR B 1 126 ? 26.87183 57.70196 51.77378 1.000 30.81153 498 TYR B C 1
ATOM 2385 O O . TYR B 1 126 ? 26.93165 57.29718 50.61001 1.000 30.41458 498 TYR B O 1
ATOM 2394 N N . GLY B 1 127 ? 27.95765 57.92664 52.50976 1.000 22.41411 499 GLY B N 1
ATOM 2395 C CA . GLY B 1 127 ? 29.27892 57.62571 52.01590 1.000 21.45434 499 GLY B CA 1
ATOM 2396 C C . GLY B 1 127 ? 29.92165 58.68665 51.16011 1.000 19.57377 499 GLY B C 1
ATOM 2397 O O . GLY B 1 127 ? 30.84888 58.37152 50.40724 1.000 20.27839 499 GLY B O 1
ATOM 2398 N N . TYR B 1 128 ? 29.46879 59.93145 51.24592 1.000 21.30019 500 TYR B N 1
ATOM 2399 C CA . TYR B 1 128 ? 30.02532 61.03173 50.46845 1.000 19.74745 500 TYR B CA 1
ATOM 2400 C C . TYR B 1 128 ? 30.83543 61.90931 51.40615 1.000 17.96537 500 TYR B C 1
ATOM 2401 O O . TYR B 1 128 ? 30.29021 62.48411 52.35191 1.000 22.13579 500 TYR B O 1
ATOM 2410 N N . PHE B 1 129 ? 32.12866 62.01339 51.15193 1.000 16.69576 501 PHE B N 1
ATOM 2411 C CA . PHE B 1 129 ? 33.02967 62.67717 52.08281 1.000 18.69179 501 PHE B CA 1
ATOM 2412 C C . PHE B 1 129 ? 33.71157 63.84363 51.38489 1.000 16.08070 501 PHE B C 1
ATOM 2413 O O . PHE B 1 129 ? 34.24221 63.69170 50.28370 1.000 19.73831 501 PHE B O 1
ATOM 2421 N N . VAL B 1 130 ? 33.68272 64.99960 52.02967 1.000 15.96037 502 VAL B N 1
ATOM 2422 C CA . VAL B 1 130 ? 34.18716 66.25169 51.49441 1.000 17.11423 502 VAL B CA 1
ATOM 2423 C C . VAL B 1 130 ? 35.28204 66.73762 52.42718 1.000 17.25914 502 VAL B C 1
ATOM 2424 O O . VAL B 1 130 ? 35.13417 66.64256 53.64283 1.000 16.30067 502 VAL B O 1
ATOM 2428 N N . ASN B 1 131 ? 36.38450 67.24555 51.87740 1.000 19.85562 503 ASN B N 1
ATOM 2429 C CA . ASN B 1 131 ? 37.42213 67.76149 52.75398 1.000 22.29167 503 ASN B CA 1
ATOM 2430 C C . ASN B 1 131 ? 37.11338 69.22249 53.06646 1.000 27.69047 503 ASN B C 1
ATOM 2431 O O . ASN B 1 131 ? 36.04058 69.72915 52.74618 1.000 27.34018 503 ASN B O 1
ATOM 2436 N N . ASP B 1 132 ? 38.06601 69.93139 53.67348 1.000 26.98419 504 ASP B N 1
ATOM 2437 C CA . ASP B 1 132 ? 37.84700 71.34324 53.99263 1.000 32.73275 504 ASP B CA 1
ATOM 2438 C C . ASP B 1 132 ? 38.45962 72.29143 52.96891 1.000 33.12679 504 ASP B C 1
ATOM 2439 O O . ASP B 1 132 ? 38.29070 73.50630 53.08179 1.000 36.89807 504 ASP B O 1
ATOM 2444 N N . SER B 1 133 ? 39.19845 71.78186 51.99301 1.000 25.37579 505 SER B N 1
ATOM 2445 C CA . SER B 1 133 ? 39.71400 72.70750 50.99236 1.000 29.57528 505 SER B CA 1
ATOM 2446 C C . SER B 1 133 ? 39.91986 71.97756 49.66857 1.000 28.79697 505 SER B C 1
ATOM 2447 O O . SER B 1 133 ? 39.04345 71.94638 48.78824 1.000 25.25768 505 SER B O 1
ATOM 2450 N N . THR B 1 134 ? 41.09406 71.38259 49.53268 1.000 25.79677 506 THR B N 1
ATOM 2451 C CA . THR B 1 134 ? 41.38490 70.46574 48.43962 1.000 26.13388 506 THR B CA 1
ATOM 2452 C C . THR B 1 134 ? 42.47490 69.51503 48.92398 1.000 19.91975 506 THR B C 1
ATOM 2453 O O . THR B 1 134 ? 43.06139 69.72381 49.98626 1.000 22.13465 506 THR B O 1
ATOM 2457 N N . LEU B 1 135 ? 42.70831 68.44684 48.16688 1.000 20.10667 507 LEU B N 1
ATOM 2458 C CA . LEU B 1 135 ? 43.51906 67.33678 48.67744 1.000 20.94171 507 LEU B CA 1
ATOM 2459 C C . LEU B 1 135 ? 44.88772 67.78183 49.21634 1.000 21.00661 507 LEU B C 1
ATOM 2460 O O . LEU B 1 135 ? 45.26576 67.43595 50.33828 1.000 21.41070 507 LEU B O 1
ATOM 2465 N N . GLU B 1 136 ? 45.65424 68.52999 48.42628 1.000 21.46319 508 GLU B N 1
ATOM 2466 C CA . GLU B 1 136 ? 47.06711 68.73531 48.75462 1.000 21.69167 508 GLU B CA 1
ATOM 2467 C C . GLU B 1 136 ? 47.26494 69.64933 49.96400 1.000 18.70358 508 GLU B C 1
ATOM 2468 O O . GLU B 1 136 ? 48.09467 69.33289 50.82039 1.000 19.21688 508 GLU B O 1
ATOM 2474 N N . PRO B 1 137 ? 46.53708 70.76738 50.10189 1.000 22.63148 509 PRO B N 1
ATOM 2475 C CA . PRO B 1 137 ? 46.57835 71.49037 51.39179 1.000 22.34638 509 PRO B CA 1
ATOM 2476 C C . PRO B 1 137 ? 46.12687 70.65874 52.58072 1.000 22.70717 509 PRO B C 1
ATOM 2477 O O . PRO B 1 137 ? 46.68703 70.79674 53.67719 1.000 20.63666 509 PRO B O 1
ATOM 2481 N N . GLU B 1 138 ? 45.10499 69.81339 52.40496 1.000 24.70459 510 GLU B N 1
ATOM 2482 C CA . GLU B 1 138 ? 44.67517 68.93592 53.49337 1.000 21.99425 510 GLU B CA 1
ATOM 2483 C C . GLU B 1 138 ? 45.78521 67.97303 53.91155 1.000 19.64383 510 GLU B C 1
ATOM 2484 O O . GLU B 1 138 ? 45.96944 67.71712 55.10309 1.000 19.26552 510 GLU B O 1
ATOM 2490 N N . LEU B 1 139 ? 46.53564 67.42824 52.94598 1.000 18.89250 511 LEU B N 1
ATOM 2491 C CA . LEU B 1 139 ? 47.69981 66.60431 53.27756 1.000 20.14324 511 LEU B CA 1
ATOM 2492 C C . LEU B 1 139 ? 48.71516 67.38691 54.10925 1.000 20.12807 511 LEU B C 1
ATOM 2493 O O . LEU B 1 139 ? 49.19464 66.90694 55.14403 1.000 20.99651 511 LEU B O 1
ATOM 2498 N N . PHE B 1 140 ? 49.05351 68.59681 53.66716 1.000 20.19139 512 PHE B N 1
ATOM 2499 C CA . PHE B 1 140 ? 49.95381 69.46130 54.42599 1.000 18.55498 512 PHE B CA 1
ATOM 2500 C C . PHE B 1 140 ? 49.42941 69.68512 55.83889 1.000 22.76261 512 PHE B C 1
ATOM 2501 O O . PHE B 1 140 ? 50.17769 69.57473 56.82100 1.000 19.95953 512 PHE B O 1
ATOM 2509 N N . GLN B 1 141 ? 48.13393 69.98973 55.96105 1.000 20.74661 513 GLN B N 1
ATOM 2510 C CA . GLN B 1 141 ? 47.56197 70.26804 57.27444 1.000 21.85689 513 GLN B CA 1
ATOM 2511 C C . GLN B 1 141 ? 47.46222 69.00771 58.12678 1.000 22.60030 513 GLN B C 1
ATOM 2512 O O . GLN B 1 141 ? 47.55264 69.08607 59.34808 1.000 26.75235 513 GLN B O 1
ATOM 2518 N N . ALA B 1 142 ? 47.28305 67.84122 57.51151 1.000 23.52623 514 ALA B N 1
ATOM 2519 C CA . ALA B 1 142 ? 47.25810 66.59557 58.27062 1.000 18.71585 514 ALA B CA 1
ATOM 2520 C C . ALA B 1 142 ? 48.63102 66.18771 58.77937 1.000 19.26061 514 ALA B C 1
ATOM 2521 O O . ALA B 1 142 ? 48.72799 65.16395 59.45362 1.000 19.86730 514 ALA B O 1
ATOM 2523 N N . GLY B 1 143 ? 49.69356 66.93995 58.47316 1.000 19.52458 515 GLY B N 1
ATOM 2524 C CA . GLY B 1 143 ? 51.01478 66.68387 59.02006 1.000 14.59865 515 GLY B CA 1
ATOM 2525 C C . GLY B 1 143 ? 52.01821 66.15050 58.02187 1.000 20.19816 515 GLY B C 1
ATOM 2526 O O . GLY B 1 143 ? 53.14061 65.80915 58.41313 1.000 20.17561 515 GLY B O 1
ATOM 2527 N N . LEU B 1 144 ? 51.65499 66.04760 56.75418 1.000 16.33210 516 LEU B N 1
ATOM 2528 C CA . LEU B 1 144 ? 52.59471 65.59769 55.74438 1.000 22.19679 516 LEU B CA 1
ATOM 2529 C C . LEU B 1 144 ? 53.46607 66.73774 55.19538 1.000 23.35139 516 LEU B C 1
ATOM 2530 O O . LEU B 1 144 ? 54.16816 66.52737 54.19776 1.000 21.54767 516 LEU B O 1
ATOM 2535 N N . GLY B 1 145 ? 53.45580 67.91458 55.83774 1.000 17.80041 517 GLY B N 1
ATOM 2536 C CA . GLY B 1 145 ? 54.13862 69.06930 55.26792 1.000 21.31814 517 GLY B CA 1
ATOM 2537 C C . GLY B 1 145 ? 55.61928 68.83262 55.02449 1.000 18.12600 517 GLY B C 1
ATOM 2538 O O . GLY B 1 145 ? 56.16793 69.25545 54.00672 1.000 19.46247 517 GLY B O 1
ATOM 2539 N N . SER B 1 146 ? 56.27890 68.13861 55.93917 1.000 17.35441 518 SER B N 1
ATOM 2540 C CA . SER B 1 146 ? 57.69038 67.85912 55.74920 1.000 22.19590 518 SER B CA 1
ATOM 2541 C C . SER B 1 146 ? 57.91374 66.98947 54.52121 1.000 23.03974 518 SER B C 1
ATOM 2542 O O . SER B 1 146 ? 58.86889 67.20359 53.76731 1.000 23.73606 518 SER B O 1
ATOM 2545 N N . GLY B 1 147 ? 57.03691 66.00972 54.29135 1.000 20.93631 519 GLY B N 1
ATOM 2546 C CA . GLY B 1 147 ? 57.22051 65.13398 53.14420 1.000 17.56971 519 GLY B CA 1
ATOM 2547 C C . GLY B 1 147 ? 56.89478 65.83579 51.84890 1.000 16.36804 519 GLY B C 1
ATOM 2548 O O . GLY B 1 147 ? 57.56246 65.62936 50.83243 1.000 16.30252 519 GLY B O 1
ATOM 2549 N N . ILE B 1 148 ? 55.87756 66.68986 51.87347 1.000 13.83345 520 ILE B N 1
ATOM 2550 C CA . ILE B 1 148 ? 55.54504 67.47707 50.69548 1.000 17.19267 520 ILE B CA 1
ATOM 2551 C C . ILE B 1 148 ? 56.70634 68.39839 50.32934 1.000 19.70345 520 ILE B C 1
ATOM 2552 O O . ILE B 1 148 ? 57.04364 68.54972 49.15028 1.000 20.65029 520 ILE B O 1
ATOM 2557 N N . ARG B 1 149 ? 57.37504 68.97601 51.33765 1.000 22.39511 521 ARG B N 1
ATOM 2558 C CA . ARG B 1 149 ? 58.54811 69.81866 51.09251 1.000 20.09488 521 ARG B CA 1
ATOM 2559 C C . ARG B 1 149 ? 59.70835 69.01558 50.51863 1.000 20.31979 521 ARG B C 1
ATOM 2560 O O . ARG B 1 149 ? 60.36456 69.45354 49.56588 1.000 19.83604 521 ARG B O 1
ATOM 2568 N N . ASP B 1 150 ? 59.98340 67.84019 51.08910 1.000 19.71061 522 ASP B N 1
ATOM 2569 C CA . ASP B 1 150 ? 61.00554 66.96148 50.53051 1.000 19.37610 522 ASP B CA 1
ATOM 2570 C C . ASP B 1 150 ? 60.75561 66.69054 49.06288 1.000 20.44299 522 ASP B C 1
ATOM 2571 O O . ASP B 1 150 ? 61.66582 66.78358 48.23595 1.000 20.90306 522 ASP B O 1
ATOM 2576 N N . VAL B 1 151 ? 59.52133 66.32063 48.72778 1.000 21.85916 523 VAL B N 1
ATOM 2577 C CA . VAL B 1 151 ? 59.21812 65.91393 47.36756 1.000 21.33970 523 VAL B CA 1
ATOM 2578 C C . VAL B 1 151 ? 59.37983 67.09587 46.42231 1.000 22.19478 523 VAL B C 1
ATOM 2579 O O . VAL B 1 151 ? 59.94200 66.96352 45.33287 1.000 18.14957 523 VAL B O 1
ATOM 2583 N N . ILE B 1 152 ? 58.87642 68.26583 46.81750 1.000 19.38663 524 ILE B N 1
ATOM 2584 C CA . ILE B 1 152 ? 58.92797 69.41667 45.92723 1.000 20.30603 524 ILE B CA 1
ATOM 2585 C C . ILE B 1 152 ? 60.36868 69.81602 45.67964 1.000 22.94615 524 ILE B C 1
ATOM 2586 O O . ILE B 1 152 ? 60.75500 70.13428 44.55169 1.000 23.63707 524 ILE B O 1
ATOM 2591 N N . GLU B 1 153 ? 61.19570 69.78028 46.72507 1.000 24.77873 525 GLU B N 1
ATOM 2592 C CA . GLU B 1 153 ? 62.58550 70.17579 46.56633 1.000 23.52972 525 GLU B CA 1
ATOM 2593 C C . GLU B 1 153 ? 63.42652 69.09859 45.90786 1.000 24.65453 525 GLU B C 1
ATOM 2594 O O . GLU B 1 153 ? 64.49385 69.41501 45.38398 1.000 23.51560 525 GLU B O 1
ATOM 2600 N N . SER B 1 154 ? 62.97662 67.84321 45.91322 1.000 20.04616 526 SER B N 1
ATOM 2601 C CA . SER B 1 154 ? 63.68785 66.82379 45.15331 1.000 19.30282 526 SER B CA 1
ATOM 2602 C C . SER B 1 154 ? 63.31851 66.84978 43.67948 1.000 23.71120 526 SER B C 1
ATOM 2603 O O . SER B 1 154 ? 64.15300 66.50855 42.83596 1.000 26.58718 526 SER B O 1
ATOM 2606 N N . GLU B 1 155 ? 62.08728 67.23776 43.35443 1.000 21.49210 527 GLU B N 1
ATOM 2607 C CA . GLU B 1 155 ? 61.56338 67.15353 41.99630 1.000 24.16246 527 GLU B CA 1
ATOM 2608 C C . GLU B 1 155 ? 61.82472 68.41766 41.18803 1.000 28.37743 527 GLU B C 1
ATOM 2609 O O . GLU B 1 155 ? 62.11039 68.34390 39.99383 1.000 29.88419 527 GLU B O 1
ATOM 2615 N N . LEU B 1 156 ? 61.68114 69.58042 41.79702 1.000 22.44757 528 LEU B N 1
ATOM 2616 C CA . LEU B 1 156 ? 61.76013 70.82040 41.05679 1.000 23.06434 528 LEU B CA 1
ATOM 2617 C C . LEU B 1 156 ? 63.14140 71.44182 41.19329 1.000 25.80592 528 LEU B C 1
ATOM 2618 O O . LEU B 1 156 ? 63.95381 71.07647 42.05035 1.000 24.53359 528 LEU B O 1
ATOM 2623 N N . SER B 1 157 ? 63.41006 72.36852 40.29939 1.000 23.45330 529 SER B N 1
ATOM 2624 C CA . SER B 1 157 ? 64.48122 73.32238 40.49769 1.000 24.43656 529 SER B CA 1
ATOM 2625 C C . SER B 1 157 ? 63.83273 74.49857 41.20604 1.000 22.60312 529 SER B C 1
ATOM 2626 O O . SER B 1 157 ? 62.84297 75.04148 40.71107 1.000 23.63094 529 SER B O 1
ATOM 2629 N N . THR B 1 158 ? 64.31820 74.83041 42.39712 1.000 21.08889 530 THR B N 1
ATOM 2630 C CA . THR B 1 158 ? 63.63075 75.79101 43.24188 1.000 20.69141 530 THR B CA 1
ATOM 2631 C C . THR B 1 158 ? 64.53742 76.96581 43.57965 1.000 23.13762 530 THR B C 1
ATOM 2632 O O . THR B 1 158 ? 65.76171 76.84012 43.61313 1.000 23.57238 530 THR B O 1
ATOM 2636 N N . SER B 1 159 ? 63.91155 78.10105 43.85506 1.000 23.92613 531 SER B N 1
ATOM 2637 C CA . SER B 1 159 ? 64.58291 79.29127 44.34091 1.000 22.59378 531 SER B CA 1
ATOM 2638 C C . SER B 1 159 ? 64.67507 79.24913 45.85719 1.000 27.03240 531 SER B C 1
ATOM 2639 O O . SER B 1 159 ? 63.96358 78.49429 46.52376 1.000 28.55797 531 SER B O 1
ATOM 2642 N N . ALA B 1 160 ? 65.57413 80.06880 46.40206 1.000 23.65311 532 ALA B N 1
ATOM 2643 C CA . ALA B 1 160 ? 65.68104 80.16917 47.84877 1.000 23.79330 532 ALA B CA 1
ATOM 2644 C C . ALA B 1 160 ? 64.40372 80.71071 48.44350 1.000 25.94290 532 ALA B C 1
ATOM 2645 O O . ALA B 1 160 ? 64.05191 80.37284 49.57866 1.000 27.56837 532 ALA B O 1
ATOM 2647 N N . GLN B 1 161 ? 63.72741 81.59109 47.71016 1.000 25.40253 533 GLN B N 1
ATOM 2648 C CA . GLN B 1 161 ? 62.47075 82.14142 48.19077 1.000 30.09895 533 GLN B CA 1
ATOM 2649 C C . GLN B 1 161 ? 61.44640 81.02983 48.35676 1.000 28.22860 533 GLN B C 1
ATOM 2650 O O . GLN B 1 161 ? 60.74404 80.96838 49.36867 1.000 25.80078 533 GLN B O 1
ATOM 2656 N N . THR B 1 162 ? 61.37359 80.12357 47.37949 1.000 26.67982 534 THR B N 1
ATOM 2657 C CA . THR B 1 162 ? 60.44241 79.00648 47.46632 1.000 25.43330 534 THR B CA 1
ATOM 2658 C C . THR B 1 162 ? 60.77759 78.09255 48.63989 1.000 26.30813 534 THR B C 1
ATOM 2659 O O . THR B 1 162 ? 59.91604 77.80724 49.47760 1.000 25.03369 534 THR B O 1
ATOM 2663 N N . ARG B 1 163 ? 62.03553 77.65298 48.73888 1.000 22.66156 535 ARG B N 1
ATOM 2664 C CA . ARG B 1 163 ? 62.41536 76.77513 49.83386 1.000 20.15366 535 ARG B CA 1
ATOM 2665 C C . ARG B 1 163 ? 62.15929 77.41603 51.19328 1.000 27.57288 535 ARG B C 1
ATOM 2666 O O . ARG B 1 163 ? 61.75328 76.72766 52.13741 1.000 27.34191 535 ARG B O 1
ATOM 2674 N N . GLU B 1 164 ? 62.33581 78.72618 51.31725 1.000 27.12147 536 GLU B N 1
ATOM 2675 C CA . GLU B 1 164 ? 62.07085 79.31614 52.62155 1.000 31.15039 536 GLU B CA 1
ATOM 2676 C C . GLU B 1 164 ? 60.57621 79.42577 52.90021 1.000 26.03397 536 GLU B C 1
ATOM 2677 O O . GLU B 1 164 ? 60.15236 79.23676 54.04306 1.000 28.15061 536 GLU B O 1
ATOM 2683 N N . ALA B 1 165 ? 59.76759 79.69480 51.87844 1.000 19.95099 537 ALA B N 1
ATOM 2684 C CA . ALA B 1 165 ? 58.32116 79.64046 52.04845 1.000 24.39369 537 ALA B CA 1
ATOM 2685 C C . ALA B 1 165 ? 57.87265 78.25525 52.50407 1.000 29.37025 537 ALA B C 1
ATOM 2686 O O . ALA B 1 165 ? 56.99742 78.13333 53.37237 1.000 30.86924 537 ALA B O 1
ATOM 2688 N N . LEU B 1 166 ? 58.47544 77.19858 51.94288 1.000 26.25712 538 LEU B N 1
ATOM 2689 C CA . LEU B 1 166 ? 58.12202 75.83634 52.34347 1.000 29.17798 538 LEU B CA 1
ATOM 2690 C C . LEU B 1 166 ? 58.56618 75.53324 53.77303 1.000 27.10097 538 LEU B C 1
ATOM 2691 O O . LEU B 1 166 ? 57.82775 74.89171 54.52750 1.000 27.11677 538 LEU B O 1
ATOM 2696 N N . ALA B 1 167 ? 59.76412 75.97916 54.16793 1.000 26.16582 539 ALA B N 1
ATOM 2697 C CA . ALA B 1 167 ? 60.19701 75.76742 55.54625 1.000 25.96431 539 ALA B CA 1
ATOM 2698 C C . ALA B 1 167 ? 59.24988 76.45043 56.51971 1.000 29.15854 539 ALA B C 1
ATOM 2699 O O . ALA B 1 167 ? 58.92626 75.89862 57.57678 1.000 29.01496 539 ALA B O 1
ATOM 2701 N N . CYS B 1 168 ? 58.78959 77.64937 56.17244 1.000 28.36178 540 CYS B N 1
ATOM 2702 C CA . CYS B 1 168 ? 57.86998 78.37064 57.04066 1.000 30.01740 540 CYS B CA 1
ATOM 2703 C C . CYS B 1 168 ? 56.55029 77.61917 57.18136 1.000 28.65017 540 CYS B C 1
ATOM 2704 O O . CYS B 1 168 ? 56.04701 77.42634 58.29389 1.000 34.68524 540 CYS B O 1
ATOM 2707 N N . TRP B 1 169 ? 55.97585 77.18612 56.05947 1.000 31.11057 541 TRP B N 1
ATOM 2708 C CA . TRP B 1 169 ? 54.74532 76.40061 56.10400 1.000 29.82197 541 TRP B CA 1
ATOM 2709 C C . TRP B 1 169 ? 54.91927 75.14114 56.94224 1.000 26.79752 541 TRP B C 1
ATOM 2710 O O . TRP B 1 169 ? 53.99814 74.72919 57.65524 1.000 30.55469 541 TRP B O 1
ATOM 2721 N N . VAL B 1 170 ? 56.08511 74.50219 56.86359 1.000 25.73780 542 VAL B N 1
ATOM 2722 C CA . VAL B 1 170 ? 56.29436 73.30597 57.67707 1.000 28.58114 542 VAL B CA 1
ATOM 2723 C C . VAL B 1 170 ? 56.27878 73.66404 59.15932 1.000 34.17348 542 VAL B C 1
ATOM 2724 O O . VAL B 1 170 ? 55.69788 72.94149 59.97794 1.000 38.43586 542 VAL B O 1
ATOM 2728 N N . ASP B 1 171 ? 56.89636 74.79206 59.53056 1.000 26.90038 543 ASP B N 1
ATOM 2729 C CA . ASP B 1 171 ? 56.91992 75.16233 60.93934 1.000 33.88057 543 ASP B CA 1
ATOM 2730 C C . ASP B 1 171 ? 55.53825 75.56894 61.42467 1.000 32.67152 543 ASP B C 1
ATOM 2731 O O . ASP B 1 171 ? 55.18096 75.31439 62.58222 1.000 38.07350 543 ASP B O 1
ATOM 2736 N N . ASP B 1 172 ? 54.75417 76.17321 60.56533 1.000 30.02929 544 ASP B N 1
ATOM 2737 C CA . ASP B 1 172 ? 53.41035 76.55106 60.94613 1.000 31.09683 544 ASP B CA 1
ATOM 2738 C C . ASP B 1 172 ? 52.46092 76.32422 59.77651 1.000 35.98595 544 ASP B C 1
ATOM 2739 O O . ASP B 1 172 ? 52.21209 77.24533 58.98550 1.000 34.35813 544 ASP B O 1
ATOM 2744 N N . PRO B 1 173 ? 51.88980 75.11776 59.66241 1.000 31.47655 545 PRO B N 1
ATOM 2745 C CA . PRO B 1 173 ? 50.96975 74.84689 58.55102 1.000 30.54456 545 PRO B CA 1
ATOM 2746 C C . PRO B 1 173 ? 49.80034 75.79549 58.48659 1.000 31.86714 545 PRO B C 1
ATOM 2747 O O . PRO B 1 173 ? 49.13728 75.84906 57.44797 1.000 35.15270 545 PRO B O 1
ATOM 2751 N N . THR B 1 174 ? 49.50221 76.52303 59.56352 1.000 37.62635 546 THR B N 1
ATOM 2752 C CA . THR B 1 174 ? 48.41947 77.49686 59.50896 1.000 38.74445 546 THR B CA 1
ATOM 2753 C C . THR B 1 174 ? 48.79760 78.66201 58.61475 1.000 35.41422 546 THR B C 1
ATOM 2754 O O . THR B 1 174 ? 47.92632 79.28542 57.99855 1.000 36.50797 546 THR B O 1
ATOM 2758 N N . ALA B 1 175 ? 50.08921 78.94613 58.50768 1.000 38.57979 547 ALA B N 1
ATOM 2759 C CA . ALA B 1 175 ? 50.56906 79.95529 57.58195 1.000 33.19615 547 ALA B CA 1
ATOM 2760 C C . ALA B 1 175 ? 50.55690 79.49033 56.13297 1.000 35.21418 547 ALA B C 1
ATOM 2761 O O . ALA B 1 175 ? 50.95740 80.26167 55.26279 1.000 32.10237 547 ALA B O 1
ATOM 2763 N N . LEU B 1 176 ? 50.09926 78.27021 55.84634 1.000 38.03901 548 LEU B N 1
ATOM 2764 C CA . LEU B 1 176 ? 50.22064 77.71554 54.49945 1.000 34.90838 548 LEU B CA 1
ATOM 2765 C C . LEU B 1 176 ? 49.45698 78.54432 53.47040 1.000 31.49581 548 LEU B C 1
ATOM 2766 O O . LEU B 1 176 ? 48.27348 78.83378 53.65172 1.000 32.10531 548 LEU B O 1
ATOM 2771 N N . ASN B 1 177 ? 50.13087 78.89920 52.37033 1.000 28.10036 549 ASN B N 1
ATOM 2772 C CA . ASN B 1 177 ? 49.48490 79.53732 51.21876 1.000 31.00698 549 ASN B CA 1
ATOM 2773 C C . ASN B 1 177 ? 49.08977 78.44189 50.23852 1.000 31.23022 549 ASN B C 1
ATOM 2774 O O . ASN B 1 177 ? 49.93254 77.92559 49.49772 1.000 31.84794 549 ASN B O 1
ATOM 2779 N N . ASN B 1 178 ? 47.78967 78.13543 50.19034 1.000 31.53651 550 ASN B N 1
ATOM 2780 C CA . ASN B 1 178 ? 47.30298 76.99699 49.41298 1.000 30.53149 550 ASN B CA 1
ATOM 2781 C C . ASN B 1 178 ? 47.63426 77.13815 47.93454 1.000 30.99865 550 ASN B C 1
ATOM 2782 O O . ASN B 1 178 ? 48.11099 76.18926 47.30273 1.000 32.75484 550 ASN B O 1
ATOM 2787 N N . GLU B 1 179 ? 47.39366 78.31380 47.35761 1.000 35.80977 551 GLU B N 1
ATOM 2788 C CA . GLU B 1 179 ? 47.53816 78.42528 45.91123 1.000 34.06770 551 GLU B CA 1
ATOM 2789 C C . GLU B 1 179 ? 48.99976 78.45459 45.47853 1.000 33.87728 551 GLU B C 1
ATOM 2790 O O . GLU B 1 179 ? 49.33008 77.95372 44.39710 1.000 31.40005 551 GLU B O 1
ATOM 2796 N N . ARG B 1 180 ? 49.89993 79.00287 46.28942 1.000 31.50183 552 ARG B N 1
ATOM 2797 C CA . ARG B 1 180 ? 51.30245 78.84396 45.92304 1.000 33.18715 552 ARG B CA 1
ATOM 2798 C C . ARG B 1 180 ? 51.74748 77.38850 46.05441 1.000 31.28902 552 ARG B C 1
ATOM 2799 O O . ARG B 1 180 ? 52.56951 76.92502 45.25629 1.000 29.84481 552 ARG B O 1
ATOM 2807 N N . LEU B 1 181 ? 51.20765 76.64994 47.03571 1.000 30.03149 553 LEU B N 1
ATOM 2808 C CA . LEU B 1 181 ? 51.53627 75.23131 47.15327 1.000 27.20971 553 LEU B CA 1
ATOM 2809 C C . LEU B 1 181 ? 51.11413 74.47612 45.90145 1.000 23.38530 553 LEU B C 1
ATOM 2810 O O . LEU B 1 181 ? 51.88697 73.69076 45.34874 1.000 23.25185 553 LEU B O 1
ATOM 2815 N N . LEU B 1 182 ? 49.89547 74.71995 45.42082 1.000 27.36523 554 LEU B N 1
ATOM 2816 C CA . LEU B 1 182 ? 49.42080 73.96478 44.26653 1.000 25.16566 554 LEU B CA 1
ATOM 2817 C C . LEU B 1 182 ? 50.16139 74.35631 42.99674 1.000 27.78171 554 LEU B C 1
ATOM 2818 O O . LEU B 1 182 ? 50.37081 73.50868 42.12103 1.000 26.34208 554 LEU B O 1
ATOM 2823 N N . LYS B 1 183 ? 50.57418 75.62232 42.87903 1.000 29.53226 555 LYS B N 1
ATOM 2824 C CA . LYS B 1 183 ? 51.42750 76.01562 41.76311 1.000 26.88805 555 LYS B CA 1
ATOM 2825 C C . LYS B 1 183 ? 52.68895 75.16604 41.73231 1.000 26.16136 555 LYS B C 1
ATOM 2826 O O . LYS B 1 183 ? 53.01689 74.55370 40.71117 1.000 28.50087 555 LYS B O 1
ATOM 2832 N N . LEU B 1 184 ? 53.40799 75.11630 42.85858 1.000 23.50293 556 LEU B N 1
ATOM 2833 C CA . LEU B 1 184 ? 54.54047 74.21125 42.99042 1.000 21.57470 556 LEU B CA 1
ATOM 2834 C C . LEU B 1 184 ? 54.17740 72.80261 42.55041 1.000 26.63063 556 LEU B C 1
ATOM 2835 O O . LEU B 1 184 ? 54.92105 72.16642 41.79864 1.000 26.98279 556 LEU B O 1
ATOM 2840 N N . ILE B 1 185 ? 53.02878 72.29308 43.00627 1.000 26.18607 557 ILE B N 1
ATOM 2841 C CA . ILE B 1 185 ? 52.72620 70.89082 42.73213 1.000 26.36231 557 ILE B CA 1
ATOM 2842 C C . ILE B 1 185 ? 52.33772 70.70677 41.26882 1.000 22.09664 557 ILE B C 1
ATOM 2843 O O . ILE B 1 185 ? 52.69978 69.70244 40.63897 1.000 19.70056 557 ILE B O 1
ATOM 2848 N N . GLU B 1 186 ? 51.66290 71.69442 40.68697 1.000 23.00058 558 GLU B N 1
ATOM 2849 C CA . GLU B 1 186 ? 51.29728 71.60319 39.28118 1.000 28.75442 558 GLU B CA 1
ATOM 2850 C C . GLU B 1 186 ? 52.52308 71.65928 38.37674 1.000 28.28397 558 GLU B C 1
ATOM 2851 O O . GLU B 1 186 ? 52.49108 71.11796 37.26823 1.000 30.40322 558 GLU B O 1
ATOM 2857 N N . ARG B 1 187 ? 53.61687 72.27599 38.83673 1.000 28.46995 559 ARG B N 1
ATOM 2858 C CA . ARG B 1 187 ? 54.89042 72.13065 38.13612 1.000 28.70141 559 ARG B CA 1
ATOM 2859 C C . ARG B 1 187 ? 55.37428 70.69113 38.13808 1.000 24.80369 559 ARG B C 1
ATOM 2860 O O . ARG B 1 187 ? 56.05655 70.26998 37.20381 1.000 27.79674 559 ARG B O 1
ATOM 2868 N N . ILE B 1 188 ? 55.07518 69.92679 39.18747 1.000 27.33612 560 ILE B N 1
ATOM 2869 C CA . ILE B 1 188 ? 55.54251 68.54221 39.18954 1.000 26.82446 560 ILE B CA 1
ATOM 2870 C C . ILE B 1 188 ? 54.60154 67.66803 38.38382 1.000 21.44049 560 ILE B C 1
ATOM 2871 O O . ILE B 1 188 ? 55.04652 66.73235 37.70729 1.000 20.49677 560 ILE B O 1
ATOM 2876 N N . GLY B 1 189 ? 53.30882 67.98683 38.40791 1.000 23.58582 561 GLY B N 1
ATOM 2877 C CA . GLY B 1 189 ? 52.26394 67.07449 37.99160 1.000 22.16173 561 GLY B CA 1
ATOM 2878 C C . GLY B 1 189 ? 51.62842 66.42745 39.21139 1.000 22.33031 561 GLY B C 1
ATOM 2879 O O . GLY B 1 189 ? 52.29115 65.70940 39.97430 1.000 20.96672 561 GLY B O 1
ATOM 2880 N N . LYS B 1 190 ? 50.33515 66.69055 39.40210 1.000 22.43432 562 LYS B N 1
ATOM 2881 C CA . LYS B 1 190 ? 49.63270 66.21578 40.58890 1.000 21.54622 562 LYS B CA 1
ATOM 2882 C C . LYS B 1 190 ? 49.74239 64.70391 40.73442 1.000 20.11534 562 LYS B C 1
ATOM 2883 O O . LYS B 1 190 ? 49.92470 64.19140 41.84494 1.000 21.10955 562 LYS B O 1
ATOM 2889 N N . GLY B 1 191 ? 49.65440 63.97477 39.62179 1.000 24.56619 563 GLY B N 1
ATOM 2890 C CA . GLY B 1 191 ? 49.76455 62.52488 39.68623 1.000 20.14580 563 GLY B CA 1
ATOM 2891 C C . GLY B 1 191 ? 51.16242 62.06067 40.03804 1.000 21.71740 563 GLY B C 1
ATOM 2892 O O . GLY B 1 191 ? 51.33738 61.12657 40.82662 1.000 23.71316 563 GLY B O 1
ATOM 2893 N N . ARG B 1 192 ? 52.17919 62.71601 39.48017 1.000 21.11045 564 ARG B N 1
ATOM 2894 C CA . ARG B 1 192 ? 53.55139 62.32366 39.78837 1.000 20.45448 564 ARG B CA 1
ATOM 2895 C C . ARG B 1 192 ? 53.91430 62.73997 41.19623 1.000 21.47488 564 ARG B C 1
ATOM 2896 O O . ARG B 1 192 ? 54.61106 62.00927 41.91527 1.000 20.69284 564 ARG B O 1
ATOM 2904 N N . PHE B 1 193 ? 53.44171 63.91230 41.60980 1.000 19.94326 565 PHE B N 1
ATOM 2905 C CA . PHE B 1 193 ? 53.66811 64.33866 42.98000 1.000 19.05483 565 PHE B CA 1
ATOM 2906 C C . PHE B 1 193 ? 53.12973 63.30155 43.96747 1.000 17.97165 565 PHE B C 1
ATOM 2907 O O . PHE B 1 193 ? 53.82308 62.90390 44.91091 1.000 19.20377 565 PHE B O 1
ATOM 2915 N N . ALA B 1 194 ? 51.90815 62.81933 43.73300 1.000 17.11490 566 ALA B N 1
ATOM 2916 C CA . ALA B 1 194 ? 51.24783 61.94287 44.69559 1.000 14.96061 566 ALA B CA 1
ATOM 2917 C C . ALA B 1 194 ? 51.90934 60.57749 44.75312 1.000 14.15579 566 ALA B C 1
ATOM 2918 O O . ALA B 1 194 ? 52.06380 60.00220 45.83584 1.000 13.33546 566 ALA B O 1
ATOM 2920 N N . GLN B 1 195 ? 52.32409 60.04958 43.60323 1.000 16.95983 567 GLN B N 1
ATOM 2921 C CA . GLN B 1 195 ? 53.10092 58.81876 43.60791 1.000 19.77851 567 GLN B CA 1
ATOM 2922 C C . GLN B 1 195 ? 54.35916 58.96341 44.45719 1.000 18.38646 567 GLN B C 1
ATOM 2923 O O . GLN B 1 195 ? 54.72235 58.04840 45.20290 1.000 17.37151 567 GLN B O 1
ATOM 2929 N N . ALA B 1 196 ? 55.03838 60.10522 44.37264 1.000 17.03839 568 ALA B N 1
ATOM 2930 C CA . ALA B 1 196 ? 56.22773 60.28443 45.20575 1.000 15.40011 568 ALA B CA 1
ATOM 2931 C C . ALA B 1 196 ? 55.85108 60.47731 46.66978 1.000 14.09162 568 ALA B C 1
ATOM 2932 O O . ALA B 1 196 ? 56.53491 59.97645 47.56170 1.000 17.82715 568 ALA B O 1
ATOM 2934 N N . LEU B 1 197 ? 54.76744 61.20088 46.94541 1.000 14.15006 569 LEU B N 1
ATOM 2935 C CA . LEU B 1 197 ? 54.34357 61.38287 48.33051 1.000 13.27534 569 LEU B CA 1
ATOM 2936 C C . LEU B 1 197 ? 53.81868 60.09819 48.98904 1.000 17.36203 569 LEU B C 1
ATOM 2937 O O . LEU B 1 197 ? 53.80743 60.01252 50.22654 1.000 14.34507 569 LEU B O 1
ATOM 2942 N N . ALA B 1 198 ? 53.34237 59.12286 48.20297 1.000 13.01996 570 ALA B N 1
ATOM 2943 C CA . ALA B 1 198 ? 52.77530 57.90168 48.77656 1.000 10.30623 570 ALA B CA 1
ATOM 2944 C C . ALA B 1 198 ? 53.75787 57.20664 49.70209 1.000 12.59133 570 ALA B C 1
ATOM 2945 O O . ALA B 1 198 ? 53.34408 56.62960 50.71212 1.000 12.04569 570 ALA B O 1
ATOM 2947 N N . GLY B 1 199 ? 55.05894 57.28334 49.40166 1.000 11.16725 571 GLY B N 1
ATOM 2948 C CA . GLY B 1 199 ? 56.10215 56.70910 50.23623 1.000 10.78459 571 GLY B CA 1
ATOM 2949 C C . GLY B 1 199 ? 56.07068 57.19535 51.66810 1.000 15.67476 571 GLY B C 1
ATOM 2950 O O . GLY B 1 199 ? 56.56454 56.51158 52.57540 1.000 14.39036 571 GLY B O 1
ATOM 2951 N N . PHE B 1 200 ? 55.45489 58.35615 51.89317 1.000 14.86740 572 PHE B N 1
ATOM 2952 C CA . PHE B 1 200 ? 55.42898 58.99833 53.20604 1.000 16.69185 572 PHE B CA 1
ATOM 2953 C C . PHE B 1 200 ? 54.15052 58.73384 53.99179 1.000 15.73648 572 PHE B C 1
ATOM 2954 O O . PHE B 1 200 ? 54.02937 59.22269 55.11433 1.000 11.96767 572 PHE B O 1
ATOM 2962 N N . ALA B 1 201 ? 53.19780 57.98590 53.43998 1.000 12.39640 573 ALA B N 1
ATOM 2963 C CA . ALA B 1 201 ? 51.90522 57.81280 54.10218 1.000 11.95785 573 ALA B CA 1
ATOM 2964 C C . ALA B 1 201 ? 52.06035 57.10769 55.44264 1.000 12.48428 573 ALA B C 1
ATOM 2965 O O . ALA B 1 201 ? 52.79346 56.12598 55.55592 1.000 11.92747 573 ALA B O 1
ATOM 2967 N N . THR B 1 202 ? 51.38749 57.63079 56.47179 1.000 12.28836 574 THR B N 1
ATOM 2968 C CA . THR B 1 202 ? 51.29718 56.97315 57.76812 1.000 11.46112 574 THR B CA 1
ATOM 2969 C C . THR B 1 202 ? 49.86436 57.14111 58.26069 1.000 13.23786 574 THR B C 1
ATOM 2970 O O . THR B 1 202 ? 49.11376 57.96526 57.74617 1.000 10.54376 574 THR B O 1
ATOM 2974 N N . ALA B 1 203 ? 49.48283 56.35944 59.27608 1.000 10.58620 575 ALA B N 1
ATOM 2975 C CA . ALA B 1 203 ? 48.12259 56.45665 59.79724 1.000 10.33904 575 ALA B CA 1
ATOM 2976 C C . ALA B 1 203 ? 47.83960 57.83402 60.38486 1.000 13.99564 575 ALA B C 1
ATOM 2977 O O . ALA B 1 203 ? 46.70789 58.32908 60.28108 1.000 12.94784 575 ALA B O 1
ATOM 2979 N N . ASP B 1 204 ? 48.84756 58.46611 61.00479 1.000 11.01806 576 ASP B N 1
ATOM 2980 C CA . ASP B 1 204 ? 48.67020 59.75768 61.66127 1.000 13.00559 576 ASP B CA 1
ATOM 2981 C C . ASP B 1 204 ? 48.61530 60.94188 60.69848 1.000 14.02471 576 ASP B C 1
ATOM 2982 O O . ASP B 1 204 ? 48.19705 62.03070 61.10892 1.000 17.65151 576 ASP B O 1
ATOM 2987 N N . THR B 1 205 ? 49.02994 60.78565 59.44015 1.000 13.82331 577 THR B N 1
ATOM 2988 C CA . THR B 1 205 ? 48.97642 61.90005 58.49210 1.000 13.00208 577 THR B CA 1
ATOM 2989 C C . THR B 1 205 ? 47.87225 61.72751 57.46991 1.000 14.45374 577 THR B C 1
ATOM 2990 O O . THR B 1 205 ? 47.81968 62.47030 56.49124 1.000 12.42254 577 THR B O 1
ATOM 2994 N N . CYS B 1 206 ? 46.99242 60.77395 57.68342 1.000 12.33941 578 CYS B N 1
ATOM 2995 C CA . CYS B 1 206 ? 45.85771 60.59909 56.81358 1.000 12.21808 578 CYS B CA 1
ATOM 2996 C C . CYS B 1 206 ? 44.80900 61.65393 57.13339 1.000 12.89775 578 CYS B C 1
ATOM 2997 O O . CYS B 1 206 ? 44.34476 61.71298 58.27282 1.000 13.08469 578 CYS B O 1
ATOM 3000 N N . PRO B 1 207 ? 44.39366 62.47813 56.16847 1.000 13.67823 579 PRO B N 1
ATOM 3001 C CA . PRO B 1 207 ? 43.27685 63.40107 56.40987 1.000 12.99767 579 PRO B CA 1
ATOM 3002 C C . PRO B 1 207 ? 42.03447 62.64938 56.86008 1.000 14.87781 579 PRO B C 1
ATOM 3003 O O . PRO B 1 207 ? 41.75486 61.54745 56.37972 1.000 12.78644 579 PRO B O 1
ATOM 3007 N N . ALA B 1 208 ? 41.26126 63.29203 57.74601 1.000 15.22284 580 ALA B N 1
ATOM 3008 C CA . ALA B 1 208 ? 40.07368 62.66641 58.33037 1.000 15.48601 580 ALA B CA 1
ATOM 3009 C C . ALA B 1 208 ? 39.08558 62.18010 57.26511 1.000 14.61935 580 ALA B C 1
ATOM 3010 O O . ALA B 1 208 ? 38.52119 61.08487 57.38637 1.000 16.51271 580 ALA B O 1
ATOM 3012 N N . TYR B 1 209 ? 38.85241 62.96928 56.21587 1.000 14.87874 581 TYR B N 1
ATOM 3013 C CA . TYR B 1 209 ? 37.80591 62.58707 55.26819 1.000 14.21089 581 TYR B CA 1
ATOM 3014 C C . TYR B 1 209 ? 38.18038 61.32200 54.49940 1.000 12.89959 581 TYR B C 1
ATOM 3015 O O . TYR B 1 209 ? 37.31332 60.49705 54.21119 1.000 14.98280 581 TYR B O 1
ATOM 3024 N N . ILE B 1 210 ? 39.46416 61.12993 54.19927 1.000 14.67380 582 ILE B N 1
ATOM 3025 C CA . ILE B 1 210 ? 39.91575 59.88971 53.57785 1.000 12.18161 582 ILE B CA 1
ATOM 3026 C C . ILE B 1 210 ? 39.78261 58.71964 54.54335 1.000 12.82205 582 ILE B C 1
ATOM 3027 O O . ILE B 1 210 ? 39.32607 57.63107 54.16148 1.000 11.84511 582 ILE B O 1
ATOM 3032 N N . ARG B 1 211 ? 40.19952 58.91133 55.80310 1.000 11.95491 583 ARG B N 1
ATOM 3033 C CA . ARG B 1 211 ? 40.09488 57.83604 56.79027 1.000 12.83920 583 ARG B CA 1
ATOM 3034 C C . ARG B 1 211 ? 38.64052 57.43477 57.01502 1.000 11.46077 583 ARG B C 1
ATOM 3035 O O . ARG B 1 211 ? 38.32091 56.24464 57.07589 1.000 11.11092 583 ARG B O 1
ATOM 3043 N N . ASN B 1 212 ? 37.74927 58.42751 57.15805 1.000 12.28869 584 ASN B N 1
ATOM 3044 C CA . ASN B 1 212 ? 36.31559 58.17328 57.27276 1.000 13.59630 584 ASN B CA 1
ATOM 3045 C C . ASN B 1 212 ? 35.80472 57.35171 56.09962 1.000 12.40522 584 ASN B C 1
ATOM 3046 O O . ASN B 1 212 ? 35.04705 56.38934 56.27518 1.000 12.65455 584 ASN B O 1
ATOM 3051 N N . ALA B 1 213 ? 36.19316 57.73575 54.88691 1.000 13.05669 585 ALA B N 1
ATOM 3052 C CA . ALA B 1 213 ? 35.71398 57.03151 53.70114 1.000 11.71969 585 ALA B CA 1
ATOM 3053 C C . ALA B 1 213 ? 36.24476 55.60498 53.64441 1.000 11.51177 585 ALA B C 1
ATOM 3054 O O . ALA B 1 213 ? 35.53240 54.68219 53.22493 1.000 13.55934 585 ALA B O 1
ATOM 3056 N N . LEU B 1 214 ? 37.50087 55.40231 54.03269 1.000 9.51971 586 LEU B N 1
ATOM 3057 C CA . LEU B 1 214 ? 38.05303 54.04728 54.01263 1.000 12.13512 586 LEU B CA 1
ATOM 3058 C C . LEU B 1 214 ? 37.36193 53.15562 55.03272 1.000 9.95093 586 LEU B C 1
ATOM 3059 O O . LEU B 1 214 ? 37.12270 51.97690 54.76500 1.000 8.83360 586 LEU B O 1
ATOM 3064 N N . GLU B 1 215 ? 37.06768 53.69213 56.22310 1.000 11.13221 587 GLU B N 1
ATOM 3065 C CA . GLU B 1 215 ? 36.37144 52.90454 57.23712 1.000 13.01197 587 GLU B CA 1
ATOM 3066 C C . GLU B 1 215 ? 34.93883 52.60549 56.81651 1.000 11.92257 587 GLU B C 1
ATOM 3067 O O . GLU B 1 215 ? 34.44355 51.49260 57.00883 1.000 14.45695 587 GLU B O 1
ATOM 3073 N N . TYR B 1 216 ? 34.25657 53.59980 56.26113 1.000 10.31256 588 TYR B N 1
ATOM 3074 C CA . TYR B 1 216 ? 32.92394 53.40275 55.72135 1.000 11.30275 588 TYR B CA 1
ATOM 3075 C C . TYR B 1 216 ? 32.89778 52.28050 54.68794 1.000 12.93836 588 TYR B C 1
ATOM 3076 O O . TYR B 1 216 ? 32.09450 51.34386 54.79402 1.000 12.27964 588 TYR B O 1
ATOM 3085 N N . ILE B 1 217 ? 33.75542 52.36479 53.66103 1.000 12.53261 589 ILE B N 1
ATOM 3086 C CA . ILE B 1 217 ? 33.65637 51.37739 52.58724 1.000 10.15749 589 ILE B CA 1
ATOM 3087 C C . ILE B 1 217 ? 34.10722 50.00475 53.07334 1.000 13.95074 589 ILE B C 1
ATOM 3088 O O . ILE B 1 217 ? 33.54851 48.98185 52.64752 1.000 16.95116 589 ILE B O 1
ATOM 3093 N N . ARG B 1 218 ? 35.09308 49.93793 53.97988 1.000 12.32254 590 ARG B N 1
ATOM 3094 C CA . ARG B 1 218 ? 35.46462 48.64026 54.55289 1.000 12.15830 590 ARG B CA 1
ATOM 3095 C C . ARG B 1 218 ? 34.26898 47.99048 55.23766 1.000 16.97257 590 ARG B C 1
ATOM 3096 O O . ARG B 1 218 ? 34.03509 46.78310 55.10048 1.000 14.20262 590 ARG B O 1
ATOM 3104 N N . ASP B 1 219 ? 33.51381 48.77978 55.99802 1.000 17.50040 591 ASP B N 1
ATOM 3105 C CA . ASP B 1 219 ? 32.37454 48.24866 56.73092 1.000 17.62186 591 ASP B CA 1
ATOM 3106 C C . ASP B 1 219 ? 31.19732 47.96687 55.80130 1.000 19.01868 591 ASP B C 1
ATOM 3107 O O . ASP B 1 219 ? 30.47609 46.98785 55.99180 1.000 20.62832 591 ASP B O 1
ATOM 3112 N N . ALA B 1 220 ? 30.96699 48.81508 54.80210 1.000 19.67770 592 ALA B N 1
ATOM 3113 C CA . ALA B 1 220 ? 29.88315 48.51587 53.87041 1.000 20.60922 592 ALA B CA 1
ATOM 3114 C C . ALA B 1 220 ? 30.10158 47.16815 53.19651 1.000 18.76739 592 ALA B C 1
ATOM 3115 O O . ALA B 1 220 ? 29.15835 46.39430 53.02188 1.000 23.67637 592 ALA B O 1
ATOM 3117 N N . VAL B 1 221 ? 31.34333 46.86422 52.82261 1.000 20.16064 593 VAL B N 1
ATOM 3118 C CA . VAL B 1 221 ? 31.63300 45.61190 52.13683 1.000 19.44278 593 VAL B CA 1
ATOM 3119 C C . VAL B 1 221 ? 31.53867 44.42045 53.08809 1.000 30.15546 593 VAL B C 1
ATOM 3120 O O . VAL B 1 221 ? 31.10297 43.33375 52.68877 1.000 27.35997 593 VAL B O 1
ATOM 3124 N N . ALA B 1 222 ? 31.92307 44.59221 54.35121 1.000 29.81109 594 ALA B N 1
ATOM 3125 C CA . ALA B 1 222 ? 31.97456 43.46310 55.28954 1.000 29.47213 594 ALA B CA 1
ATOM 3126 C C . ALA B 1 222 ? 30.62766 43.21578 55.95122 1.000 26.15962 594 ALA B C 1
ATOM 3127 O O . ALA B 1 222 ? 29.79918 42.46332 55.43300 1.000 36.44831 594 ALA B O 1
#

Secondary structure (DSSP, 8-state):
---SEEEEESSHHHHHHHHHHHHHTT--HHHHTEEEEE-SSS--HHHHHHHSTTTT---EEEEE-----TTS--HHHHHHHHHHHTTPPP----HHHHHHHTTEEE-SS-HHHHHIIIIIHHHHHHHHHHHS---HHHHHHHHHHHH-GGG--HHHHHHHHHHH-HHHHHHHHHTT--GGGS-HHHHHHHHHHHHHH-/---SEEEEESSHHHHHHHHHHHHHTT--HHHHTEEEEE-SSS--HHHHHHHSTTTT---EEEEE----BTTB--HHHHHHHHHHHTTS-TT---TTTTT--HHHHHHTTEEE-SS-HHHHHIIIIIHHHHHHHHHHHS---HHHHHHHHHHHH-GGG--HHHHHHHHHHH-HHHHHHHHHTT--GGGS-HHHHHHHHHHHHHH-

Foldseek 3Di:
DDFQEEEEEADQLCQQQLVLLCVQVVNDCVVLRYHYHHPNHLQCQVVCCCCPPVHVNRHYAYEEEQQPDPPDRTPVPVSLVSSCVVHDDDDVVPCAVVNVVRRYFYDHGGDPLLLLVLQLLVLLLVLLVVPDDDDPVVNVLSVVCNVPVVSHDVVSSVVSCVVCPSNNSSNSSSVVHHNSSDGPRSVSSSVVRSVVSD/DPFLEEEEEADLLCVQALVLQCVQVVQDCVVLRYHYDHPNHLQCLVVCCCQPPVHVNHHYAYEFEQCDDPPDGGPVLVSQVSSCVNHPDPPDDCCVVSSNVQVVNLVSRYFYAHGGDPLLLLVLLCLVVLLVLLVVQDDDDPVVNVLSVVCNVPVVPDDVVVSVVSCVVRPSNNSSNSSSVVHHNSSDRPRSVSNSVSRSVVSD

Solvent-accessible surface area: 19217 Å² total; per-residue (Å²): 258,112,22,84,0,18,0,4,0,22,19,64,7,12,101,67,1,0,20,0,0,1,22,28,33,83,3,50,12,54,25,37,15,8,52,34,41,26,13,103,35,61,71,0,4,68,74,2,104,115,12,0,88,96,32,95,100,9,48,24,0,0,3,6,9,34,39,83,56,131,149,173,59,31,104,0,52,135,29,4,54,113,3,8,136,55,17,39,97,148,198,126,128,125,6,62,111,71,0,67,123,68,0,3,10,24,5,103,20,33,4,8,8,16,0,2,113,28,47,6,5,60,4,0,73,66,6,0,54,94,82,28,106,27,56,67,121,6,89,126,17,0,32,72,8,48,133,63,46,121,53,25,72,55,145,54,0,57,95,0,0,112,111,15,22,82,13,123,2,0,23,16,0,1,44,84,7,59,48,122,14,5,5,56,16,0,83,68,0,0,60,70,0,81,97,44,31,110,160,92,9,87,0,5,0,6,0,29,19,68,8,10,98,78,1,0,19,0,0,1,19,28,25,89,9,59,10,48,26,43,7,10,48,18,38,26,15,98,34,65,81,1,6,63,86,2,109,103,4,1,88,113,34,79,110,20,47,26,0,0,2,4,9,34,38,81,41,112,142,170,64,30,101,0,44,131,29,2,28,112,4,4,131,68,21,26,77,129,104,108,135,103,34,115,126,100,49,80,0,52,99,29,0,68,124,74,0,2,8,24,5,110,10,24,4,6,0,18,0,0,100,29,49,8,5,53,4,0,56,54,9,0,55,96,66,30,105,28,51,55,131,9,91,117,18,0,38,64,12,43,130,64,45,125,50,21,67,51,129,86,0,29,142,7,0,104,136,24,28,82,22,117,1,0,33,28,0,2,34,82,8,64,36,131,20,13,4,74,13,0,107,62,0,1,50,70,0,83,88,50,34,108

Radius of gyration: 24.13 Å; Cα contacts (8 Å, |Δi|>4): 656; chains: 2; bounding box: 68×73×36 Å

B-factor: mean 30.35, std 16.74, range [5.0, 94.46]

Nearest PDB structures (foldseek):
  6nk8-assembly1_B-2  TM=1.005E+00  e=4.276E-35  Burkholderia pseudomallei 668
  6nk8-assembly1_A-2  TM=9.899E-01  e=2.016E-30  Burkholderia pseudomallei 668
  6njx-assembly1_A  TM=9.321E-01  e=1.767E-21  Xanthomonas campestris pv. campestris str. B100
  6njv-assembly1_A  TM=9.331E-01  e=2.288E-21  Xanthomonas campestris pv. campestris str. B100
  6njw-assembly1_A  TM=9.274E-01  e=2.673E-21  Xanthomonas campestris pv. campestris str. B100

Sequence (402 aa):
FFARGIIFVEGDAERFLIPAFAEALDIHLDILGISVCSVSGTNFAPYIKLVGPTGLNIPHVVLTDLDPVDDRPPLARKRLLRLLELAVTDEEDEPWDLGEEYGYFVNDSTLEPELFQAGLGSGIRDVIESELSTSAQTREALACWVDDPTALNNERLLKLIERIGKGRFAQALAGFATADTCPAYIRNALEYIRDAVAFFARGIIFVEGDAERFLIPAFAEALDIHLDILGISVCSVSGTNFAPYIKLVGPTGLNIPHVVLTDLDPVDDRPPLARKRLLRLLELAVTDEEWDELDEDEPWDLGEEYGYFVNDSTLEPELFQAGLGSGIRDVIESELSTSAQTREALACWVDDPTALNNERLLKLIERIGKGRFAQALAGFATADTCPAYIRNALEYIRDAVA

=== Feature glossary ===
Key to the feature types in this record:

Secondary structure (8-state, DSSP). Secondary structure is the local, repeating backbone conformation. DSSP classifies it into eight states by reading the hydrogen-bond network: three helix types (H, G, I), two β types (E, B), two non-regular types (T, S), and unstructured coil (-).

Backbone torsions (φ/ψ). Backbone dihedral angles. Every residue except chain termini has a φ (preceding-C → N → Cα → C) and a ψ (N → Cα → C → next-N). They are reported in degrees following the IUPAC sign convention. Secondary structure is essentially a statement about which (φ, ψ) basin each residue occupies.

Predicted aligned error. Predicted Aligned Error (PAE) is an AlphaFold confidence matrix: entry (i, j) is the expected error in the position of residue j, in ångströms, when the prediction is superimposed on the true structure at residue i. Low PAE within a block of residues means that block is internally rigid and well-predicted; high PAE between two blocks means their relative placement is uncertain even if each block individually is confident.

B-factor. B-factor (Debye–Waller factor) reflects atomic displacement in the crystal lattice. It is an experimental observable (units Å²), not a prediction; low values mean the atom is pinned down, high values mean it moves or is heterogeneous across the crystal.

Secondary structure (3-state, P-SEA). Three-state secondary structure (P-SEA) collapses the eight DSSP classes into helix (a), strand (b), and coil (c). P-SEA assigns these from Cα geometry alone — distances and angles — without requiring backbone oxygens, so it works on any Cα trace.

Sequence. Primary structure: the covalent order of the twenty standard amino acids along the backbone. Two proteins with the same sequence will (almost always) fold to the same structure; two with 30% identity often share a fold but not the details.

pLDDT. pLDDT is the predicted lDDT-Cα score: AlphaFold's confidence that the local environment of each residue (all inter-atomic distances within 15 Å) is correctly placed. It is a per-residue number between 0 and 100, with higher meaning more reliable.

InterPro / GO / CATH / organism. Functional annotations link the protein to curated databases. InterPro entries identify conserved domains and families by matching the sequence against member-database signatures (Pfam, PROSITE, CDD, …). Gene Ontology (GO) terms describe molecular function, biological process, and cellular component in a controlled vocabulary. CATH places the structure in a hierarchical fold classification (Class/Architecture/Topology/Homologous-superfamily). The organism is the source species.

Contact-map, Ramachandran, and PAE plots. Three diagnostic plots accompany the record. The Cα contact map visualizes the tertiary structure as a 2D adjacency matrix (8 Å cutoff, sequence-local contacts suppressed). The Ramachandran plot shows the distribution of backbone (φ, ψ) torsions, with points in the α and β basins reflecting secondary structure content. The PAE plot shows AlphaFold's inter-residue confidence as a color matrix.

mmCIF coordinates. The mmCIF table is the protein's shape written out atom by atom. For each backbone N, Cα, C, and carbonyl O, it records an (x, y, z) coordinate triple in Å plus the residue type, chain letter, and residue number.

Radius of gyration, Cα contacts, bounding box. Three whole-structure scalars: the radius of gyration (RMS distance of Cα from centroid, in Å), the count of Cα–Cα contacts (pairs closer than 8 Å and separated by more than four residues in sequence — i.e. tertiary, not local, contacts), and the bounding-box dimensions. Together they distinguish compact globular folds from extended fibres or disordered chains.

Foldseek 3Di. The Foldseek 3Di string encodes local tertiary geometry as a 20-letter alphabet — one character per residue — derived from the relative positions of nearby Cα atoms. Unlike the amino-acid sequence, 3Di is a direct function of the 3D structure, so two proteins with the same fold have similar 3Di strings even at low sequence identity.

Rendered structure images. Six rendered views show the 3D structure from the faces of a cube — i.e. along ±x, ±y, ±z. Rendering representation is drawn randomly per protein from cartoon (secondary-structure ribbons), sticks (backbone bonds), or molecular surface; coloring is either N→C rainbow (blue at the N-terminus through red at the C-terminus) or one color per chain.

Nearest PDB structures. The Foldseek neighbor list gives the closest experimentally determined structures in the PDB, ranked by structural alignment. TM-score near 1 means near-identical fold; near 0.3 means only rough topology match. This is how one finds what a novel AlphaFold prediction most resembles in the solved-structure universe.

Solvent-accessible surface area. SASA measures how much of the protein is reachable by solvent. It is computed by rolling a water-sized probe over the atomic surface and summing the exposed area (Å²). Per-residue SASA distinguishes core (buried, low SASA) from surface (exposed, high SASA) residues; total SASA is a whole-molecule size measure.